Protein AF-0000000081193911 (afdb_homodimer)

Sequence (460 aa):
MNVLQNLQEMVPVNVVPTVTNDYMSQNQTNSQPGEFNNGGADVTDILIKLEADDESKVNFSDFAGLDGERITLGRYSFPHSLRPIVTKIVYAYGDVSTSSKMNQNIVETVYIIFCASIKEMSDLRLEQVTEDRILKWRDAIKDALRINFKVDFAMKHLKKIASAYIGLIERQKLNNVASRISDLETELSAEKQKHAKICERSKVFMDATEEFNSKPVGSVMFPTLPTLKCMNVLQNLQEMVPVNVVPTVTNDYMSQNQTNSQPGEFNNGGADVTDILIKLEADDESKVNFSDFAGLDGERITLGRYSFPHSLRPIVTKIVYAYGDVSTSSKMNQNIVETVYIIFCASIKEMSDLRLEQVTEDRILKWRDAIKDALRINFKVDFAMKHLKKIASAYIGLIERQKLNNVASRISDLETELSAEKQKHAKICERSKVFMDATEEFNSKPVGSVMFPTLPTLKC

Radius of gyration: 45.84 Å; Cα contacts (8 Å, |Δi|>4): 427; chains: 2; bound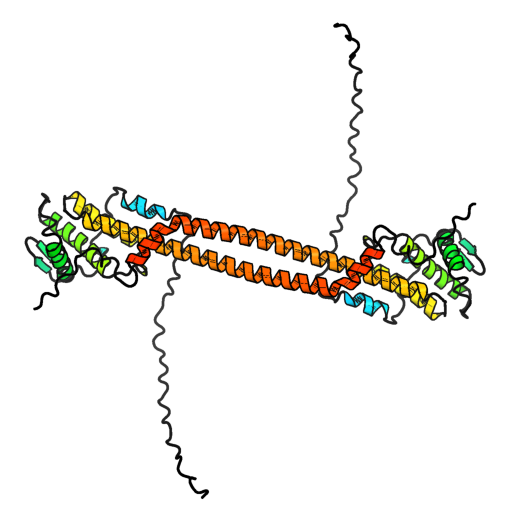ing box: 128×122×82 Å

pLDDT: mean 80.83, std 27.45, range [17.97, 98.75]

Organism: Hibiscus trionum (NCBI:txid183268)

Nearest PDB structures (foldseek):
  1t6p-assembly2_F  TM=3.466E-01  e=1.416E+00  Rhodotorula toruloides
  1t6p-assembly2_F  TM=3.453E-01  e=1.377E+00  Rhodotorula toruloides
  1t6p-assembly1_D  TM=2.979E-01  e=2.588E+00  Rhodotorula toruloides

Foldseek 3Di:
DDPPDDDPDDPPPPPPPPPPPPPPPPCPVPPPPPPPPPPPPPLCVLVVLLPDPDAFPADPVVFPQQDDDWDDDPPEIGRPVLVVQVVVCCVVPNQQCVPFPDDPVLSRRLVRQQSRLVVVVVVDDLVRDDSVSLSNNSSSQVSCVVRPGNVVVSSVVSSVSSVVNSVVVVVVVVVVVVVVVVVVVVVVVVVVVVVVVCCVVCVVVVVVVVVCPPHDPCVPVDDDPDPPDD/DPPPDDDPDDPPPPPPPPPPPPPPPPPPVPPPPPPPPPPPPPLCVLVVLLPDPDAFPADPVVFPQQDDDWDDDPPEIGRPVLVVQVVVCCVVPNQQCVPFPDDPVLSRRLVHQQSRLVVVVVVDDLVRDDSVSLSNNSSSQVSCVVRPGNVVVSSVVSSVSSVVNSVVVVVVVVVVVVVVVVVVVVVVVVVVVVVVVCCVVCVVVVVVVVVCPPHDPCVPVDDDDDPPPD

Structure (mmCIF, N/CA/C/O backbone):
data_AF-0000000081193911-model_v1
#
loop_
_entity.id
_entity.type
_entity.pdbx_description
1 polymer 'FRIGIDA-like protein'
#
loop_
_atom_site.group_PDB
_atom_site.id
_atom_site.type_symbol
_atom_site.label_atom_id
_atom_site.label_alt_id
_atom_site.label_comp_id
_atom_site.label_asym_id
_atom_site.label_entity_id
_atom_site.label_seq_id
_atom_site.pdbx_PDB_ins_code
_atom_site.Cartn_x
_atom_site.Cartn_y
_atom_site.Cartn_z
_atom_site.occupancy
_atom_site.B_iso_or_equiv
_atom_site.auth_seq_id
_atom_site.auth_comp_id
_atom_site.auth_asym_id
_atom_site.auth_atom_id
_atom_site.pdbx_PDB_model_num
ATOM 1 N N . MET A 1 1 ? 70.125 -9.266 -3.475 1 21.12 1 MET A N 1
ATOM 2 C CA . MET A 1 1 ? 70.125 -10.508 -4.242 1 21.12 1 MET A CA 1
ATOM 3 C C . MET A 1 1 ? 69.062 -10.5 -5.324 1 21.12 1 MET A C 1
ATOM 5 O O . MET A 1 1 ? 67.875 -10.609 -5.027 1 21.12 1 MET A O 1
ATOM 9 N N . ASN A 1 2 ? 69.25 -9.703 -6.422 1 20.38 2 ASN A N 1
ATOM 10 C CA . ASN A 1 2 ? 68.812 -8.633 -7.309 1 20.38 2 ASN A CA 1
ATOM 11 C C . ASN A 1 2 ? 68.188 -9.188 -8.594 1 20.38 2 ASN A C 1
ATOM 13 O O . ASN A 1 2 ? 67.625 -8.438 -9.398 1 20.38 2 ASN A O 1
ATOM 17 N N . VAL A 1 3 ? 68.688 -10.469 -9 1 19.77 3 VAL A N 1
ATOM 18 C CA . VAL A 1 3 ? 68.938 -10.664 -10.422 1 19.77 3 VAL A CA 1
ATOM 19 C C . VAL A 1 3 ? 67.625 -10.93 -11.172 1 19.77 3 VAL A C 1
ATOM 21 O O . VAL A 1 3 ? 67.625 -11.172 -12.375 1 19.77 3 VAL A O 1
ATOM 24 N N . LEU A 1 4 ? 66.625 -11.445 -10.398 1 23.77 4 LEU A N 1
ATOM 25 C CA . LEU A 1 4 ? 65.625 -12.25 -11.141 1 23.77 4 LEU A CA 1
ATOM 26 C C . LEU A 1 4 ? 64.938 -11.414 -12.219 1 23.77 4 LEU A C 1
ATOM 28 O O . LEU A 1 4 ? 64 -10.672 -11.914 1 23.77 4 LEU A O 1
ATOM 32 N N . GLN A 1 5 ? 65.875 -10.891 -13.125 1 19.06 5 GLN A N 1
ATOM 33 C CA . GLN A 1 5 ? 65.625 -9.766 -14.023 1 19.06 5 GLN A CA 1
ATOM 34 C C . GLN A 1 5 ? 64.5 -10.047 -14.969 1 19.06 5 GLN A C 1
ATOM 36 O O . GLN A 1 5 ? 63.562 -9.234 -15.07 1 19.06 5 GLN A O 1
ATOM 41 N N . ASN A 1 6 ? 64.812 -10.57 -16.125 1 17.98 6 ASN A N 1
ATOM 42 C CA . ASN A 1 6 ? 64.688 -9.914 -17.422 1 17.98 6 ASN A CA 1
ATOM 43 C C . ASN A 1 6 ? 63.312 -10.242 -18.062 1 17.98 6 ASN A C 1
ATOM 45 O O . ASN A 1 6 ? 62.688 -9.367 -18.672 1 17.98 6 ASN A O 1
ATOM 49 N N . LEU A 1 7 ? 63.125 -11.5 -18.516 1 20.12 7 LEU A N 1
ATOM 50 C CA . LEU A 1 7 ? 62.75 -11.742 -19.906 1 20.12 7 LEU A CA 1
ATOM 51 C C . LEU A 1 7 ? 61.25 -11.492 -20.109 1 20.12 7 LEU A C 1
ATOM 53 O O . LEU A 1 7 ? 60.438 -12.359 -19.812 1 20.12 7 LEU A O 1
ATOM 57 N N . GLN A 1 8 ? 60.656 -10.344 -19.656 1 21.14 8 GLN A N 1
ATOM 58 C CA . GLN A 1 8 ? 59.219 -10.062 -19.594 1 21.14 8 GLN A CA 1
ATOM 59 C C . GLN A 1 8 ? 58.625 -9.891 -20.984 1 21.14 8 GLN A C 1
ATOM 61 O O . GLN A 1 8 ? 58.125 -8.82 -21.312 1 21.14 8 GLN A O 1
ATOM 66 N N . GLU A 1 9 ? 59.438 -10.422 -22.047 1 21.12 9 GLU A N 1
ATOM 67 C CA . GLU A 1 9 ? 59.125 -9.797 -23.328 1 21.12 9 GLU A CA 1
ATOM 68 C C . GLU A 1 9 ? 57.625 -9.953 -23.656 1 21.12 9 GLU A C 1
ATOM 70 O O . GLU A 1 9 ? 57 -10.898 -23.188 1 21.12 9 GLU A O 1
ATOM 75 N N . MET A 1 10 ? 57.094 -8.984 -24.469 1 21.56 10 MET A N 1
ATOM 76 C CA . MET A 1 10 ? 55.938 -8.281 -24.984 1 21.56 10 MET A CA 1
ATOM 77 C C . MET A 1 10 ? 55.156 -9.164 -25.953 1 21.56 10 MET A C 1
ATOM 79 O O . MET A 1 10 ? 55.531 -9.32 -27.109 1 21.56 10 MET A O 1
ATOM 83 N N . VAL A 1 11 ? 54.969 -10.477 -25.656 1 24.5 11 VAL A N 1
ATOM 84 C CA . VAL A 1 11 ? 54.406 -11.242 -26.75 1 24.5 11 VAL A CA 1
ATOM 85 C C . VAL A 1 11 ? 53.188 -10.508 -27.297 1 24.5 11 VAL A C 1
ATOM 87 O O . VAL A 1 11 ? 52.344 -9.992 -26.531 1 24.5 11 VAL A O 1
ATOM 90 N N . PRO A 1 12 ? 53.281 -10.008 -28.562 1 21.86 12 PRO A N 1
ATOM 91 C CA . PRO A 1 12 ? 52.281 -9.203 -29.266 1 21.86 12 PRO A CA 1
ATOM 92 C C . PRO A 1 12 ? 50.875 -9.852 -29.281 1 21.86 12 PRO A C 1
ATOM 94 O O . PRO A 1 12 ? 50.75 -11.047 -29.578 1 21.86 12 PRO A O 1
ATOM 97 N N . VAL A 1 13 ? 50.031 -9.508 -28.344 1 23.31 13 VAL A N 1
ATOM 98 C CA . VAL A 1 13 ? 48.688 -10.055 -28.172 1 23.31 13 VAL A CA 1
ATOM 99 C C . VAL A 1 13 ? 47.875 -9.859 -29.469 1 23.31 13 VAL A C 1
ATOM 101 O O . VAL A 1 13 ? 47.688 -8.727 -29.922 1 23.31 13 VAL A O 1
ATOM 104 N N . ASN A 1 14 ? 48.25 -10.75 -30.422 1 21.42 14 ASN A N 1
ATOM 105 C CA . ASN A 1 14 ? 47.5 -10.672 -31.672 1 21.42 14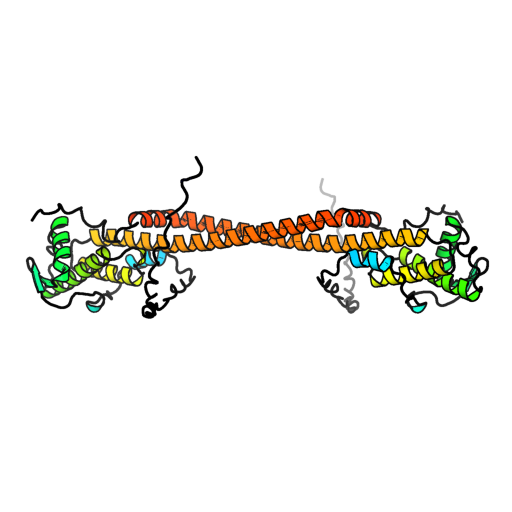 ASN A CA 1
ATOM 106 C C . ASN A 1 14 ? 46.031 -10.469 -31.422 1 21.42 14 ASN A C 1
ATOM 108 O O . ASN A 1 14 ? 45.438 -11.18 -30.609 1 21.42 14 ASN A O 1
ATOM 112 N N . VAL A 1 15 ? 45.562 -9.234 -31.734 1 26.08 15 VAL A N 1
ATOM 113 C CA . VAL A 1 15 ? 44.219 -8.672 -31.672 1 26.08 15 VAL A CA 1
ATOM 114 C C . VAL A 1 15 ? 43.25 -9.594 -32.406 1 26.08 15 VAL A C 1
ATOM 116 O O . VAL A 1 15 ? 43.375 -9.82 -33.594 1 26.08 15 VAL A O 1
ATOM 119 N N . VAL A 1 16 ? 42.969 -10.789 -31.797 1 24.83 16 VAL A N 1
ATOM 120 C CA . VAL A 1 16 ? 42 -11.656 -32.438 1 24.83 16 VAL A CA 1
ATOM 121 C C . VAL A 1 16 ? 40.781 -10.836 -32.906 1 24.83 16 VAL A C 1
ATOM 123 O O . VAL A 1 16 ? 40.281 -10 -32.156 1 24.83 16 VAL A O 1
ATOM 126 N N . PRO A 1 17 ? 40.688 -10.656 -34.156 1 26.03 17 PRO A N 1
ATOM 127 C CA . PRO A 1 17 ? 39.625 -9.859 -34.75 1 26.03 17 PRO A CA 1
ATOM 128 C C . PRO A 1 17 ? 38.25 -10.18 -34.125 1 26.03 17 PRO A C 1
ATOM 130 O O . PRO A 1 17 ? 38 -11.328 -33.75 1 26.03 17 PRO A O 1
ATOM 133 N N . THR A 1 18 ? 37.781 -9.219 -33.312 1 24.2 18 THR A N 1
ATOM 134 C CA . THR A 1 18 ? 36.469 -9.242 -32.656 1 24.2 18 THR A CA 1
ATOM 135 C C . THR A 1 18 ? 35.344 -9.562 -33.656 1 24.2 18 THR A C 1
ATOM 137 O O . THR A 1 18 ? 35.094 -8.789 -34.562 1 24.2 18 THR A O 1
ATOM 140 N N . VAL A 1 19 ? 35.406 -10.789 -34.188 1 27.38 19 VAL A N 1
ATOM 141 C CA . VAL A 1 19 ? 34.281 -11.18 -35.062 1 27.38 19 VAL A CA 1
ATOM 142 C C . VAL A 1 19 ? 32.969 -10.711 -34.438 1 27.38 19 VAL A C 1
ATOM 144 O O . VAL A 1 19 ? 32.688 -10.992 -33.281 1 27.38 19 VAL A O 1
ATOM 147 N N . THR A 1 20 ? 32.531 -9.547 -34.875 1 25.03 20 THR A N 1
ATOM 1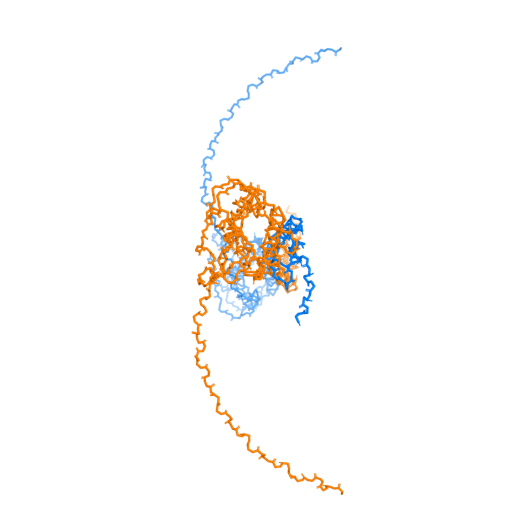48 C CA . THR A 1 20 ? 31.25 -8.914 -34.625 1 25.03 20 THR A CA 1
ATOM 149 C C . THR A 1 20 ? 30.125 -9.93 -34.781 1 25.03 20 THR A C 1
ATOM 151 O O . THR A 1 20 ? 29.922 -10.484 -35.844 1 25.03 20 THR A O 1
ATOM 154 N N . ASN A 1 21 ? 30.016 -10.805 -33.781 1 21.19 21 ASN A N 1
ATOM 155 C CA . ASN A 1 21 ? 28.969 -11.805 -33.688 1 21.19 21 ASN A CA 1
ATOM 156 C C . ASN A 1 21 ? 27.594 -11.219 -34.031 1 21.19 21 ASN A C 1
ATOM 158 O O . ASN A 1 21 ? 27 -10.539 -33.188 1 21.19 21 ASN A O 1
ATOM 162 N N . ASP A 1 22 ? 27.453 -10.602 -35.156 1 26.5 22 ASP A N 1
ATOM 163 C CA . ASP A 1 22 ? 26.188 -10.062 -35.625 1 26.5 22 ASP A CA 1
ATOM 164 C C . ASP A 1 22 ? 25.078 -11.102 -35.531 1 26.5 22 ASP A C 1
ATOM 166 O O . ASP A 1 22 ? 23.922 -10.828 -35.844 1 26.5 22 ASP A O 1
ATOM 170 N N . TYR A 1 23 ? 25.484 -12.406 -35.656 1 22.12 23 TYR A N 1
ATOM 171 C CA . TYR A 1 23 ? 24.406 -13.234 -36.188 1 22.12 23 TYR A CA 1
ATOM 172 C C . TYR A 1 23 ? 23.203 -13.227 -35.25 1 22.12 23 TYR A C 1
ATOM 174 O O . TYR A 1 23 ? 22.078 -13.523 -35.656 1 22.12 23 TYR A O 1
ATOM 182 N N . MET A 1 24 ? 23.5 -13.484 -33.969 1 24.3 24 MET A N 1
ATOM 183 C CA . MET A 1 24 ? 22.422 -14.219 -33.312 1 24.3 24 MET A CA 1
ATOM 184 C C . MET A 1 24 ? 21.219 -13.312 -33.062 1 24.3 24 MET A C 1
ATOM 186 O O . MET A 1 24 ? 21.016 -12.836 -31.953 1 24.3 24 MET A O 1
ATOM 190 N N . SER A 1 25 ? 21.062 -12.289 -33.812 1 24.42 25 SER A N 1
ATOM 191 C CA . SER A 1 25 ? 19.844 -11.578 -33.469 1 24.42 25 SER A CA 1
ATOM 192 C C . SER A 1 25 ? 18.625 -12.492 -33.562 1 24.42 25 SER A C 1
ATOM 194 O O . SER A 1 25 ? 17.953 -12.57 -34.594 1 24.42 25 SER A O 1
ATOM 196 N N . GLN A 1 26 ? 18.859 -13.812 -33.531 1 22.86 26 GLN A N 1
ATOM 197 C CA . GLN A 1 26 ? 17.625 -14.57 -33.75 1 22.86 26 GLN A CA 1
ATOM 198 C C . GLN A 1 26 ? 16.5 -14.031 -32.844 1 22.86 26 GLN A C 1
ATOM 200 O O . GLN A 1 26 ? 16.766 -13.516 -31.766 1 22.86 26 GLN A O 1
ATOM 205 N N . ASN A 1 27 ? 15.336 -13.797 -33.5 1 22.5 27 ASN A N 1
ATOM 206 C CA . ASN A 1 27 ? 14.008 -13.391 -33.031 1 22.5 27 ASN A CA 1
ATOM 207 C C . ASN A 1 27 ? 13.602 -14.102 -31.75 1 22.5 27 ASN A C 1
ATOM 209 O O . ASN A 1 27 ? 13.336 -15.305 -31.766 1 22.5 27 ASN A O 1
ATOM 213 N N . GLN A 1 28 ? 14.375 -13.938 -30.703 1 25.84 28 GLN A N 1
ATOM 214 C CA . GLN A 1 28 ? 13.789 -14.328 -29.422 1 25.84 28 GLN A CA 1
ATOM 215 C C . GLN A 1 28 ? 12.344 -13.844 -29.312 1 25.84 28 GLN A C 1
ATOM 217 O O . GLN A 1 28 ? 12.094 -12.648 -29.125 1 25.84 28 GLN A O 1
ATOM 222 N N . THR A 1 29 ? 11.547 -14.312 -30.25 1 27.55 29 THR A N 1
ATOM 223 C CA . THR A 1 29 ? 10.148 -14.086 -29.906 1 27.55 29 THR A CA 1
ATOM 224 C C . THR A 1 29 ? 9.93 -14.258 -28.406 1 27.55 29 THR A C 1
ATOM 226 O O . THR A 1 29 ? 10.195 -15.336 -27.859 1 27.55 29 THR A O 1
ATOM 229 N N . ASN A 1 30 ? 10.352 -13.289 -27.672 1 26.39 30 ASN A N 1
ATOM 230 C CA . ASN A 1 30 ? 9.883 -13.133 -26.297 1 26.39 30 ASN A CA 1
ATOM 231 C C . ASN A 1 30 ? 8.445 -13.617 -26.141 1 26.39 30 ASN A C 1
ATOM 233 O O . ASN A 1 30 ? 7.5 -12.898 -26.484 1 26.39 30 ASN A O 1
ATOM 237 N N . SER A 1 31 ? 8.18 -14.797 -26.609 1 26.53 31 SER A N 1
ATOM 238 C CA . SER A 1 31 ? 6.863 -15.211 -26.141 1 26.53 31 SER A CA 1
ATOM 239 C C . SER A 1 31 ? 6.637 -14.797 -24.688 1 26.53 31 SER A C 1
ATOM 241 O O . SER A 1 31 ? 7.406 -15.18 -23.812 1 26.53 31 SER A O 1
ATOM 243 N N . GLN A 1 32 ? 6.23 -13.594 -24.469 1 29 32 GLN A N 1
ATOM 244 C CA . GLN A 1 32 ? 5.688 -13.242 -23.156 1 29 32 GLN A CA 1
ATOM 245 C C . GLN A 1 32 ? 5.086 -14.461 -22.469 1 29 32 GLN A C 1
ATOM 247 O O . GLN A 1 32 ? 4.418 -15.273 -23.094 1 29 32 GLN A O 1
ATOM 252 N N . PRO A 1 33 ? 5.805 -14.852 -21.469 1 29.69 33 PRO A N 1
ATOM 253 C CA . PRO A 1 33 ? 4.992 -15.852 -20.766 1 29.69 33 PRO A CA 1
ATOM 254 C C . PRO A 1 33 ? 3.496 -15.555 -20.844 1 29.69 33 PRO A C 1
ATOM 256 O O . PRO A 1 33 ? 3.09 -14.391 -20.812 1 29.69 33 PRO A O 1
ATOM 259 N N . GLY A 1 34 ? 2.748 -16.156 -21.719 1 29.72 34 GLY A N 1
ATOM 260 C CA . GLY A 1 34 ? 1.301 -16.016 -21.734 1 29.72 34 GLY A CA 1
ATOM 261 C C . GLY A 1 34 ? 0.742 -15.539 -20.406 1 29.72 34 GLY A C 1
ATOM 262 O O . GLY A 1 34 ? 1.282 -15.859 -19.344 1 29.72 34 GLY A O 1
ATOM 263 N N . GLU A 1 35 ? 0.33 -14.328 -20.328 1 31.59 35 GLU A N 1
ATOM 264 C CA . GLU A 1 35 ? -0.553 -13.883 -19.25 1 31.59 35 GLU A CA 1
ATOM 265 C C . GLU A 1 35 ? -1.39 -15.039 -18.703 1 31.59 35 GLU A C 1
ATOM 267 O O . GLU A 1 35 ? -2.18 -15.641 -19.438 1 31.59 35 GLU A O 1
ATOM 272 N N . PHE A 1 36 ? -0.772 -15.797 -17.812 1 32.81 36 PHE A N 1
ATOM 273 C CA . PHE A 1 36 ? -1.668 -16.656 -17.062 1 32.81 36 PHE A CA 1
ATOM 274 C C . PHE A 1 36 ? -2.996 -15.969 -16.781 1 32.81 36 PHE A C 1
ATOM 276 O O . PHE A 1 36 ? -3.027 -14.898 -16.172 1 32.81 36 PHE A O 1
ATOM 283 N N . ASN A 1 37 ? -3.797 -15.922 -17.734 1 33.31 37 ASN A N 1
ATOM 284 C CA . ASN A 1 37 ? -5.152 -15.484 -17.422 1 33.31 37 ASN A CA 1
ATOM 285 C C . ASN A 1 37 ? -5.531 -15.82 -15.984 1 33.31 37 ASN A C 1
ATOM 287 O O . ASN A 1 37 ? -5.418 -16.969 -15.562 1 33.31 37 ASN A O 1
ATOM 291 N N . ASN A 1 38 ? -5.309 -14.969 -15.117 1 35.34 38 ASN A N 1
ATOM 292 C CA . ASN A 1 38 ? -5.852 -14.961 -13.766 1 35.34 38 ASN A CA 1
ATOM 293 C C . ASN A 1 38 ? -7.285 -15.484 -13.734 1 35.34 38 ASN A C 1
ATOM 295 O O . ASN A 1 38 ? -8.102 -15.031 -12.93 1 35.34 38 ASN A O 1
ATOM 299 N N . GLY A 1 39 ? -7.871 -15.945 -14.883 1 36.19 39 GLY A N 1
ATOM 300 C CA . GLY A 1 39 ? -9.148 -16.594 -14.609 1 36.19 39 GLY A CA 1
ATOM 301 C C . GLY A 1 39 ? -9.062 -17.641 -13.516 1 36.19 39 GLY A C 1
ATOM 302 O O . GLY A 1 39 ? -8.078 -18.359 -13.422 1 36.19 39 GLY A O 1
ATOM 303 N N . GLY A 1 40 ? -9.477 -17.406 -12.359 1 39.91 40 GLY A N 1
ATOM 304 C CA . GLY A 1 40 ? -9.828 -18.438 -11.406 1 39.91 40 GLY A CA 1
ATOM 305 C C . GLY A 1 40 ? -10.203 -19.766 -12.062 1 39.91 40 GLY A C 1
ATOM 306 O O . GLY A 1 40 ? -11.102 -20.453 -11.594 1 39.91 40 GLY A O 1
ATOM 307 N N . ALA A 1 41 ? -10.141 -19.859 -13.305 1 45.59 41 ALA A N 1
ATOM 308 C CA . ALA A 1 41 ? -10.383 -21.266 -13.641 1 45.59 41 ALA A CA 1
ATOM 309 C C . ALA A 1 41 ? -9.547 -22.188 -12.758 1 45.59 41 ALA A C 1
ATOM 311 O O . ALA A 1 41 ? -8.328 -22.016 -12.648 1 45.59 41 ALA A O 1
ATOM 312 N N . ASP A 1 42 ? -10.094 -22.766 -11.648 1 55.12 42 ASP A N 1
ATOM 313 C CA . ASP A 1 42 ? -9.672 -23.609 -10.539 1 55.12 42 ASP A CA 1
ATOM 314 C C . ASP A 1 42 ? -8.602 -24.609 -10.992 1 55.12 42 ASP A C 1
ATOM 316 O O . ASP A 1 42 ? -8.766 -25.281 -12.016 1 55.12 42 ASP A O 1
ATOM 320 N N . VAL A 1 43 ? -7.309 -24.281 -10.789 1 58.44 43 VAL A N 1
ATOM 321 C CA . VAL A 1 43 ? -6.184 -25.219 -10.883 1 58.44 43 VAL A CA 1
ATOM 322 C C . VAL A 1 43 ? -6.691 -26.656 -10.836 1 58.44 43 VAL A C 1
ATOM 324 O O . VAL A 1 43 ? -6.148 -27.531 -11.516 1 58.44 43 VAL A O 1
ATOM 327 N N . THR A 1 44 ? -7.879 -26.781 -10.141 1 64.56 44 THR A N 1
ATOM 328 C CA . THR A 1 44 ? -8.344 -28.156 -9.992 1 64.56 44 THR A CA 1
ATOM 329 C C . THR A 1 44 ? -9.062 -28.625 -11.25 1 64.56 44 THR A C 1
ATOM 331 O O . THR A 1 44 ? -9.352 -29.812 -11.406 1 64.56 44 THR A O 1
ATOM 334 N N . ASP A 1 45 ? -9.031 -27.703 -12.227 1 85.62 45 ASP A N 1
ATOM 335 C CA . ASP A 1 45 ? -9.75 -28.031 -13.453 1 85.62 45 ASP A CA 1
ATOM 336 C C . ASP A 1 45 ? -9.023 -29.109 -14.258 1 85.62 45 ASP A C 1
ATOM 338 O O . ASP A 1 45 ? -9.648 -30.016 -14.789 1 85.62 45 ASP A O 1
ATOM 342 N N . ILE A 1 46 ? -7.746 -29.141 -14.164 1 91.88 46 ILE A N 1
ATOM 343 C CA . ILE A 1 46 ? -6.984 -30.078 -14.984 1 91.88 46 ILE A CA 1
ATOM 344 C C . ILE A 1 46 ? -7.195 -31.5 -14.469 1 91.88 46 ILE A C 1
ATOM 346 O O . ILE A 1 46 ? -7.258 -32.438 -15.258 1 91.88 46 ILE A O 1
ATOM 350 N N . LEU A 1 47 ? -7.355 -31.641 -13.18 1 92.12 47 LEU A N 1
ATOM 351 C CA . LEU A 1 47 ? -7.586 -32.969 -12.609 1 92.12 47 LEU A CA 1
ATOM 352 C C . LEU A 1 47 ? -8.953 -33.5 -13.008 1 92.12 47 LEU A C 1
ATOM 354 O O . LEU A 1 47 ? -9.109 -34.688 -13.273 1 92.12 47 LEU A O 1
ATOM 358 N N . ILE A 1 48 ? -9.852 -32.594 -13.055 1 92.12 48 ILE A N 1
ATOM 359 C CA . ILE A 1 48 ? -11.195 -32.969 -13.492 1 92.12 48 ILE A CA 1
ATOM 360 C C . ILE A 1 48 ? -11.156 -33.375 -14.961 1 92.12 48 ILE A C 1
ATOM 362 O O . ILE A 1 48 ? -11.758 -34.406 -15.344 1 92.12 48 ILE A O 1
ATOM 366 N N . LYS A 1 49 ? -10.484 -32.688 -15.758 1 93.69 49 LYS A N 1
ATOM 367 C CA . LYS A 1 49 ? -10.375 -33 -17.188 1 93.69 49 LYS A CA 1
ATOM 368 C C . LYS A 1 49 ? -9.688 -34.344 -17.406 1 93.69 49 LYS A C 1
ATOM 370 O O . LYS A 1 49 ? -10.016 -35.062 -18.359 1 93.69 49 LYS A O 1
ATOM 375 N N . LEU A 1 50 ? -8.734 -34.656 -16.516 1 95 50 LEU A N 1
ATOM 376 C CA . LEU A 1 50 ? -8.016 -35.906 -16.656 1 95 50 LEU A CA 1
ATOM 377 C C . LEU A 1 50 ? -8.953 -37.094 -16.469 1 95 50 LEU A C 1
ATOM 379 O O . LEU A 1 50 ? -8.773 -38.156 -17.078 1 95 50 LEU A O 1
ATOM 383 N N . GLU A 1 51 ? -9.961 -36.906 -15.672 1 92.69 51 GLU A N 1
ATOM 384 C CA . GLU A 1 51 ? -10.883 -38 -15.352 1 92.69 51 GLU A CA 1
ATOM 385 C C . GLU A 1 51 ? -12.023 -38.062 -16.359 1 92.69 51 GLU A C 1
ATOM 387 O O . GLU A 1 51 ? -12.727 -39.062 -16.438 1 92.69 51 GLU A O 1
ATOM 392 N N . ALA A 1 52 ? -12.195 -37.031 -17.109 1 91.31 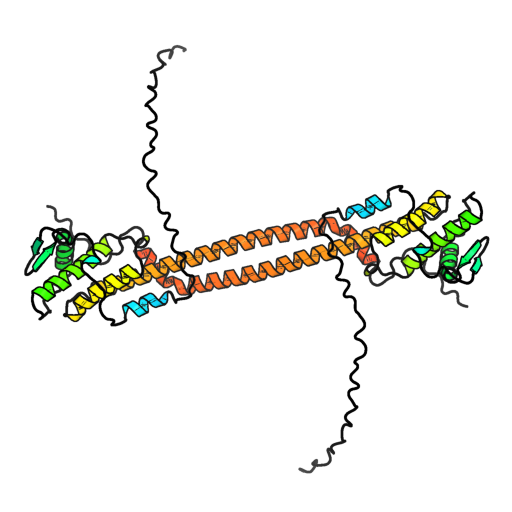52 ALA A N 1
ATOM 393 C CA . ALA A 1 52 ? -13.305 -36.969 -18.047 1 91.31 52 ALA A CA 1
ATOM 394 C C . ALA A 1 52 ? -13.133 -38 -19.156 1 91.31 52 ALA A C 1
ATOM 396 O O . ALA A 1 52 ? -12 -38.344 -19.531 1 91.31 52 ALA A O 1
ATOM 397 N N . ASP A 1 53 ? -14.211 -38.625 -19.562 1 91.12 53 ASP A N 1
ATOM 398 C CA . ASP A 1 53 ? -14.195 -39.562 -20.672 1 91.12 53 ASP A CA 1
ATOM 399 C C . ASP A 1 53 ? -14.625 -38.906 -21.984 1 91.12 53 ASP A C 1
ATOM 401 O O . ASP A 1 53 ? -15.641 -39.281 -22.562 1 91.12 53 ASP A O 1
ATOM 405 N N . ASP A 1 54 ? -13.883 -38.031 -22.453 1 90.38 54 ASP A N 1
ATOM 406 C CA . ASP A 1 54 ? -14.133 -37.281 -23.672 1 90.38 54 ASP A CA 1
ATOM 407 C C . ASP A 1 54 ? -13.562 -38 -24.891 1 90.38 54 ASP A C 1
ATOM 409 O O . ASP A 1 54 ? -12.742 -38.906 -24.75 1 90.38 54 ASP A O 1
ATOM 413 N N . GLU A 1 55 ? -14.078 -37.625 -26.016 1 95.56 55 GLU A N 1
ATOM 414 C CA . GLU A 1 55 ? -13.5 -38.094 -27.266 1 95.56 55 GLU A CA 1
ATOM 415 C C . GLU A 1 55 ? -12.023 -37.719 -27.359 1 95.56 55 GLU A C 1
ATOM 417 O O . GLU A 1 55 ? -11.641 -36.594 -27.031 1 95.56 55 GLU A O 1
ATOM 422 N N . SER A 1 56 ? -11.328 -38.656 -27.859 1 96.88 56 SER A N 1
ATOM 423 C CA . SER A 1 56 ? -9.891 -38.438 -28 1 96.88 56 SER A CA 1
ATOM 424 C C . SER A 1 56 ? -9.586 -37.406 -29.062 1 96.88 56 SER A C 1
ATOM 426 O O . SER A 1 56 ? -10.172 -37.406 -30.156 1 96.88 56 SER A O 1
ATOM 428 N N . LYS A 1 57 ? -8.648 -36.5 -28.734 1 96.19 57 LYS A N 1
ATOM 429 C CA . LYS A 1 57 ? -8.25 -35.469 -29.688 1 96.19 57 LYS A CA 1
ATOM 430 C C . LYS A 1 57 ? -6.777 -35.625 -30.062 1 96.19 57 LYS A C 1
ATOM 432 O O . LYS A 1 57 ? -6.203 -34.75 -30.719 1 96.19 57 LYS A O 1
ATOM 437 N N . VAL A 1 58 ? -6.215 -36.688 -29.688 1 97 58 VAL A N 1
ATOM 438 C CA . VAL A 1 58 ? -4.797 -36.906 -29.969 1 97 58 VAL A CA 1
ATOM 439 C C . VAL A 1 58 ? -4.625 -37.406 -31.391 1 97 58 VAL A C 1
ATOM 441 O O . VAL A 1 58 ? -5.453 -38.188 -31.875 1 97 58 VAL A O 1
ATOM 444 N N . ASN A 1 59 ? -3.607 -36.938 -32.031 1 94.25 59 ASN A N 1
ATOM 445 C CA . ASN A 1 59 ? -3.262 -37.344 -33.375 1 94.25 59 ASN A CA 1
ATOM 446 C C . ASN A 1 59 ? -1.765 -37.625 -33.5 1 94.25 59 ASN A C 1
ATOM 448 O O . ASN A 1 59 ? -0.975 -37.219 -32.656 1 94.25 59 ASN A O 1
ATOM 452 N N . PHE A 1 60 ? -1.494 -38.344 -34.625 1 93.56 60 PHE A N 1
ATOM 453 C CA . PHE A 1 60 ? -0.101 -38.656 -34.906 1 93.56 60 PHE A CA 1
ATOM 454 C C . PHE A 1 60 ? 0.72 -37.375 -35.031 1 93.56 60 PHE A C 1
ATOM 456 O O . PHE A 1 60 ? 1.871 -37.312 -34.594 1 93.56 60 PHE A O 1
ATOM 463 N N . SER A 1 61 ? 0.116 -36.312 -35.5 1 93.81 61 SER A N 1
ATOM 464 C CA . SER A 1 61 ? 0.797 -35.031 -35.781 1 93.81 6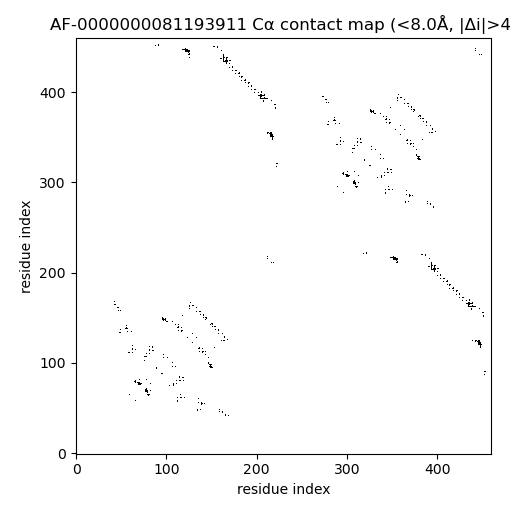1 SER A CA 1
ATOM 465 C C . SER A 1 61 ? 1.113 -34.281 -34.5 1 93.81 61 SER A C 1
ATOM 467 O O . SER A 1 61 ? 1.885 -33.312 -34.531 1 93.81 61 SER A O 1
ATOM 469 N N . ASP A 1 62 ? 0.576 -34.719 -33.469 1 96.38 62 ASP A N 1
ATOM 470 C CA . ASP A 1 62 ? 0.827 -34.031 -32.188 1 96.38 62 ASP A CA 1
ATOM 471 C C . ASP A 1 62 ? 2.223 -34.375 -31.672 1 96.38 62 ASP A C 1
ATOM 473 O O . ASP A 1 62 ? 2.719 -33.719 -30.75 1 96.38 62 ASP A O 1
ATOM 477 N N . PHE A 1 63 ? 2.838 -35.406 -32.25 1 96.62 63 PHE A N 1
ATOM 478 C CA . PHE A 1 63 ? 4.141 -35.875 -31.781 1 96.62 63 PHE A CA 1
ATOM 479 C C . PHE A 1 63 ? 5.18 -35.781 -32.875 1 96.62 63 PHE A C 1
ATOM 481 O O . PHE A 1 63 ? 4.867 -36.031 -34.062 1 96.62 63 PHE A O 1
ATOM 488 N N . ALA A 1 64 ? 6.305 -35.531 -32.438 1 92.31 64 ALA A N 1
ATOM 489 C CA . ALA A 1 64 ? 7.391 -35.406 -33.406 1 92.31 64 ALA A CA 1
ATOM 490 C C . ALA A 1 64 ? 8.172 -36.719 -33.531 1 92.31 64 ALA A C 1
ATOM 492 O O . ALA A 1 64 ? 8.141 -37.531 -32.594 1 92.31 64 ALA A O 1
ATOM 493 N N . GLY A 1 65 ? 8.766 -36.906 -34.688 1 90.19 65 GLY A N 1
ATOM 494 C CA . GLY A 1 65 ? 9.734 -37.969 -34.844 1 90.19 65 GLY A CA 1
ATOM 495 C C . GLY A 1 65 ? 9.102 -39.312 -35.188 1 90.19 65 GLY A C 1
ATOM 496 O O . GLY A 1 65 ? 9.695 -40.344 -34.969 1 90.19 65 GLY A O 1
ATOM 497 N N . LEU A 1 66 ? 7.895 -39.219 -35.656 1 93.75 66 LEU A N 1
ATOM 498 C CA . LEU A 1 66 ? 7.215 -40.469 -35.906 1 93.75 66 LEU A CA 1
ATOM 499 C C . LEU A 1 66 ? 7.309 -40.844 -37.375 1 93.75 66 LEU A C 1
ATOM 501 O O . LEU A 1 66 ? 6.852 -41.906 -37.781 1 93.75 66 LEU A O 1
ATOM 505 N N . ASP A 1 67 ? 7.977 -39.906 -38.062 1 85.81 67 ASP A N 1
ATOM 506 C CA . ASP A 1 67 ? 8.172 -40.188 -39.469 1 85.81 67 ASP A CA 1
ATOM 507 C C . ASP A 1 67 ? 9.492 -40.906 -39.75 1 85.81 67 ASP A C 1
ATOM 509 O O . ASP A 1 67 ? 10.383 -40.875 -38.906 1 85.81 67 ASP A O 1
ATOM 513 N N . GLY A 1 68 ? 9.523 -41.844 -40.781 1 82.44 68 GLY A N 1
ATOM 514 C CA . GLY A 1 68 ? 10.789 -42.469 -41.156 1 82.44 68 GLY A CA 1
ATOM 515 C C . GLY A 1 68 ? 10.742 -43.969 -41.156 1 82.44 68 GLY A C 1
ATOM 516 O O . GLY A 1 68 ? 9.68 -44.562 -41.312 1 82.44 68 GLY A O 1
ATOM 517 N N . GLU A 1 69 ? 11.961 -44.469 -40.875 1 90.5 69 GLU A N 1
ATOM 518 C CA . GLU A 1 69 ? 12.117 -45.938 -40.969 1 90.5 69 GLU A CA 1
ATOM 519 C C . GLU A 1 69 ? 11.422 -46.625 -39.781 1 90.5 69 GLU A C 1
ATOM 521 O O . GLU A 1 69 ? 11.32 -46.062 -38.688 1 90.5 69 GLU A O 1
ATOM 526 N N . ARG A 1 70 ? 10.859 -47.719 -40.094 1 94.19 70 ARG A N 1
ATOM 527 C CA . ARG A 1 70 ? 10.172 -48.5 -39.094 1 94.19 70 ARG A CA 1
ATOM 528 C C . ARG A 1 70 ? 10.992 -49.719 -38.688 1 94.19 70 ARG A C 1
ATOM 530 O O . ARG A 1 70 ? 11.812 -50.219 -39.469 1 94.19 70 ARG A O 1
ATOM 537 N N . ILE A 1 71 ? 10.812 -50.094 -37.5 1 93.38 71 ILE A N 1
ATOM 538 C CA . ILE A 1 71 ? 11.445 -51.312 -36.969 1 93.38 71 ILE A CA 1
ATOM 539 C C . ILE A 1 71 ? 10.375 -52.25 -36.406 1 93.38 71 ILE A C 1
ATOM 541 O O . ILE A 1 71 ? 9.391 -51.781 -35.812 1 93.38 71 ILE A O 1
ATOM 545 N N . THR A 1 72 ? 10.617 -53.5 -36.594 1 93.38 72 THR A N 1
ATOM 546 C CA . THR A 1 72 ? 9.672 -54.469 -36.062 1 93.38 72 THR A CA 1
ATOM 547 C C . THR A 1 72 ? 10.094 -54.938 -34.656 1 93.38 72 THR A C 1
ATOM 549 O O . THR A 1 72 ? 11.234 -55.344 -34.469 1 93.38 72 THR A O 1
ATOM 552 N N . LEU A 1 73 ? 9.234 -54.75 -33.75 1 90.19 73 LEU A N 1
ATOM 553 C CA . LEU A 1 73 ? 9.398 -55.219 -32.375 1 90.19 73 LEU A CA 1
ATOM 554 C C . LEU A 1 73 ? 8.219 -56.094 -31.953 1 90.19 73 LEU A C 1
ATOM 556 O O . LEU A 1 73 ? 7.102 -55.594 -31.797 1 90.19 73 LEU A O 1
ATOM 560 N N . GLY A 1 74 ? 8.531 -57.406 -31.781 1 86.31 74 GLY A N 1
ATOM 561 C CA . GLY A 1 74 ? 7.426 -58.312 -31.547 1 86.31 74 GLY A CA 1
ATOM 562 C C . GLY A 1 74 ? 6.457 -58.406 -32.719 1 86.31 74 GLY A C 1
ATOM 563 O O . GLY A 1 74 ? 6.863 -58.656 -33.844 1 86.31 74 GLY A O 1
ATOM 564 N N . ARG A 1 75 ? 5.219 -58.031 -32.438 1 88.5 75 ARG A N 1
ATOM 565 C CA . ARG A 1 75 ? 4.152 -58.219 -33.438 1 88.5 75 ARG A CA 1
ATOM 566 C C . ARG A 1 75 ? 3.934 -56.938 -34.219 1 88.5 75 ARG A C 1
ATOM 568 O O . ARG A 1 75 ? 3.166 -56.938 -35.188 1 88.5 75 ARG A O 1
ATOM 575 N N . TYR A 1 76 ? 4.727 -55.906 -33.812 1 94.19 76 TYR A N 1
ATOM 576 C CA . TYR A 1 76 ? 4.359 -54.625 -34.375 1 94.19 76 TYR A CA 1
ATOM 577 C C . TYR A 1 76 ? 5.574 -53.906 -34.969 1 94.19 76 TYR A C 1
ATOM 579 O O . TYR A 1 76 ? 6.715 -54.281 -34.656 1 94.19 76 TYR A O 1
ATOM 587 N N . SER A 1 77 ? 5.234 -52.969 -35.812 1 95.5 77 SER A N 1
ATOM 588 C CA . SER A 1 77 ? 6.246 -52.125 -36.438 1 95.5 77 SER A CA 1
ATOM 589 C C . SER A 1 77 ? 6.184 -50.719 -35.844 1 95.5 77 SER A C 1
ATOM 591 O O . SER A 1 77 ? 5.109 -50.094 -35.781 1 95.5 77 SER A O 1
ATOM 593 N N . PHE A 1 78 ? 7.316 -50.219 -35.438 1 96.62 78 PHE A N 1
ATOM 594 C CA . PHE A 1 78 ? 7.379 -48.906 -34.781 1 96.62 78 PHE A CA 1
ATOM 595 C C . PHE A 1 78 ? 8.344 -48 -35.531 1 96.62 78 PHE A C 1
ATOM 597 O O . PHE A 1 78 ? 9.312 -48.438 -36.125 1 96.62 78 PHE A O 1
ATOM 604 N N . PRO A 1 79 ? 8.016 -46.656 -35.438 1 96.19 79 PRO A N 1
ATOM 605 C CA . PRO A 1 79 ? 9.078 -45.75 -35.844 1 96.19 79 PRO A CA 1
ATOM 606 C C . PRO A 1 79 ? 10.367 -45.938 -35.031 1 96.19 79 PRO A C 1
ATOM 608 O O . PRO A 1 79 ? 10.32 -46.219 -33.844 1 96.19 79 PRO A O 1
ATOM 611 N N . HIS A 1 80 ? 11.5 -45.75 -35.688 1 95.44 80 HIS A N 1
ATOM 612 C CA . HIS A 1 80 ? 12.805 -46.031 -35.094 1 95.44 80 HIS A CA 1
ATOM 613 C C . HIS A 1 80 ? 13.016 -45.188 -33.844 1 95.44 80 HIS A C 1
ATOM 615 O O . HIS A 1 80 ? 13.625 -45.656 -32.875 1 95.44 80 HIS A O 1
ATOM 621 N N . SER A 1 81 ? 12.523 -44.031 -33.844 1 94.69 81 SER A N 1
ATOM 622 C CA . SER A 1 81 ? 12.711 -43.094 -32.719 1 94.69 81 SER A CA 1
ATOM 623 C C . SER A 1 81 ? 12.055 -43.594 -31.453 1 94.69 81 SER A C 1
ATOM 625 O O . SER A 1 81 ? 12.352 -43.094 -30.359 1 94.69 81 SER A O 1
ATOM 627 N N . LEU A 1 82 ? 11.18 -44.594 -31.578 1 96.94 82 LEU A N 1
ATOM 628 C CA . LEU A 1 82 ? 10.422 -45.094 -30.422 1 96.94 82 LEU A CA 1
ATOM 629 C C . LEU A 1 82 ? 11.039 -46.344 -29.859 1 96.94 82 LEU A C 1
ATOM 631 O O . LEU A 1 82 ? 10.594 -46.875 -28.812 1 96.94 82 LEU A O 1
ATOM 635 N N . ARG A 1 83 ? 12.047 -46.844 -30.469 1 95.06 83 ARG A N 1
ATOM 636 C CA . ARG A 1 83 ? 12.641 -48.125 -30.062 1 95.06 83 ARG A CA 1
ATOM 637 C C . ARG A 1 83 ? 13.031 -48.094 -28.594 1 95.06 83 ARG A C 1
ATOM 639 O O . ARG A 1 83 ? 12.68 -49 -27.828 1 95.06 83 ARG A O 1
ATOM 646 N N . PRO A 1 84 ? 13.734 -47 -28.141 1 93.81 84 PRO A N 1
ATOM 647 C CA . PRO A 1 84 ? 14.156 -47.031 -26.734 1 93.81 84 PRO A CA 1
ATOM 648 C C . PRO A 1 84 ? 12.977 -47.062 -25.766 1 93.81 84 PRO A C 1
ATOM 650 O O . PRO A 1 84 ? 13.039 -47.75 -24.734 1 93.81 84 PRO A O 1
ATOM 653 N N . ILE A 1 85 ? 11.875 -46.438 -26.109 1 95.25 85 ILE A N 1
ATOM 654 C CA . ILE A 1 85 ? 10.727 -46.344 -25.219 1 95.25 85 ILE A CA 1
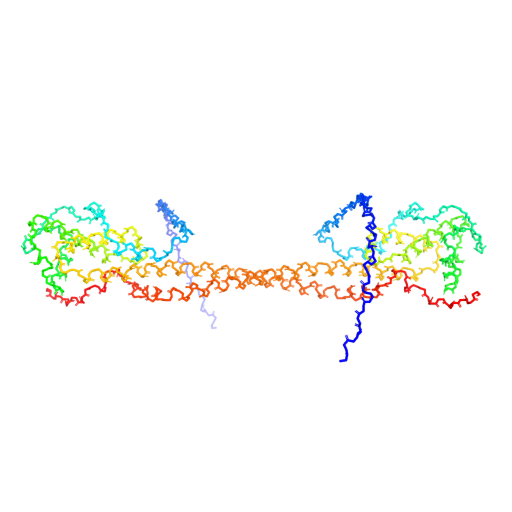ATOM 655 C C . ILE A 1 85 ? 9.984 -47.688 -25.219 1 95.25 85 ILE A C 1
ATOM 657 O O . ILE A 1 85 ? 9.578 -48.156 -24.156 1 95.25 85 ILE A O 1
ATOM 661 N N . VAL A 1 86 ? 9.828 -48.312 -26.375 1 95.94 86 VAL A N 1
ATOM 662 C CA . VAL A 1 86 ? 9.141 -49.594 -26.469 1 95.94 86 VAL A CA 1
ATOM 663 C C . VAL A 1 86 ? 9.906 -50.656 -25.656 1 95.94 86 VAL A C 1
ATOM 665 O O . VAL A 1 86 ? 9.312 -51.406 -24.891 1 95.94 86 VAL A O 1
ATOM 668 N N . THR A 1 87 ? 11.188 -50.562 -25.781 1 94.19 87 THR A N 1
ATOM 669 C CA . THR A 1 87 ? 12.039 -51.531 -25.078 1 94.19 87 THR A CA 1
ATOM 670 C C . THR A 1 87 ? 11.898 -51.344 -23.562 1 94.19 87 THR A C 1
ATOM 672 O O . THR A 1 87 ? 11.773 -52.312 -22.828 1 94.19 87 THR A O 1
ATOM 675 N N . LYS A 1 88 ? 11.883 -50.125 -23.125 1 94.06 88 LYS A N 1
ATOM 676 C CA . LYS A 1 88 ? 11.734 -49.812 -21.703 1 94.06 88 LYS A CA 1
ATOM 677 C C . LYS A 1 88 ? 10.391 -50.312 -21.172 1 94.06 88 LYS A C 1
ATOM 679 O O . LYS A 1 88 ? 10.32 -50.875 -20.094 1 94.06 88 LYS A O 1
ATOM 684 N N . ILE A 1 89 ? 9.352 -50.094 -21.922 1 95.5 89 ILE A N 1
ATOM 685 C CA . ILE A 1 89 ? 8.008 -50.5 -21.5 1 95.5 89 ILE A CA 1
ATOM 686 C C . ILE A 1 89 ? 7.91 -52 -21.406 1 95.5 89 ILE A C 1
ATOM 688 O O . ILE A 1 89 ? 7.422 -52.562 -20.406 1 95.5 89 ILE A O 1
ATOM 692 N N . VAL A 1 90 ? 8.43 -52.656 -22.375 1 94.44 90 VAL A N 1
ATOM 693 C CA . VAL A 1 90 ? 8.359 -54.125 -22.406 1 94.44 90 VAL A CA 1
ATOM 694 C C . VAL A 1 90 ? 9.18 -54.688 -21.25 1 94.44 90 VAL A C 1
ATOM 696 O O . VAL A 1 90 ? 8.758 -55.656 -20.609 1 94.44 90 VAL A O 1
ATOM 699 N N . TYR A 1 91 ? 10.273 -54.125 -21 1 93 91 TYR A N 1
ATOM 700 C CA . TYR A 1 91 ? 11.125 -54.562 -19.922 1 93 91 TYR A CA 1
ATOM 701 C C . TYR A 1 91 ? 10.438 -54.406 -18.578 1 93 91 TYR A C 1
ATOM 703 O O . TYR A 1 91 ? 10.445 -55.312 -17.75 1 93 91 TYR A O 1
ATOM 711 N N . ALA A 1 92 ? 9.836 -53.312 -18.406 1 93.75 92 ALA A N 1
ATOM 712 C CA . ALA A 1 92 ? 9.281 -52.969 -17.109 1 93.75 92 ALA A CA 1
ATOM 713 C C . ALA A 1 92 ? 7.914 -53.625 -16.906 1 93.75 92 ALA A C 1
ATOM 715 O O . ALA A 1 92 ? 7.57 -54.031 -15.789 1 93.75 92 ALA A O 1
ATOM 716 N N . TYR A 1 93 ? 7.145 -53.75 -18.016 1 94.38 93 TYR A N 1
ATOM 717 C CA . TYR A 1 93 ? 5.738 -54.094 -17.828 1 94.38 93 TYR A CA 1
ATOM 718 C C . TYR A 1 93 ? 5.316 -55.25 -18.734 1 94.38 93 TYR A C 1
ATOM 720 O O . TYR A 1 93 ? 4.164 -55.688 -18.688 1 94.38 93 TYR A O 1
ATOM 728 N N . GLY A 1 94 ? 6.258 -55.75 -19.547 1 93.12 94 GLY A N 1
ATOM 729 C CA . GLY A 1 94 ? 5.887 -56.719 -20.547 1 93.12 94 GLY A CA 1
ATOM 730 C C . GLY A 1 94 ? 5.121 -56.156 -21.719 1 93.12 94 GLY A C 1
ATOM 731 O O . GLY A 1 94 ? 5.109 -54.938 -21.922 1 93.12 94 GLY A O 1
ATOM 732 N N . ASP A 1 95 ? 4.586 -57.031 -22.578 1 95.06 95 ASP A N 1
ATOM 733 C CA . ASP A 1 95 ? 3.752 -56.562 -23.688 1 95.06 95 ASP A CA 1
ATOM 734 C C . ASP A 1 95 ? 2.404 -56.062 -23.188 1 95.06 95 ASP A C 1
ATOM 736 O O . ASP A 1 95 ? 1.513 -56.844 -22.875 1 95.06 95 ASP A O 1
ATOM 740 N N . VAL A 1 96 ? 2.213 -54.812 -23.219 1 96.62 96 VAL A N 1
ATOM 741 C CA . VAL A 1 96 ? 1.062 -54.156 -22.594 1 96.62 96 VAL A CA 1
ATOM 742 C C . VAL A 1 96 ? -0.17 -54.344 -23.469 1 96.62 96 VAL A C 1
ATOM 744 O O . VAL A 1 96 ? -1.292 -54.062 -23.047 1 96.62 96 VAL A O 1
ATOM 747 N N . SER A 1 97 ? -0.018 -54.781 -24.719 1 97.31 97 SER A N 1
ATOM 748 C CA . SER A 1 97 ? -1.127 -54.844 -25.672 1 97.31 97 SER A CA 1
ATOM 749 C C . SER A 1 97 ? -1.713 -56.25 -25.703 1 97.31 97 SER A C 1
ATOM 751 O O . SER A 1 97 ? -2.643 -56.531 -26.469 1 97.31 97 SER A O 1
ATOM 753 N N . THR A 1 98 ? -1.228 -57.156 -24.906 1 95.12 98 THR A N 1
ATOM 754 C CA . THR A 1 98 ? -1.533 -58.594 -25 1 95.12 98 THR A CA 1
ATOM 755 C C . THR A 1 98 ? -3.025 -58.844 -24.812 1 95.12 98 THR A C 1
ATOM 757 O O . THR A 1 98 ? -3.582 -59.781 -25.359 1 95.12 98 THR A O 1
ATOM 760 N N . SER A 1 99 ? -3.629 -58.031 -24 1 95.38 99 SER A N 1
ATOM 761 C CA . SER A 1 99 ? -5.027 -58.25 -23.641 1 95.38 99 SER A CA 1
ATOM 762 C C . SER A 1 99 ? -5.965 -57.656 -24.688 1 95.38 99 SER A C 1
ATOM 764 O O . SER A 1 99 ? -7.18 -57.875 -24.641 1 95.38 99 SER A O 1
ATOM 766 N N . SER A 1 100 ? -5.445 -56.938 -25.656 1 96.94 100 SER A N 1
ATOM 767 C CA . SER A 1 100 ? -6.301 -56.312 -26.656 1 96.94 100 SER A CA 1
ATOM 768 C C . SER A 1 100 ? -6.789 -57.312 -27.672 1 96.94 100 SER A C 1
ATOM 770 O O . SER A 1 100 ? -6.027 -58.188 -28.109 1 96.94 100 SER A O 1
ATOM 772 N N . LYS A 1 101 ? -8.016 -57.156 -28.094 1 96.44 101 LYS A N 1
ATOM 773 C CA . LYS A 1 101 ? -8.609 -58.062 -29.078 1 96.44 101 LYS A CA 1
ATOM 774 C C . LYS A 1 101 ? -8.891 -57.312 -30.391 1 96.44 101 LYS A C 1
ATOM 776 O O . LYS A 1 101 ? -9.578 -57.844 -31.266 1 96.44 101 LYS A O 1
ATOM 781 N N . MET A 1 102 ? -8.367 -56.156 -30.5 1 96.06 102 MET A N 1
ATOM 782 C CA . MET A 1 102 ? -8.578 -55.344 -31.688 1 96.06 102 MET A CA 1
ATOM 783 C C . MET A 1 102 ? -7.699 -55.812 -32.844 1 96.06 102 MET A C 1
ATOM 785 O O . MET A 1 102 ? -6.738 -56.562 -32.625 1 96.06 102 MET A O 1
ATOM 789 N N . ASN A 1 103 ? -8.102 -55.312 -34 1 95.5 103 ASN A N 1
ATOM 790 C CA . ASN A 1 103 ? -7.281 -55.594 -35.156 1 95.5 103 ASN A CA 1
ATOM 791 C C . ASN A 1 103 ? -5.867 -55.062 -35 1 95.5 103 ASN A C 1
ATOM 793 O O . ASN A 1 103 ? -5.672 -54 -34.438 1 95.5 103 ASN A O 1
ATOM 797 N N . GLN A 1 104 ? -4.895 -55.75 -35.625 1 94 104 GLN A N 1
ATOM 798 C CA . GLN A 1 104 ? -3.477 -55.469 -35.406 1 94 104 GLN A CA 1
ATOM 799 C C . GLN A 1 104 ? -3.129 -54.031 -35.844 1 94 104 GLN A C 1
ATOM 801 O O . GLN A 1 104 ? -2.295 -53.375 -35.188 1 94 104 GLN A O 1
ATOM 806 N N . ASN A 1 105 ? -3.775 -53.594 -36.844 1 93.81 105 ASN A N 1
ATOM 807 C CA . ASN A 1 105 ? -3.488 -52.25 -37.344 1 93.81 105 ASN A CA 1
ATOM 808 C C . ASN A 1 105 ? -3.908 -51.188 -36.344 1 93.81 105 ASN A C 1
ATOM 810 O O . ASN A 1 105 ? -3.191 -50.219 -36.125 1 93.81 105 ASN A O 1
ATOM 814 N N . ILE A 1 106 ? -5.039 -51.438 -35.781 1 96 106 ILE A N 1
ATOM 815 C CA . ILE A 1 106 ? -5.547 -50.531 -34.781 1 96 106 ILE A CA 1
ATOM 816 C C . ILE A 1 106 ? -4.637 -50.562 -33.531 1 96 106 ILE A C 1
ATOM 818 O O . ILE A 1 106 ? -4.246 -49.5 -33.031 1 96 106 ILE A O 1
ATOM 822 N N . VAL A 1 107 ? -4.309 -51.719 -33.125 1 97.5 107 VAL A N 1
ATOM 823 C CA . VAL A 1 107 ? -3.449 -51.875 -31.969 1 97.5 107 VAL A CA 1
ATOM 824 C C . VAL A 1 107 ? -2.109 -51.188 -32.219 1 97.5 107 VAL A C 1
ATOM 826 O O . VAL A 1 107 ? -1.63 -50.438 -31.359 1 97.5 107 VAL A O 1
ATOM 829 N N . GLU A 1 108 ? -1.541 -51.438 -33.312 1 96.75 108 GLU A N 1
ATOM 830 C CA . GLU A 1 108 ? -0.252 -50.844 -33.688 1 96.75 108 GLU A CA 1
ATOM 831 C C . GLU A 1 108 ? -0.312 -49.312 -33.625 1 96.75 108 GLU A C 1
ATOM 833 O O . GLU A 1 108 ? 0.573 -48.688 -33.062 1 96.75 108 GLU A O 1
ATOM 838 N N . THR A 1 109 ? -1.376 -48.781 -34.188 1 95.88 109 THR A N 1
ATOM 839 C CA . THR A 1 109 ? -1.548 -47.344 -34.25 1 95.88 109 THR A CA 1
ATOM 840 C C . THR A 1 109 ? -1.646 -46.75 -32.844 1 95.88 109 THR A C 1
ATOM 842 O O . THR A 1 109 ? -0.95 -45.781 -32.5 1 95.88 109 THR A O 1
ATOM 845 N N . VAL A 1 110 ? -2.494 -47.344 -32.062 1 98.06 110 VAL A N 1
ATOM 846 C CA . VAL A 1 110 ? -2.689 -46.875 -30.688 1 98.06 110 VAL A CA 1
ATOM 847 C C . VAL A 1 110 ? -1.389 -47.031 -29.891 1 98.06 110 VAL A C 1
ATOM 849 O O . VAL A 1 110 ? -1.017 -46.125 -29.125 1 98.06 110 VAL A O 1
ATOM 852 N N . TYR A 1 111 ? -0.708 -48.125 -30.125 1 98.19 111 TYR A N 1
ATOM 853 C CA . TYR A 1 111 ? 0.547 -48.406 -29.422 1 98.19 111 TYR A CA 1
ATOM 854 C C . TYR A 1 111 ? 1.596 -47.344 -29.766 1 98.19 111 TYR A C 1
ATOM 856 O O . TYR A 1 111 ? 2.299 -46.875 -28.891 1 98.19 111 TYR A O 1
ATOM 864 N N . ILE A 1 112 ? 1.696 -46.969 -30.984 1 97.88 112 ILE A N 1
ATOM 865 C CA . ILE A 1 112 ? 2.656 -45.969 -31.438 1 97.88 112 ILE A CA 1
ATOM 866 C C . ILE A 1 112 ? 2.367 -44.625 -30.75 1 97.88 112 ILE A C 1
ATOM 868 O O . ILE A 1 112 ? 3.273 -44 -30.219 1 97.88 112 ILE A O 1
ATOM 872 N N . ILE A 1 113 ? 1.177 -44.188 -30.75 1 98.06 113 ILE A N 1
ATOM 873 C CA . ILE A 1 113 ? 0.796 -42.906 -30.156 1 98.06 113 ILE A CA 1
ATOM 874 C C . ILE A 1 113 ? 1.062 -42.938 -28.656 1 98.06 113 ILE A C 1
ATOM 876 O O . ILE A 1 113 ? 1.539 -41.938 -28.094 1 98.06 113 ILE A O 1
ATOM 880 N N . PHE A 1 114 ? 0.73 -44.062 -28.031 1 98.38 114 PHE A N 1
ATOM 881 C CA . PHE A 1 114 ? 1.001 -44.25 -26.609 1 98.38 114 PHE A CA 1
ATOM 882 C C . PHE A 1 114 ? 2.488 -44.094 -26.328 1 98.38 114 PHE A C 1
ATOM 884 O O . PHE A 1 114 ? 2.879 -43.281 -25.469 1 98.38 114 PHE A O 1
ATOM 891 N N . CYS A 1 115 ? 3.285 -44.812 -27.109 1 97.81 115 CYS A N 1
ATOM 892 C CA . CYS A 1 115 ? 4.73 -44.75 -26.906 1 97.81 115 CYS A CA 1
ATOM 893 C C . CYS A 1 115 ? 5.262 -43.344 -27.188 1 97.81 115 CYS A C 1
ATOM 895 O O . CYS A 1 115 ? 6.176 -42.875 -26.5 1 97.81 115 CYS A O 1
ATOM 897 N N . ALA A 1 116 ? 4.719 -42.688 -28.172 1 98.12 116 ALA A N 1
ATOM 898 C CA . ALA A 1 116 ? 5.121 -41.312 -28.484 1 98.12 116 ALA A CA 1
ATOM 899 C C . ALA A 1 116 ? 4.855 -40.375 -27.297 1 98.12 116 ALA A C 1
ATOM 901 O O . ALA A 1 116 ? 5.664 -39.5 -27 1 98.12 116 ALA A O 1
ATOM 902 N N . SER A 1 117 ? 3.723 -40.562 -26.656 1 98.31 117 SER A N 1
ATOM 903 C CA . SER A 1 117 ? 3.389 -39.75 -25.5 1 98.31 117 SER A CA 1
ATOM 904 C C . SER A 1 117 ? 4.363 -40 -24.344 1 98.31 117 SER A C 1
ATOM 906 O O . SER A 1 117 ? 4.82 -39.062 -23.703 1 98.31 117 SER A O 1
ATOM 908 N N . ILE A 1 118 ? 4.672 -41.281 -24.125 1 97.81 118 ILE A N 1
ATOM 909 C CA . ILE A 1 118 ? 5.609 -41.625 -23.062 1 97.81 118 ILE A CA 1
ATOM 910 C C . ILE A 1 118 ? 6.988 -41.062 -23.391 1 97.81 118 ILE A C 1
ATOM 912 O O . ILE A 1 118 ? 7.695 -40.594 -22.516 1 97.81 118 ILE A O 1
ATOM 916 N N . LYS A 1 119 ? 7.402 -41.156 -24.609 1 97 119 LYS A N 1
ATOM 917 C CA . LYS A 1 119 ? 8.68 -40.594 -25.031 1 97 119 LYS A CA 1
ATOM 918 C C . LYS A 1 119 ? 8.727 -39.094 -24.75 1 97 119 LYS A C 1
ATOM 920 O O . LYS A 1 119 ? 9.711 -38.594 -24.219 1 97 119 LYS A O 1
ATOM 925 N N . GLU A 1 120 ? 7.684 -38.406 -25.094 1 97.69 120 GLU A N 1
ATOM 926 C CA . GLU A 1 120 ? 7.645 -36.969 -24.859 1 97.69 120 GLU A CA 1
ATOM 927 C C . GLU A 1 120 ? 7.75 -36.625 -23.375 1 97.69 120 GLU A C 1
ATOM 929 O O . GLU A 1 120 ? 8.453 -35.688 -22.984 1 97.69 120 GLU A O 1
ATOM 934 N N . MET A 1 121 ? 7.055 -37.438 -22.578 1 97.31 121 MET A N 1
ATOM 935 C CA . MET A 1 121 ? 7.164 -37.25 -21.125 1 97.31 121 MET A CA 1
ATOM 936 C C . MET A 1 121 ? 8.602 -37.438 -20.672 1 97.31 121 MET A C 1
ATOM 938 O O . MET A 1 121 ? 9.047 -36.781 -19.719 1 97.31 121 MET A O 1
ATOM 942 N N . SER A 1 122 ? 9.297 -38.312 -21.312 1 95.25 122 SER A N 1
ATOM 943 C CA . SER A 1 122 ? 10.672 -38.625 -20.938 1 95.25 122 SER A CA 1
ATOM 944 C C . SER A 1 122 ? 11.641 -37.562 -21.438 1 95.25 122 SER A C 1
ATOM 946 O O . SER A 1 122 ? 12.789 -37.5 -20.984 1 95.25 122 SER A O 1
ATOM 948 N N . ASP A 1 123 ? 11.188 -36.688 -22.25 1 95.25 123 ASP A N 1
ATOM 949 C CA . ASP A 1 123 ? 12.047 -35.656 -22.828 1 95.25 123 ASP A CA 1
ATOM 950 C C . ASP A 1 123 ? 11.805 -34.281 -22.172 1 95.25 123 ASP A C 1
ATOM 952 O O . ASP A 1 123 ? 12.672 -33.406 -22.219 1 95.25 123 ASP A O 1
ATOM 956 N N . LEU A 1 124 ? 10.664 -34.125 -21.609 1 96.88 124 LEU A N 1
ATOM 957 C CA . LEU A 1 124 ? 10.258 -32.781 -21.156 1 96.88 124 LEU A CA 1
ATOM 958 C C . LEU A 1 124 ? 10.469 -32.656 -19.641 1 96.88 124 LEU A C 1
ATOM 960 O O . LEU A 1 124 ? 10.266 -33.594 -18.891 1 96.88 124 LEU A O 1
ATOM 964 N N . ARG A 1 125 ? 10.867 -31.406 -19.281 1 96.12 125 ARG A N 1
ATOM 965 C CA . ARG A 1 125 ? 10.844 -30.984 -17.891 1 96.12 125 ARG A CA 1
ATOM 966 C C . ARG A 1 125 ? 9.5 -30.359 -17.516 1 96.12 125 ARG A C 1
ATOM 968 O O . ARG A 1 125 ? 8.734 -29.969 -18.406 1 96.12 125 ARG A O 1
ATOM 975 N N . LEU A 1 126 ? 9.344 -30.391 -16.297 1 96.81 126 LEU A N 1
ATOM 976 C CA . LEU A 1 126 ? 8.047 -29.922 -15.828 1 96.81 126 LEU A CA 1
ATOM 977 C C . LEU A 1 126 ? 7.75 -28.516 -16.359 1 96.81 126 LEU A C 1
ATOM 979 O O . LEU A 1 126 ? 6.609 -28.219 -16.734 1 96.81 126 LEU A O 1
ATOM 983 N N . GLU A 1 127 ? 8.75 -27.641 -16.469 1 95.75 127 GLU A N 1
ATOM 984 C CA . GLU A 1 127 ? 8.594 -26.25 -16.891 1 95.75 127 GLU A CA 1
ATOM 985 C C . GLU A 1 127 ? 8.164 -26.172 -18.344 1 95.75 127 GLU A C 1
ATOM 987 O O . GLU A 1 127 ? 7.668 -25.141 -18.797 1 95.75 127 GLU A O 1
ATOM 992 N N . GLN A 1 128 ? 8.367 -27.25 -19 1 96.62 128 GLN A N 1
ATOM 993 C CA . GLN A 1 128 ? 8.062 -27.266 -20.438 1 96.62 128 GLN A CA 1
ATOM 994 C C . GLN A 1 128 ? 6.688 -27.875 -20.703 1 96.62 128 GLN A C 1
ATOM 996 O O . GLN A 1 128 ? 6.215 -27.875 -21.844 1 96.62 128 GLN A O 1
ATOM 1001 N N . VAL A 1 129 ? 6.07 -28.359 -19.719 1 96.75 129 VAL A N 1
ATOM 1002 C CA . VAL A 1 129 ? 4.781 -29.031 -19.844 1 96.75 129 VAL A CA 1
ATOM 1003 C C . VAL A 1 129 ? 3.658 -28 -19.859 1 96.75 129 VAL A C 1
ATOM 1005 O O . VAL A 1 129 ? 3.689 -27.016 -19.109 1 96.75 129 VAL A O 1
ATOM 1008 N N . THR A 1 130 ? 2.729 -28.172 -20.672 1 95.62 130 THR A N 1
ATOM 1009 C CA . THR A 1 130 ? 1.532 -27.328 -20.734 1 95.62 130 THR A CA 1
ATOM 1010 C C . THR A 1 130 ? 0.279 -28.172 -20.484 1 95.62 130 THR A C 1
ATOM 1012 O O . THR A 1 130 ? 0.328 -29.406 -20.531 1 95.62 130 THR A O 1
ATOM 1015 N N . GLU A 1 131 ? -0.771 -27.5 -20.219 1 95 131 GLU A N 1
ATOM 1016 C CA . GLU A 1 131 ? -2.043 -28.188 -20.047 1 95 131 GLU A CA 1
ATOM 1017 C C . GLU A 1 131 ? -2.436 -28.953 -21.312 1 95 131 GLU A C 1
ATOM 1019 O O . GLU A 1 131 ? -2.908 -30.094 -21.234 1 95 131 GLU A O 1
ATOM 1024 N N . ASP A 1 132 ? -2.246 -28.297 -22.391 1 94.94 132 ASP A N 1
ATOM 1025 C CA . ASP A 1 132 ? -2.58 -28.922 -23.672 1 94.94 132 ASP A CA 1
ATOM 1026 C C . ASP A 1 132 ? -1.832 -30.25 -23.844 1 94.94 132 ASP A C 1
ATOM 1028 O O . ASP A 1 132 ? -2.41 -31.25 -24.281 1 94.94 132 ASP A O 1
ATOM 1032 N N . ARG A 1 133 ? -0.572 -30.266 -23.5 1 97.19 133 ARG A N 1
ATOM 1033 C CA . ARG A 1 133 ? 0.218 -31.484 -23.609 1 97.19 133 ARG A CA 1
ATOM 1034 C C . ARG A 1 133 ? -0.304 -32.562 -22.672 1 97.19 133 ARG A C 1
ATOM 1036 O O . ARG A 1 133 ? -0.431 -33.719 -23.062 1 97.19 133 ARG A O 1
ATOM 1043 N N . ILE A 1 134 ? -0.621 -32.156 -21.516 1 97.44 134 ILE A N 1
ATOM 1044 C CA . ILE A 1 134 ? -1.14 -33.094 -20.531 1 97.44 134 ILE A CA 1
ATOM 1045 C C . ILE A 1 134 ? -2.41 -33.75 -21.062 1 97.44 134 ILE A C 1
ATOM 1047 O O . ILE A 1 134 ? -2.588 -34.969 -20.953 1 97.44 134 ILE A O 1
ATOM 1051 N N . LEU A 1 135 ? -3.232 -32.969 -21.703 1 96.94 135 LEU A N 1
ATOM 1052 C CA . LEU A 1 135 ? -4.492 -33.5 -22.219 1 96.94 135 LEU A CA 1
ATOM 1053 C C . LEU A 1 135 ? -4.246 -34.406 -23.422 1 96.94 135 LEU A C 1
ATOM 1055 O O . LEU A 1 135 ? -4.949 -35.406 -23.609 1 96.94 135 LEU A O 1
ATOM 1059 N N . LYS A 1 136 ? -3.25 -34.062 -24.234 1 98 136 LYS A N 1
ATOM 1060 C CA . LYS A 1 136 ? -2.873 -34.969 -25.328 1 98 136 LYS A CA 1
ATOM 1061 C C . LYS A 1 136 ? -2.359 -36.312 -24.797 1 98 136 LYS A C 1
ATOM 1063 O O . LYS A 1 136 ? -2.711 -37.344 -25.328 1 98 136 LYS A O 1
ATOM 1068 N N . TRP A 1 137 ? -1.554 -36.25 -23.812 1 98.31 137 TRP A N 1
ATOM 1069 C CA . TRP A 1 137 ? -1.062 -37.469 -23.188 1 98.31 137 TRP A CA 1
ATOM 1070 C C . TRP A 1 137 ? -2.213 -38.281 -22.594 1 98.31 137 TRP A C 1
ATOM 1072 O O . TRP A 1 137 ? -2.252 -39.5 -22.75 1 98.31 137 TRP A O 1
ATOM 1082 N N . ARG A 1 138 ? -3.141 -37.562 -21.938 1 98.31 138 ARG A N 1
ATOM 1083 C CA . ARG A 1 138 ? -4.332 -38.25 -21.406 1 98.31 138 ARG A CA 1
ATOM 1084 C C . ARG A 1 138 ? -5.059 -39 -22.5 1 98.31 138 ARG A C 1
ATOM 1086 O O . ARG A 1 138 ? -5.379 -40.188 -22.328 1 98.31 138 ARG A O 1
ATOM 1093 N N . ASP A 1 139 ? -5.32 -38.344 -23.578 1 98.5 139 ASP A N 1
ATOM 1094 C CA . ASP A 1 139 ? -6.07 -38.969 -24.672 1 98.5 139 ASP A CA 1
ATOM 1095 C C . ASP A 1 139 ? -5.344 -40.219 -25.219 1 98.5 139 ASP A C 1
ATOM 1097 O O . ASP A 1 139 ? -5.969 -41.25 -25.469 1 98.5 139 ASP A O 1
ATOM 1101 N N . ALA A 1 140 ? -4.039 -40.125 -25.359 1 98.56 140 ALA A N 1
ATOM 1102 C CA . ALA A 1 140 ? -3.242 -41.25 -25.828 1 98.56 140 ALA A CA 1
ATOM 1103 C C . ALA A 1 140 ? -3.352 -42.438 -24.875 1 98.56 140 ALA A C 1
ATOM 1105 O O . ALA A 1 140 ? -3.541 -43.594 -25.312 1 98.56 140 ALA A O 1
ATOM 1106 N N . ILE A 1 141 ? -3.232 -42.156 -23.625 1 98.44 141 ILE A N 1
ATOM 1107 C CA . ILE A 1 141 ? -3.287 -43.219 -22.609 1 98.44 141 ILE A CA 1
ATOM 1108 C C . ILE A 1 141 ? -4.691 -43.812 -22.562 1 98.44 141 ILE A C 1
ATOM 1110 O O . ILE A 1 141 ? -4.855 -45.031 -22.5 1 98.44 141 ILE A O 1
ATOM 1114 N N . LYS A 1 142 ? -5.66 -42.969 -22.641 1 98.31 142 LYS A N 1
ATOM 1115 C CA . LYS A 1 142 ? -7.035 -43.438 -22.578 1 98.31 142 LYS A CA 1
ATOM 1116 C C . LYS A 1 142 ? -7.379 -44.281 -23.812 1 98.31 142 LYS A C 1
ATOM 1118 O O . LYS A 1 142 ? -8.117 -45.281 -23.719 1 98.31 142 LYS A O 1
ATOM 1123 N N . ASP A 1 143 ? -6.902 -43.906 -24.984 1 98.31 143 ASP A N 1
ATOM 1124 C CA . ASP A 1 143 ? -7.09 -44.719 -26.172 1 98.31 143 ASP A CA 1
ATOM 1125 C C . ASP A 1 143 ? -6.559 -46.156 -25.938 1 98.31 143 ASP A C 1
ATOM 1127 O O . ASP A 1 143 ? -7.215 -47.125 -26.297 1 98.31 143 ASP A O 1
ATOM 1131 N N . ALA A 1 144 ? -5.402 -46.219 -25.375 1 98.44 144 ALA A N 1
ATOM 1132 C CA . ALA A 1 144 ? -4.809 -47.5 -25.078 1 98.44 144 ALA A CA 1
ATOM 1133 C C . ALA A 1 144 ? -5.66 -48.281 -24.078 1 98.44 144 ALA A C 1
ATOM 1135 O O . ALA A 1 144 ? -5.91 -49.469 -24.25 1 98.44 144 ALA A O 1
ATOM 1136 N N . LEU A 1 145 ? -6.125 -47.594 -23.094 1 98 145 LEU A N 1
ATOM 1137 C CA . LEU A 1 145 ? -6.965 -48.219 -22.094 1 98 145 LEU A CA 1
ATOM 1138 C C . LEU A 1 145 ? -8.273 -48.719 -22.703 1 98 145 LEU A C 1
ATOM 1140 O O . LEU A 1 145 ? -8.766 -49.781 -22.359 1 98 145 LEU A O 1
ATOM 1144 N N . ARG A 1 146 ? -8.828 -47.969 -23.547 1 97.19 146 ARG A N 1
ATOM 1145 C CA . ARG A 1 146 ? -10.109 -48.281 -24.172 1 97.19 146 ARG A CA 1
ATOM 1146 C C . ARG A 1 146 ? -10.023 -49.594 -24.938 1 97.19 146 ARG A C 1
ATOM 1148 O O . ARG A 1 146 ? -11.023 -50.312 -25.094 1 97.19 146 ARG A O 1
ATOM 1155 N N . ILE A 1 147 ? -8.82 -49.969 -25.438 1 97.69 147 ILE A N 1
ATOM 1156 C CA . ILE A 1 147 ? -8.688 -51.219 -26.188 1 97.69 147 ILE A CA 1
ATOM 1157 C C . ILE A 1 147 ? -7.961 -52.25 -25.328 1 97.69 147 ILE A C 1
ATOM 1159 O O . ILE A 1 147 ? -7.281 -53.125 -25.859 1 97.69 147 ILE A O 1
ATOM 1163 N N . ASN A 1 148 ? -7.918 -52 -23.938 1 97.69 148 ASN A N 1
ATOM 1164 C CA . ASN A 1 148 ? -7.566 -52.938 -22.906 1 97.69 148 ASN A CA 1
ATOM 1165 C C . ASN A 1 148 ? -6.055 -53.156 -22.812 1 97.69 148 ASN A C 1
ATOM 1167 O O . ASN A 1 148 ? -5.586 -54.25 -22.531 1 97.69 148 ASN A O 1
ATOM 1171 N N . PHE A 1 149 ? -5.316 -52.062 -23.219 1 98.44 149 PHE A N 1
ATOM 1172 C CA . PHE A 1 149 ? -3.904 -52.094 -22.859 1 98.44 149 PHE A CA 1
ATOM 1173 C C . PHE A 1 149 ? -3.721 -52.094 -21.344 1 98.44 149 PHE A C 1
ATOM 1175 O O . PHE A 1 149 ? -4.461 -51.406 -20.641 1 98.44 149 PHE A O 1
ATOM 1182 N N . LYS A 1 150 ? -2.748 -52.781 -20.812 1 97.75 150 LYS A N 1
ATOM 1183 C CA . LYS A 1 150 ? -2.391 -52.719 -19.406 1 97.75 150 LYS A CA 1
ATOM 1184 C C . LYS A 1 150 ? -1.448 -51.531 -19.125 1 97.75 150 LYS A C 1
ATOM 1186 O O . LYS A 1 150 ? -0.263 -51.75 -18.859 1 97.75 150 LYS A O 1
ATOM 1191 N N . VAL A 1 151 ? -1.963 -50.406 -19.188 1 97.81 151 VAL A N 1
ATOM 1192 C CA . VAL A 1 151 ? -1.103 -49.219 -19.109 1 97.81 151 VAL A CA 1
ATOM 1193 C C . VAL A 1 151 ? -1.588 -48.312 -17.984 1 97.81 151 VAL A C 1
ATOM 1195 O O . VAL A 1 151 ? -1.408 -47.094 -18.047 1 97.81 151 VAL A O 1
ATOM 1198 N N . ASP A 1 152 ? -2.209 -48.844 -16.891 1 96.31 152 ASP A N 1
ATOM 1199 C CA . ASP A 1 152 ? -2.688 -48.094 -15.742 1 96.31 152 ASP A CA 1
ATOM 1200 C C . ASP A 1 152 ? -1.55 -47.281 -15.094 1 96.31 152 ASP A C 1
ATOM 1202 O O . ASP A 1 152 ? -1.769 -46.188 -14.562 1 96.31 152 ASP A O 1
ATOM 1206 N N . PHE A 1 153 ? -0.345 -47.844 -15.203 1 95.75 153 PHE A N 1
ATOM 1207 C CA . PHE A 1 153 ? 0.819 -47.188 -14.633 1 95.75 153 PHE A CA 1
ATOM 1208 C C . PHE A 1 153 ? 1.024 -45.812 -15.258 1 95.75 153 PHE A C 1
ATOM 1210 O O . PHE A 1 153 ? 1.453 -44.875 -14.586 1 95.75 153 PHE A O 1
ATOM 1217 N N . ALA A 1 154 ? 0.732 -45.719 -16.531 1 97.5 154 ALA A N 1
ATOM 1218 C CA . ALA A 1 154 ? 0.923 -44.469 -17.25 1 97.5 154 ALA A CA 1
ATOM 1219 C C . ALA A 1 154 ? -0.093 -43.406 -16.797 1 97.5 154 ALA A C 1
ATOM 1221 O O . ALA A 1 154 ? 0.242 -42.219 -16.656 1 97.5 154 ALA A O 1
ATOM 1222 N N . MET A 1 155 ? -1.311 -43.844 -16.516 1 96.5 155 MET A N 1
ATOM 1223 C CA . MET A 1 155 ? -2.338 -42.906 -16.047 1 96.5 155 MET A CA 1
ATOM 1224 C C . MET A 1 155 ? -2.023 -42.438 -14.641 1 96.5 155 MET A C 1
ATOM 1226 O O . MET A 1 155 ? -2.188 -41.25 -14.344 1 96.5 155 MET A O 1
ATOM 1230 N N . LYS A 1 156 ? -1.58 -43.312 -13.836 1 95.56 156 LYS A N 1
ATOM 1231 C CA . LYS A 1 156 ? -1.168 -42.938 -12.492 1 95.56 156 LYS A CA 1
ATOM 1232 C C . LYS A 1 156 ? -0.043 -41.906 -12.531 1 95.56 156 LYS A C 1
ATOM 1234 O O . LYS A 1 156 ? -0.06 -40.938 -11.773 1 95.56 156 LYS A O 1
ATOM 1239 N N . HIS A 1 157 ? 0.85 -42.156 -13.398 1 96.62 157 HIS A N 1
ATOM 1240 C CA . HIS A 1 157 ? 1.97 -41.219 -13.523 1 96.62 157 HIS A CA 1
ATOM 1241 C C . HIS A 1 157 ? 1.514 -39.875 -14.078 1 96.62 157 HIS A C 1
ATOM 1243 O O . HIS A 1 157 ? 1.976 -38.844 -13.625 1 96.62 157 HIS A O 1
ATOM 1249 N N . LEU A 1 158 ? 0.657 -39.906 -15.016 1 97.5 158 LEU A N 1
ATOM 1250 C CA . LEU A 1 158 ? 0.139 -38.656 -15.594 1 97.5 158 LEU A CA 1
ATOM 1251 C C . LEU A 1 158 ? -0.533 -37.812 -14.531 1 97.5 158 LEU A C 1
ATOM 1253 O O . LEU A 1 158 ? -0.403 -36.594 -14.547 1 97.5 158 LEU A O 1
ATOM 1257 N N . LYS A 1 159 ? -1.227 -38.438 -13.641 1 95.44 159 LYS A N 1
ATOM 1258 C CA . LYS A 1 159 ? -1.856 -37.688 -12.539 1 95.44 159 LYS A CA 1
ATOM 1259 C C . LYS A 1 159 ? -0.813 -37 -11.672 1 95.44 159 LYS A C 1
ATOM 1261 O O . LYS A 1 159 ? -1.036 -35.875 -11.203 1 95.44 159 LYS A O 1
ATOM 1266 N N . LYS A 1 160 ? 0.3 -37.656 -11.523 1 95.44 160 LYS A N 1
ATOM 1267 C CA . LYS A 1 160 ? 1.393 -37.031 -10.781 1 95.44 160 LYS A CA 1
ATOM 1268 C C . LYS A 1 160 ? 1.939 -35.812 -11.523 1 95.44 160 LYS A C 1
ATOM 1270 O O . LYS A 1 160 ? 2.209 -34.781 -10.906 1 95.44 160 LYS A O 1
ATOM 1275 N N . ILE A 1 161 ? 2.107 -35.969 -12.758 1 96.94 161 ILE A N 1
ATOM 1276 C CA . ILE A 1 161 ? 2.594 -34.875 -13.578 1 96.94 161 ILE A CA 1
ATOM 1277 C C . ILE A 1 161 ? 1.612 -33.688 -13.508 1 96.94 161 ILE A C 1
ATOM 1279 O O . ILE A 1 161 ? 2.021 -32.531 -13.344 1 96.94 161 ILE A O 1
ATOM 1283 N N . ALA A 1 162 ? 0.334 -34.031 -13.688 1 96.31 162 ALA A N 1
ATOM 1284 C CA . ALA A 1 162 ? -0.691 -32.969 -13.617 1 96.31 162 ALA A CA 1
ATOM 1285 C C . ALA A 1 162 ? -0.652 -32.25 -12.273 1 96.31 162 ALA A C 1
ATOM 1287 O O . ALA A 1 162 ? -0.741 -31.031 -12.219 1 96.31 162 ALA A O 1
ATOM 1288 N N . SER A 1 163 ? -0.517 -33 -11.211 1 95.44 163 SER A N 1
ATOM 1289 C CA . SER A 1 163 ? -0.413 -32.406 -9.883 1 95.44 163 SER A CA 1
ATOM 1290 C C . SER A 1 163 ? 0.81 -31.5 -9.773 1 95.44 163 SER A C 1
ATOM 1292 O O . SER A 1 163 ? 0.731 -30.391 -9.219 1 95.44 163 SER A O 1
ATOM 1294 N N . ALA A 1 164 ? 1.89 -31.984 -10.297 1 96.19 164 ALA A N 1
ATOM 1295 C CA . ALA A 1 164 ? 3.115 -31.188 -10.281 1 96.19 164 ALA A CA 1
ATOM 1296 C C . ALA A 1 164 ? 2.957 -29.922 -11.102 1 96.19 164 ALA A C 1
ATOM 1298 O O . ALA A 1 164 ? 3.457 -28.859 -10.727 1 96.19 164 ALA A O 1
ATOM 1299 N N . TYR A 1 165 ? 2.332 -30 -12.18 1 96.06 165 TYR A N 1
ATOM 1300 C CA . TYR A 1 165 ? 2.039 -28.844 -13.016 1 96.06 165 TYR A CA 1
ATOM 1301 C C . TYR A 1 165 ? 1.226 -27.797 -12.25 1 96.06 165 TYR A C 1
ATOM 1303 O O . TYR A 1 165 ? 1.537 -26.609 -12.289 1 96.06 165 TYR A O 1
ATOM 1311 N N . ILE A 1 166 ? 0.207 -28.25 -11.57 1 95.44 166 ILE A N 1
ATOM 1312 C CA . ILE A 1 166 ? -0.602 -27.359 -10.734 1 95.44 166 ILE A CA 1
ATOM 1313 C C . ILE A 1 166 ? 0.282 -26.688 -9.688 1 95.44 166 ILE A C 1
ATOM 1315 O O . ILE A 1 166 ? 0.162 -25.484 -9.445 1 95.44 166 ILE A O 1
ATOM 1319 N N . GLY A 1 167 ? 1.148 -27.516 -9.109 1 95.25 167 GLY A N 1
ATOM 1320 C CA . GLY A 1 167 ? 2.07 -26.969 -8.133 1 95.25 167 GLY A CA 1
ATOM 1321 C C . GLY A 1 167 ? 2.928 -25.844 -8.695 1 95.25 167 GLY A C 1
ATOM 1322 O O . GLY A 1 167 ? 3.168 -24.844 -8.016 1 95.25 167 GLY A O 1
ATOM 1323 N N . LEU A 1 168 ? 3.371 -26.016 -9.828 1 94.69 168 LEU A N 1
ATOM 1324 C CA . LEU A 1 168 ? 4.188 -25 -10.469 1 94.69 168 LEU A CA 1
ATOM 1325 C C . LEU A 1 168 ? 3.41 -23.703 -10.625 1 94.69 168 LEU A C 1
ATOM 1327 O O . LEU A 1 168 ? 3.932 -22.625 -10.344 1 94.69 168 LEU A O 1
ATOM 1331 N N . ILE A 1 169 ? 2.205 -23.781 -11.062 1 93.81 169 ILE A N 1
ATOM 1332 C CA . ILE A 1 169 ? 1.348 -22.609 -11.266 1 93.81 169 ILE A CA 1
ATOM 1333 C C . ILE A 1 169 ? 1.09 -21.922 -9.93 1 93.81 169 ILE A C 1
ATOM 1335 O O . ILE A 1 169 ? 1.175 -20.703 -9.836 1 93.81 169 ILE A O 1
ATOM 1339 N N . GLU A 1 170 ? 0.815 -22.766 -8.969 1 94.25 170 GLU A N 1
ATOM 1340 C CA . GLU A 1 170 ? 0.541 -22.219 -7.637 1 94.25 170 GLU A CA 1
ATOM 1341 C C . GLU A 1 170 ? 1.776 -21.547 -7.047 1 94.25 170 GLU A C 1
ATOM 1343 O O . GLU A 1 170 ? 1.666 -20.531 -6.355 1 94.25 170 GLU A O 1
ATOM 1348 N N . ARG A 1 171 ? 2.867 -22.109 -7.25 1 94.75 171 ARG A N 1
ATOM 1349 C CA . ARG A 1 171 ? 4.109 -21.5 -6.789 1 94.75 171 ARG A CA 1
ATOM 1350 C C . ARG A 1 171 ? 4.293 -20.109 -7.391 1 94.75 171 ARG A C 1
ATOM 1352 O O . ARG A 1 171 ? 4.699 -19.172 -6.695 1 94.75 171 ARG A O 1
ATOM 1359 N N . GLN A 1 172 ? 4.016 -20.031 -8.609 1 94.12 172 GLN A N 1
ATOM 1360 C CA . GLN A 1 172 ? 4.113 -18.734 -9.273 1 94.12 172 GLN A CA 1
ATOM 1361 C C . GLN A 1 172 ? 3.148 -17.734 -8.656 1 94.12 172 GLN A C 1
ATOM 1363 O O . GLN A 1 172 ? 3.51 -16.562 -8.43 1 94.12 172 GLN A O 1
ATOM 1368 N N . LYS A 1 173 ? 1.964 -18.141 -8.406 1 94.31 173 LYS A N 1
ATOM 1369 C CA . LYS A 1 173 ? 0.978 -17.281 -7.754 1 94.31 173 LYS A CA 1
ATOM 1370 C C . LYS A 1 173 ? 1.472 -16.812 -6.387 1 94.31 173 LYS A C 1
ATOM 1372 O O . LYS A 1 173 ? 1.338 -15.641 -6.039 1 94.31 173 LYS A O 1
ATOM 1377 N N . LEU A 1 174 ? 1.997 -17.719 -5.648 1 96.31 174 LEU A N 1
ATOM 1378 C CA . LEU A 1 174 ? 2.521 -17.422 -4.32 1 96.31 174 LEU A CA 1
ATOM 1379 C C . LEU A 1 174 ? 3.641 -16.391 -4.402 1 96.31 174 LEU A C 1
ATOM 1381 O O . LEU A 1 174 ? 3.693 -15.453 -3.594 1 96.31 174 LEU A O 1
ATOM 1385 N N . ASN A 1 175 ? 4.477 -16.531 -5.328 1 96.75 175 ASN A N 1
ATOM 1386 C CA . ASN A 1 175 ? 5.562 -15.578 -5.516 1 96.75 175 ASN A CA 1
ATOM 1387 C C . ASN A 1 175 ? 5.035 -14.18 -5.848 1 96.75 175 ASN A C 1
ATOM 1389 O O . ASN A 1 175 ? 5.562 -13.18 -5.359 1 96.75 175 ASN A O 1
ATOM 1393 N N . ASN A 1 176 ? 4.023 -14.133 -6.645 1 97.12 176 ASN A N 1
ATOM 1394 C CA . ASN A 1 176 ? 3.418 -12.859 -6.996 1 97.12 176 ASN A CA 1
ATOM 1395 C C . ASN A 1 176 ? 2.83 -12.156 -5.773 1 97.12 176 ASN A C 1
ATOM 1397 O O . ASN A 1 176 ? 3.035 -10.961 -5.578 1 97.12 176 ASN A O 1
ATOM 1401 N N . VAL A 1 177 ? 2.131 -12.898 -5.02 1 97.88 177 VAL A N 1
ATOM 1402 C CA . VAL A 1 177 ? 1.53 -12.344 -3.809 1 97.88 177 VAL A CA 1
ATOM 1403 C C . VAL A 1 177 ? 2.627 -11.914 -2.838 1 97.88 177 VAL A C 1
ATOM 1405 O O . VAL A 1 177 ? 2.525 -10.859 -2.209 1 97.88 177 VAL A O 1
ATOM 1408 N N . ALA A 1 178 ? 3.652 -12.711 -2.723 1 98 178 ALA A N 1
ATOM 1409 C CA . ALA A 1 178 ? 4.773 -12.383 -1.852 1 98 178 ALA A CA 1
ATOM 1410 C C . ALA A 1 178 ? 5.438 -11.07 -2.283 1 98 178 ALA A C 1
ATOM 1412 O O . ALA A 1 178 ? 5.832 -10.266 -1.44 1 98 178 ALA A O 1
ATOM 1413 N N . SER A 1 179 ? 5.574 -10.898 -3.512 1 98.44 179 SER A N 1
ATOM 1414 C CA . SER A 1 179 ? 6.145 -9.656 -4.031 1 98.44 179 SER A CA 1
ATOM 1415 C C . SER A 1 179 ? 5.277 -8.453 -3.674 1 98.44 179 SER A C 1
ATOM 1417 O O . SER A 1 179 ? 5.789 -7.406 -3.277 1 98.44 179 SER A O 1
ATOM 1419 N N . ARG A 1 180 ? 4.016 -8.586 -3.793 1 98.38 180 ARG A N 1
ATOM 1420 C CA . ARG A 1 180 ? 3.08 -7.523 -3.43 1 98.38 180 ARG A CA 1
ATOM 1421 C C . ARG A 1 180 ? 3.18 -7.191 -1.944 1 98.38 180 ARG A C 1
ATOM 1423 O O . ARG A 1 180 ? 3.15 -6.02 -1.561 1 98.38 180 ARG A O 1
ATOM 1430 N N . ILE A 1 181 ? 3.268 -8.188 -1.143 1 98.62 181 ILE A N 1
ATOM 1431 C CA . ILE A 1 181 ? 3.43 -8.008 0.296 1 98.62 181 ILE A CA 1
ATOM 1432 C C . ILE A 1 181 ? 4.695 -7.199 0.576 1 98.62 181 ILE A C 1
ATOM 1434 O O . ILE A 1 181 ? 4.668 -6.242 1.353 1 98.62 181 ILE A O 1
ATOM 1438 N N . SER A 1 182 ? 5.73 -7.602 -0.082 1 98.62 182 SER A N 1
ATOM 1439 C CA . SER A 1 182 ? 6.996 -6.891 0.09 1 98.62 182 SER A CA 1
ATOM 1440 C C . SER A 1 182 ? 6.867 -5.426 -0.303 1 98.62 182 SER A C 1
ATOM 1442 O O . SER A 1 182 ? 7.367 -4.543 0.397 1 98.62 182 SER A O 1
ATOM 1444 N N . ASP A 1 183 ? 6.23 -5.129 -1.387 1 98.56 183 ASP A N 1
ATOM 1445 C CA . ASP A 1 183 ? 6 -3.76 -1.841 1 98.56 183 ASP A CA 1
ATOM 1446 C C . ASP A 1 183 ? 5.207 -2.963 -0.808 1 98.56 183 ASP A C 1
ATOM 1448 O O . ASP A 1 183 ? 5.559 -1.826 -0.488 1 98.56 183 ASP A O 1
ATOM 1452 N N . LEU A 1 184 ? 4.195 -3.52 -0.316 1 98.56 184 LEU A N 1
ATOM 1453 C CA . LEU A 1 184 ? 3.34 -2.867 0.672 1 98.56 184 LEU A CA 1
ATOM 1454 C C . LEU A 1 184 ? 4.109 -2.594 1.96 1 98.56 184 LEU A C 1
ATOM 1456 O O . LEU A 1 184 ? 3.955 -1.53 2.564 1 98.56 184 LEU A O 1
ATOM 1460 N N . GLU A 1 185 ? 4.91 -3.545 2.352 1 98.75 185 GLU A N 1
ATOM 1461 C CA . GLU A 1 185 ? 5.723 -3.357 3.551 1 98.75 185 GLU A CA 1
ATOM 1462 C C . GLU A 1 185 ? 6.688 -2.188 3.387 1 98.75 185 GLU A C 1
ATOM 1464 O O . GLU A 1 185 ? 6.891 -1.407 4.316 1 98.75 185 GLU A O 1
ATOM 1469 N N . THR A 1 186 ? 7.246 -2.08 2.262 1 98.69 186 THR A N 1
ATOM 1470 C CA . THR A 1 186 ? 8.164 -0.982 1.968 1 98.69 186 THR A CA 1
ATOM 1471 C C . THR A 1 186 ? 7.43 0.356 2.01 1 98.69 186 THR A C 1
ATOM 1473 O O . THR A 1 186 ? 7.91 1.313 2.621 1 98.69 186 THR A O 1
ATOM 1476 N N . GLU A 1 187 ? 6.316 0.438 1.388 1 98.56 187 GLU A N 1
ATOM 1477 C CA . GLU A 1 187 ? 5.508 1.655 1.391 1 98.56 187 GLU A CA 1
ATOM 1478 C C . GLU A 1 187 ? 5.07 2.023 2.807 1 98.56 187 GLU A C 1
ATOM 1480 O O . GLU A 1 187 ? 5.125 3.191 3.195 1 98.56 187 GLU A O 1
ATOM 1485 N N . LEU A 1 188 ? 4.605 1.016 3.527 1 98.69 188 LEU A N 1
ATOM 1486 C CA . LEU A 1 188 ? 4.176 1.222 4.906 1 98.69 188 LEU A CA 1
ATOM 1487 C C . LEU A 1 188 ? 5.312 1.777 5.754 1 98.69 188 LEU A C 1
ATOM 1489 O O . LEU A 1 188 ? 5.113 2.719 6.527 1 98.69 188 LEU A O 1
ATOM 1493 N N . SER A 1 189 ? 6.461 1.225 5.578 1 98.69 189 SER A N 1
ATOM 1494 C CA . SER A 1 189 ? 7.629 1.703 6.309 1 98.69 189 SER A CA 1
ATOM 1495 C C . SER A 1 189 ? 7.945 3.154 5.957 1 98.69 189 SER A C 1
ATOM 1497 O O . SER A 1 189 ? 8.266 3.955 6.84 1 98.69 189 SER A O 1
ATOM 1499 N N . ALA A 1 190 ? 7.867 3.537 4.715 1 98.44 190 ALA A N 1
ATOM 1500 C CA . ALA A 1 190 ? 8.125 4.902 4.266 1 98.44 190 ALA A CA 1
ATOM 1501 C C . ALA A 1 190 ? 7.125 5.879 4.879 1 98.44 190 ALA A C 1
ATOM 1503 O O . ALA A 1 190 ? 7.504 6.961 5.336 1 98.44 190 ALA A O 1
ATOM 1504 N N . GLU A 1 191 ? 5.898 5.523 4.918 1 98.44 191 GLU A N 1
ATOM 1505 C CA . GLU A 1 191 ? 4.855 6.379 5.48 1 98.44 191 GLU A CA 1
ATOM 1506 C C . GLU A 1 191 ? 5.031 6.539 6.988 1 98.44 191 GLU A C 1
ATOM 1508 O O . GLU A 1 191 ? 4.793 7.617 7.535 1 98.44 191 GLU A O 1
ATOM 1513 N N . LYS A 1 192 ? 5.406 5.449 7.637 1 98.5 192 LYS A N 1
ATOM 1514 C CA . LYS A 1 192 ? 5.656 5.531 9.078 1 98.5 192 LYS A CA 1
ATOM 1515 C C . LYS A 1 192 ? 6.824 6.469 9.375 1 98.5 192 LYS A C 1
ATOM 1517 O O . LYS A 1 192 ? 6.785 7.215 10.359 1 98.5 192 LYS A O 1
ATOM 1522 N N . GLN A 1 193 ? 7.824 6.402 8.539 1 98.25 193 GLN A N 1
ATOM 1523 C CA . GLN A 1 193 ? 8.953 7.312 8.703 1 98.25 193 GLN A CA 1
ATOM 1524 C C . GLN A 1 193 ? 8.523 8.766 8.484 1 98.25 193 GLN A C 1
ATOM 1526 O O . GLN A 1 193 ? 8.922 9.648 9.234 1 98.25 193 GLN A O 1
ATOM 1531 N N . LYS A 1 194 ? 7.785 9.008 7.461 1 97.25 194 LYS A N 1
ATOM 1532 C CA . LYS A 1 194 ? 7.238 10.336 7.191 1 97.25 194 LYS A CA 1
ATOM 1533 C C . LYS A 1 194 ? 6.422 10.844 8.375 1 97.25 194 LYS A C 1
ATOM 1535 O O . LYS A 1 194 ? 6.566 12 8.781 1 97.25 194 LYS A O 1
ATOM 1540 N N . HIS A 1 195 ? 5.559 10.023 8.883 1 97.81 195 HIS A N 1
ATOM 1541 C CA . HIS A 1 195 ? 4.738 10.359 10.039 1 97.81 195 HIS A CA 1
ATOM 1542 C C . HIS A 1 195 ? 5.605 10.773 11.227 1 97.81 195 HIS A C 1
ATOM 1544 O O . HIS A 1 195 ? 5.328 11.781 11.875 1 97.81 195 HIS A O 1
ATOM 1550 N N . ALA A 1 196 ? 6.637 10.023 11.469 1 96.88 196 ALA A N 1
ATOM 1551 C CA . ALA A 1 196 ? 7.539 10.305 12.586 1 96.88 196 ALA A CA 1
ATOM 1552 C C . ALA A 1 196 ? 8.234 11.648 12.406 1 96.88 196 ALA A C 1
ATOM 1554 O O . ALA A 1 196 ? 8.359 12.422 13.352 1 96.88 196 ALA A O 1
ATOM 1555 N N . LYS A 1 197 ? 8.695 11.938 11.219 1 95.56 197 LYS A N 1
ATOM 1556 C CA . LYS A 1 197 ? 9.375 13.195 10.922 1 95.56 197 LYS A CA 1
ATOM 1557 C C . LYS A 1 197 ? 8.445 14.383 11.156 1 95.56 197 LYS A C 1
ATOM 1559 O O . LYS A 1 197 ? 8.852 15.383 11.75 1 95.56 197 LYS A O 1
ATOM 1564 N N . ILE A 1 198 ? 7.227 14.289 10.727 1 94.88 198 ILE A N 1
ATOM 1565 C CA . ILE A 1 198 ? 6.258 15.367 10.914 1 94.88 198 ILE A CA 1
ATOM 1566 C C . ILE A 1 198 ? 5.984 15.555 12.406 1 94.88 198 ILE A C 1
ATOM 1568 O O . ILE A 1 198 ? 5.922 16.688 12.891 1 94.88 198 ILE A O 1
ATOM 1572 N N . CYS A 1 199 ? 5.816 14.414 13.109 1 95.19 199 CYS A N 1
ATOM 1573 C CA . CYS A 1 199 ? 5.555 14.477 14.547 1 95.19 199 CYS A CA 1
ATOM 1574 C C . CYS A 1 199 ? 6.676 15.211 15.273 1 95.19 199 CYS A C 1
ATOM 1576 O O . CYS A 1 199 ? 6.418 16.094 16.094 1 95.19 199 CYS A O 1
ATOM 1578 N N . GLU A 1 200 ? 7.875 14.891 14.953 1 94.69 200 GLU A N 1
ATOM 1579 C CA . GLU A 1 200 ? 9.039 15.484 15.617 1 94.69 200 GLU A CA 1
ATOM 1580 C C . GLU A 1 200 ? 9.133 16.984 15.336 1 94.69 200 GLU A C 1
ATOM 1582 O O . GLU A 1 200 ? 9.312 17.781 16.25 1 94.69 200 GLU A O 1
ATOM 1587 N N . ARG A 1 201 ? 8.992 17.391 14.141 1 91.69 201 ARG A N 1
ATOM 1588 C CA . ARG A 1 201 ? 9.148 18.797 13.75 1 91.69 201 ARG A CA 1
ATOM 1589 C C . ARG A 1 201 ? 7.973 19.641 14.234 1 91.69 201 ARG A C 1
ATOM 1591 O O . ARG A 1 201 ? 8.117 20.844 14.445 1 91.69 201 ARG A O 1
ATOM 1598 N N . SER A 1 202 ? 6.793 18.969 14.438 1 93.5 202 SER A N 1
ATOM 1599 C CA . SER A 1 202 ? 5.566 19.719 14.664 1 93.5 202 SER A CA 1
ATOM 1600 C C . SER A 1 202 ? 5.23 19.797 16.156 1 93.5 202 SER A C 1
ATOM 1602 O O . SER A 1 202 ? 4.258 20.453 16.531 1 93.5 202 SER A O 1
ATOM 1604 N N . LYS A 1 203 ? 6.02 19.156 16.969 1 93.62 203 LYS A N 1
ATOM 1605 C CA . LYS A 1 203 ? 5.688 19.047 18.375 1 93.62 203 LYS A CA 1
ATOM 1606 C C . LYS A 1 203 ? 5.465 20.422 19 1 93.62 203 LYS A C 1
ATOM 1608 O O . LYS A 1 203 ? 4.461 20.641 19.688 1 93.62 203 LYS A O 1
ATOM 1613 N N . VAL A 1 204 ? 6.359 21.375 18.812 1 92.44 204 VAL A N 1
ATOM 1614 C CA . VAL A 1 204 ? 6.293 22.703 19.422 1 92.44 204 VAL A CA 1
ATOM 1615 C C . VAL A 1 204 ? 5.031 23.422 18.938 1 92.44 204 VAL A C 1
ATOM 1617 O O . VAL A 1 204 ? 4.367 24.094 19.734 1 92.44 204 VAL A O 1
ATOM 1620 N N . PHE A 1 205 ? 4.641 23.25 17.719 1 94.75 205 PHE A N 1
ATOM 1621 C CA . PHE A 1 205 ? 3.477 23.922 17.156 1 94.75 205 PHE A CA 1
ATOM 1622 C C . PHE A 1 205 ? 2.189 23.266 17.625 1 94.75 205 PHE A C 1
ATOM 1624 O O . PHE A 1 205 ? 1.193 23.953 17.891 1 94.75 205 PHE A O 1
ATOM 1631 N N . MET A 1 206 ? 2.264 22.031 17.812 1 93.62 206 MET A N 1
ATOM 1632 C CA . MET A 1 206 ? 1.091 21.312 18.312 1 93.62 206 MET A CA 1
ATOM 1633 C C . MET A 1 206 ? 0.789 21.719 19.75 1 93.62 206 MET A C 1
ATOM 1635 O O . MET A 1 206 ? -0.374 21.875 20.125 1 93.62 206 MET A O 1
ATOM 1639 N N . ASP A 1 207 ? 1.826 21.844 20.484 1 93.69 207 ASP A N 1
ATOM 1640 C CA . ASP A 1 207 ? 1.651 22.312 21.859 1 93.69 207 ASP A CA 1
ATOM 1641 C C . ASP A 1 207 ? 1.013 23.703 21.891 1 93.69 207 ASP A C 1
ATOM 1643 O O . ASP A 1 207 ? 0.15 23.969 22.734 1 93.69 207 ASP A O 1
ATOM 1647 N N . ALA A 1 208 ? 1.431 24.547 21 1 93.5 208 ALA A N 1
ATOM 1648 C CA . ALA A 1 208 ? 0.87 25.906 20.906 1 93.5 208 ALA A CA 1
ATOM 1649 C C . ALA A 1 208 ? -0.621 25.844 20.594 1 93.5 208 ALA A C 1
ATOM 1651 O O . ALA A 1 208 ? -1.397 26.672 21.094 1 93.5 208 ALA A O 1
ATOM 1652 N N . THR A 1 209 ? -0.996 24.875 19.781 1 95.31 209 THR A N 1
ATOM 1653 C CA . THR A 1 209 ? -2.4 24.719 19.422 1 95.31 209 THR A CA 1
ATOM 1654 C C . THR A 1 209 ? -3.244 24.406 20.656 1 95.31 209 THR A C 1
ATOM 1656 O O . THR A 1 209 ? -4.359 24.922 20.781 1 95.31 209 THR A O 1
ATOM 1659 N N . GLU A 1 210 ? -2.711 23.688 21.531 1 93.31 210 GLU A N 1
ATOM 1660 C CA . GLU A 1 210 ? -3.453 23.25 22.719 1 93.31 210 GLU A CA 1
ATOM 1661 C C . GLU A 1 210 ? -3.781 24.438 23.625 1 93.31 210 GLU A C 1
ATOM 1663 O O . GLU A 1 210 ? -4.781 24.422 24.344 1 93.31 210 GLU A O 1
ATOM 1668 N N . GLU A 1 211 ? -3 25.469 23.547 1 91.06 211 GLU A N 1
ATOM 1669 C CA . GLU A 1 211 ? -3.217 26.656 24.375 1 91.06 211 GLU A CA 1
ATOM 1670 C C . GLU A 1 211 ? -4.516 27.359 24 1 91.06 211 GLU A C 1
ATOM 1672 O O . GLU A 1 211 ? -5.094 28.078 24.812 1 91.06 211 GLU A O 1
ATOM 1677 N N . PHE A 1 212 ? -4.996 27.109 22.781 1 93.75 212 PHE A N 1
ATOM 1678 C CA . PHE A 1 212 ? -6.168 27.844 22.297 1 93.75 212 PHE A CA 1
ATOM 1679 C C . PHE A 1 212 ? -7.371 26.922 22.188 1 93.75 212 PHE A C 1
ATOM 1681 O O . PHE A 1 212 ? -8.383 27.281 21.594 1 93.75 212 PHE A O 1
ATOM 1688 N N . ASN A 1 213 ? -7.199 25.766 22.734 1 90.81 213 ASN A N 1
ATOM 1689 C CA . ASN A 1 213 ? -8.312 24.812 22.672 1 90.81 213 ASN A CA 1
ATOM 1690 C C . ASN A 1 213 ? -9.562 25.375 23.328 1 90.81 213 ASN A C 1
ATOM 1692 O O . ASN A 1 213 ? -9.523 25.781 24.5 1 90.81 213 ASN A O 1
ATOM 1696 N N . SER A 1 214 ? -10.641 25.453 22.641 1 89.25 214 SER A N 1
ATOM 1697 C CA . SER A 1 214 ? -11.984 25.812 23.094 1 89.25 214 SER A CA 1
ATOM 1698 C C . SER A 1 214 ? -12.047 27.25 23.562 1 89.25 214 SER A C 1
ATOM 1700 O O . SER A 1 214 ? -12.859 27.609 24.422 1 89.25 214 SER A O 1
ATOM 1702 N N . LYS A 1 215 ? -11.102 28.125 23.203 1 92.38 215 LYS A N 1
ATOM 1703 C CA . LYS A 1 215 ? -11.117 29.547 23.547 1 92.38 215 LYS A CA 1
ATOM 1704 C C . LYS A 1 215 ? -10.773 30.406 22.312 1 92.38 215 LYS A C 1
ATOM 1706 O O . LYS A 1 215 ? -10.102 29.938 21.406 1 92.38 215 LYS A O 1
ATOM 1711 N N . PRO A 1 216 ? -11.242 31.609 22.359 1 94.88 216 PRO A N 1
ATOM 1712 C CA . PRO A 1 216 ? -10.828 32.5 21.281 1 94.88 216 PRO A CA 1
ATOM 1713 C C . PRO A 1 216 ? -9.32 32.75 21.266 1 94.88 216 PRO A C 1
ATOM 1715 O O . PRO A 1 216 ? -8.664 32.656 22.297 1 94.88 216 PRO A O 1
ATOM 1718 N N . VAL A 1 217 ? -8.836 33.062 20.062 1 96.06 217 VAL A N 1
ATOM 1719 C CA . VAL A 1 217 ? -7.383 33.156 19.938 1 96.06 217 VAL A CA 1
ATOM 1720 C C . VAL A 1 217 ? -6.875 34.406 20.656 1 96.06 217 VAL A C 1
ATOM 1722 O O . VAL A 1 217 ? -5.68 34.531 20.938 1 96.06 217 VAL A O 1
ATOM 1725 N N . GLY A 1 218 ? -7.75 35.344 21.047 1 94.19 218 GLY A N 1
ATOM 1726 C CA . GLY A 1 218 ? -7.348 36.531 21.797 1 94.19 218 GLY A CA 1
ATOM 1727 C C . GLY A 1 218 ? -7.34 36.312 23.297 1 94.19 218 GLY A C 1
ATOM 1728 O O . GLY A 1 218 ? -6.969 37.219 24.047 1 94.19 218 GLY A O 1
ATOM 1729 N N . SER A 1 219 ? -7.824 35.188 23.922 1 84.94 219 SER A N 1
ATOM 1730 C CA . SER A 1 219 ? -8.117 34.969 25.328 1 84.94 219 SER A CA 1
ATOM 1731 C C . SER A 1 219 ? -6.859 35.062 26.188 1 84.94 219 SER A C 1
ATOM 1733 O O . SER A 1 219 ? -6.934 35.406 27.375 1 84.94 219 SER A O 1
ATOM 1735 N N . VAL A 1 220 ? -5.613 35 25.703 1 77.06 220 VAL A N 1
ATOM 1736 C CA . VAL A 1 220 ? -4.41 34.938 26.516 1 77.06 220 VAL A CA 1
ATOM 1737 C C . VAL A 1 220 ? -3.672 36.281 26.453 1 77.06 220 VAL A C 1
ATOM 1739 O O . VAL A 1 220 ? -2.654 36.469 27.125 1 77.06 220 VAL A O 1
ATOM 1742 N N . MET A 1 221 ? -4.336 37.188 25.953 1 86.62 221 MET A N 1
ATOM 1743 C CA . MET A 1 221 ? -3.689 38.5 25.766 1 86.62 221 MET A CA 1
ATOM 1744 C C . MET A 1 221 ? -3.988 39.406 26.953 1 86.62 221 MET A C 1
ATOM 1746 O O . MET A 1 221 ? -3.207 40.312 27.25 1 86.62 221 MET A O 1
ATOM 1750 N N . PHE A 1 222 ? -5.16 39.188 27.625 1 82.31 222 PHE A N 1
ATOM 1751 C CA . PHE A 1 222 ? -5.621 40.125 28.672 1 82.31 222 PHE A CA 1
ATOM 1752 C C . PHE A 1 222 ? -5.754 39.375 30 1 82.31 222 PHE A C 1
ATOM 1754 O O . PHE A 1 222 ? -6.129 38.219 30.047 1 82.31 222 PHE A O 1
ATOM 1761 N N . PRO A 1 223 ? -5.277 40.062 31 1 74.56 223 PRO A N 1
ATOM 1762 C CA . PRO A 1 223 ? -5.57 39.5 32.312 1 74.56 223 PRO A CA 1
ATOM 1763 C C . PRO A 1 223 ? -7.07 39.469 32.625 1 74.56 223 PRO A C 1
ATOM 1765 O O . PRO A 1 223 ? -7.855 40.188 32 1 74.56 223 PRO A O 1
ATOM 1768 N N . THR A 1 224 ? -7.582 38.375 33.156 1 62.97 224 THR A N 1
ATOM 1769 C CA . THR A 1 224 ? -8.992 38.219 33.531 1 62.97 224 THR A CA 1
ATOM 1770 C C . THR A 1 224 ? -9.492 39.469 34.25 1 62.97 224 THR A C 1
ATOM 1772 O O . THR A 1 224 ? -8.891 39.906 35.25 1 62.97 224 THR A O 1
ATOM 1775 N N . LEU A 1 225 ? -10.25 40.438 33.531 1 58.38 225 LEU A N 1
ATOM 1776 C CA . LEU A 1 225 ? -10.812 41.594 34.156 1 58.38 225 LEU A CA 1
ATOM 1777 C C . LEU A 1 225 ? -11.656 41.219 35.375 1 58.38 225 LEU A C 1
ATOM 1779 O O . LEU A 1 225 ? -12.375 40.219 35.344 1 58.38 225 LEU A O 1
ATOM 1783 N N . PRO A 1 226 ? -11.359 41.812 36.375 1 49.78 226 PRO A N 1
ATOM 1784 C CA . PRO A 1 226 ? -12.297 41.594 37.5 1 49.78 226 PRO A CA 1
ATOM 1785 C C . PRO A 1 226 ? -13.734 41.969 37.125 1 49.78 226 PRO A C 1
ATOM 1787 O O . PRO A 1 226 ? -13.953 42.844 36.281 1 49.78 226 PRO A O 1
ATOM 1790 N N . THR A 1 227 ? -14.648 41 36.906 1 46.5 227 THR A N 1
ATOM 1791 C CA . THR A 1 227 ? -16.062 41.312 36.812 1 46.5 227 THR A CA 1
ATOM 1792 C C . THR A 1 227 ? -16.359 42.656 37.5 1 46.5 227 THR A C 1
ATOM 1794 O O . THR A 1 227 ? -16.234 42.781 38.719 1 46.5 227 THR A O 1
ATOM 1797 N N . LEU A 1 228 ? -16.109 43.719 36.906 1 41.72 228 LEU A N 1
ATOM 1798 C CA . LEU A 1 228 ? -16.625 44.938 37.5 1 41.72 228 LEU A CA 1
ATOM 1799 C C . LEU A 1 228 ? -18.109 44.812 37.781 1 41.72 228 LEU A C 1
ATOM 1801 O O . LEU A 1 228 ? -18.906 44.5 36.906 1 41.72 228 LEU A O 1
ATOM 1805 N N . LYS A 1 229 ? -18.406 44.344 38.906 1 42.19 229 LYS A N 1
ATOM 1806 C CA . LYS A 1 229 ? -19.734 44.562 39.469 1 42.19 229 LYS A CA 1
ATOM 1807 C C . LYS A 1 229 ? -20.25 45.969 39.156 1 42.19 229 LYS A C 1
ATOM 1809 O O . LYS A 1 229 ? -19.672 46.938 39.625 1 42.19 229 LYS A O 1
ATOM 1814 N N . CYS A 1 230 ? -20.906 46.156 38 1 32.72 230 CYS A N 1
ATOM 1815 C CA . CYS A 1 230 ? -21.875 47.219 38.125 1 32.72 230 CYS A CA 1
ATOM 1816 C C . CYS A 1 230 ? -22.984 46.875 39.125 1 32.72 230 CYS A C 1
ATOM 1818 O O . CYS A 1 230 ? -23.391 45.719 39.156 1 32.72 230 CYS A O 1
ATOM 1820 N N . MET B 1 1 ? -56.969 -16.703 40.438 1 20.3 1 MET B N 1
ATOM 1821 C CA . MET B 1 1 ? -56.438 -15.422 40.875 1 20.3 1 MET B CA 1
ATOM 1822 C C . MET B 1 1 ? -55.844 -14.648 39.719 1 20.3 1 MET B C 1
ATOM 1824 O O . MET B 1 1 ? -54.688 -14.164 39.812 1 20.3 1 MET B O 1
ATOM 1828 N N . ASN B 1 2 ? -56.312 -14.875 38.5 1 20.12 2 ASN B N 1
ATOM 1829 C CA . ASN B 1 2 ? -56.25 -14.867 37.031 1 20.12 2 ASN B CA 1
ATOM 1830 C C . ASN B 1 2 ? -56.5 -13.469 36.469 1 20.12 2 ASN B C 1
ATOM 1832 O O . ASN B 1 2 ? -56.625 -13.305 35.25 1 20.12 2 ASN B O 1
ATOM 1836 N N . VAL B 1 3 ? -56.938 -12.422 37.375 1 19.52 3 VAL B N 1
ATOM 1837 C CA . VAL B 1 3 ? -57.906 -11.422 36.906 1 19.52 3 VAL B CA 1
ATOM 1838 C C . VAL B 1 3 ? -57.188 -10.352 36.094 1 19.52 3 VAL B C 1
ATOM 1840 O O . VAL B 1 3 ? -57.812 -9.422 35.594 1 19.52 3 VAL B O 1
ATOM 1843 N N . LEU B 1 4 ? -55.812 -10.102 36.406 1 21.81 4 LEU B N 1
ATOM 1844 C CA . LEU B 1 4 ? -55.344 -8.734 36.219 1 21.81 4 LEU B CA 1
ATOM 1845 C C . LEU B 1 4 ? -55.375 -8.359 34.719 1 21.81 4 LEU B C 1
ATOM 1847 O O . LEU B 1 4 ? -54.406 -8.625 34 1 21.81 4 LEU B O 1
ATOM 1851 N N . GLN B 1 5 ? -56.5 -8.547 34.031 1 19.23 5 GLN B N 1
ATOM 1852 C CA . GLN B 1 5 ? -56.719 -8.609 32.594 1 19.23 5 GLN B CA 1
ATOM 1853 C C . GLN B 1 5 ? -56.438 -7.262 31.922 1 19.23 5 GLN B C 1
ATOM 1855 O O . GLN B 1 5 ? -55.719 -7.199 30.906 1 19.23 5 GLN B O 1
ATOM 1860 N N . ASN B 1 6 ? -57.25 -6.258 32.125 1 17.97 6 ASN B N 1
ATOM 1861 C CA . ASN B 1 6 ? -58 -5.684 31.016 1 17.97 6 ASN B CA 1
ATOM 1862 C C . ASN B 1 6 ? -57.281 -4.512 30.375 1 17.97 6 ASN B C 1
ATOM 1864 O O . ASN B 1 6 ? -57.188 -4.422 29.156 1 17.97 6 ASN B O 1
ATOM 1868 N N . LEU B 1 7 ? -57.188 -3.309 30.953 1 19.25 7 LEU B N 1
ATOM 1869 C CA . LEU B 1 7 ? -57.781 -2.105 30.359 1 19.25 7 LEU B CA 1
ATOM 1870 C C . LEU B 1 7 ? -56.75 -1.38 29.5 1 19.25 7 LEU B C 1
ATOM 1872 O O . LEU B 1 7 ? -56.281 -0.293 29.859 1 19.25 7 LEU B O 1
ATOM 1876 N N . GLN B 1 8 ? -55.656 -2.027 28.922 1 21.78 8 GLN B N 1
ATOM 1877 C CA . GLN B 1 8 ? -54.531 -1.196 28.5 1 21.78 8 GLN B CA 1
ATOM 1878 C C . GLN B 1 8 ? -54.875 -0.374 27.266 1 21.78 8 GLN B C 1
ATOM 1880 O O . GLN B 1 8 ? -54.938 -0.904 26.156 1 21.78 8 GLN B O 1
ATOM 1885 N N . GLU B 1 9 ? -55.969 0.491 27.391 1 20.2 9 GLU B N 1
ATOM 1886 C CA . GLU B 1 9 ? -56.594 1.214 26.281 1 20.2 9 GLU B CA 1
ATOM 1887 C C . GLU B 1 9 ? -55.562 2.025 25.5 1 20.2 9 GLU B C 1
ATOM 1889 O O . GLU B 1 9 ? -54.562 2.482 26.078 1 20.2 9 GLU B O 1
ATOM 1894 N N . MET B 1 10 ? -55.719 2.156 24.141 1 21.45 10 MET B N 1
ATOM 1895 C CA . MET B 1 10 ? -55.219 2.471 22.812 1 21.45 10 MET B CA 1
ATOM 1896 C C . MET B 1 10 ? -55.062 3.979 22.625 1 21.45 10 MET B C 1
ATOM 1898 O O . MET B 1 10 ? -56.031 4.676 22.359 1 21.45 10 MET B O 1
ATOM 1902 N N . VAL B 1 11 ? -54.562 4.734 23.641 1 24.59 11 VAL B N 1
ATOM 1903 C CA . VAL B 1 11 ? -54.688 6.168 23.406 1 24.59 11 VAL B CA 1
ATOM 1904 C C . VAL B 1 11 ? -54.094 6.527 22.047 1 24.59 11 VAL B C 1
ATOM 1906 O O . VAL B 1 11 ? -53.031 6.062 21.672 1 24.59 11 VAL B O 1
ATOM 1909 N N . PRO B 1 12 ? -54.938 7.047 21.078 1 21.98 12 PRO B N 1
ATOM 1910 C CA . PRO B 1 12 ? -54.688 7.336 19.656 1 21.98 12 PRO B CA 1
ATOM 1911 C C . PRO B 1 12 ? -53.562 8.359 19.453 1 21.98 12 PRO B C 1
ATOM 1913 O O . PRO B 1 12 ? -53.562 9.406 20.094 1 21.98 12 PRO B O 1
ATOM 1916 N N . VAL B 1 13 ? -52.344 7.938 19.297 1 22.34 13 VAL B N 1
ATOM 1917 C CA . VAL B 1 13 ? -51.125 8.742 19.156 1 22.34 13 VAL B CA 1
ATOM 1918 C C . VAL B 1 13 ? -51.281 9.695 17.984 1 22.34 13 VAL B C 1
ATOM 1920 O O . VAL B 1 13 ? -51.531 9.266 16.844 1 22.34 13 VAL B O 1
ATOM 1923 N N . ASN B 1 14 ? -51.969 10.805 18.281 1 21.67 14 ASN B N 1
ATOM 1924 C CA . ASN B 1 14 ? -52.156 11.828 17.266 1 21.67 14 ASN B CA 1
ATOM 1925 C C . ASN B 1 14 ? -50.875 12.094 16.469 1 21.67 14 ASN B C 1
ATOM 1927 O O . ASN B 1 14 ? -49.812 12.273 17.062 1 21.67 14 ASN B O 1
ATOM 1931 N N . VAL B 1 15 ? -50.906 11.695 15.188 1 25.84 15 VAL B N 1
ATOM 1932 C CA . VAL B 1 15 ? -49.906 11.758 14.117 1 25.84 15 VAL B CA 1
ATOM 1933 C C . VAL B 1 15 ? -49.469 13.203 13.906 1 25.84 15 VAL B C 1
ATOM 1935 O O . VAL B 1 15 ? -50.281 14.062 13.562 1 25.84 15 VAL B O 1
ATOM 1938 N N . VAL B 1 16 ? -48.688 13.766 14.891 1 25.12 16 VAL B N 1
ATOM 1939 C CA . VAL B 1 16 ? -48.25 15.141 14.695 1 25.12 16 VAL B CA 1
ATOM 1940 C C . VAL B 1 16 ? -47.688 15.305 13.281 1 25.12 16 VAL B C 1
ATOM 1942 O O . VAL B 1 16 ? -46.938 14.461 12.797 1 25.12 16 VAL B O 1
ATOM 1945 N N . PRO B 1 17 ? -48.375 16.047 12.469 1 25.52 17 PRO B N 1
ATOM 1946 C CA . PRO B 1 17 ? -48.031 16.266 11.062 1 25.52 17 PRO B CA 1
ATOM 1947 C C . PRO B 1 17 ? -46.562 16.625 10.875 1 25.52 17 PRO B C 1
ATOM 1949 O O . PRO B 1 17 ? -45.938 17.281 11.727 1 25.52 17 PRO B O 1
ATOM 1952 N N . THR B 1 18 ? -45.781 15.688 10.312 1 24.39 18 THR B N 1
ATOM 1953 C CA . THR B 1 18 ? -44.375 15.75 9.977 1 24.39 18 THR B CA 1
ATOM 1954 C C . THR B 1 18 ? -44.062 16.984 9.125 1 24.39 18 THR B C 1
ATOM 1956 O O . THR B 1 18 ? -44.531 17.094 7.996 1 24.39 18 THR B O 1
ATOM 1959 N N . VAL B 1 19 ? -44.156 18.188 9.711 1 26.86 19 VAL B N 1
ATOM 1960 C CA . VAL B 1 19 ? -43.812 19.375 8.961 1 26.86 19 VAL B CA 1
ATOM 1961 C C . VAL B 1 19 ? -42.5 19.125 8.211 1 26.86 19 VAL B C 1
ATOM 1963 O O . VAL B 1 19 ? -41.5 18.672 8.789 1 26.86 19 VAL B O 1
ATOM 1966 N N . THR B 1 20 ? -42.594 18.844 6.914 1 25.3 20 THR B N 1
ATOM 1967 C CA . THR B 1 20 ? -41.594 18.703 5.871 1 25.3 20 THR B CA 1
ATOM 1968 C C . THR B 1 20 ? -40.625 19.875 5.898 1 25.3 20 THR B C 1
ATOM 1970 O O . THR B 1 20 ? -41 21.016 5.668 1 25.3 20 THR B O 1
ATOM 1973 N N . ASN B 1 21 ? -39.781 19.906 6.941 1 20.67 21 ASN B N 1
ATOM 1974 C CA . ASN B 1 21 ? -38.781 20.953 7.109 1 20.67 21 ASN B CA 1
ATOM 1975 C C . ASN B 1 21 ? -37.969 21.156 5.828 1 20.67 21 ASN B C 1
ATOM 1977 O O . ASN B 1 21 ? -37.094 20.344 5.488 1 20.67 21 ASN B O 1
ATOM 1981 N N . ASP B 1 22 ? -38.594 21.531 4.707 1 25.8 22 ASP B N 1
ATOM 1982 C CA . ASP B 1 22 ? -38 21.844 3.41 1 25.8 22 ASP B CA 1
ATOM 1983 C C . ASP B 1 22 ? -36.875 22.875 3.559 1 25.8 22 ASP B C 1
ATOM 1985 O O . ASP B 1 22 ? -36.156 23.156 2.598 1 25.8 22 ASP B O 1
ATOM 1989 N N . TYR B 1 23 ? -37.031 23.812 4.5 1 22.16 23 TYR B N 1
ATOM 1990 C CA . TYR B 1 23 ? -36.406 25.078 4.145 1 22.16 23 TYR B CA 1
ATOM 1991 C C . TYR B 1 23 ? -34.875 24.922 4.051 1 22.16 23 TYR B C 1
ATOM 1993 O O . TYR B 1 23 ? -34.188 25.828 3.613 1 22.16 23 TYR B O 1
ATOM 2001 N N . MET B 1 24 ? -34.312 24.172 4.957 1 24.08 24 MET B N 1
ATOM 2002 C CA . MET B 1 24 ? -32.938 24.594 5.234 1 24.08 24 MET B CA 1
ATOM 2003 C C . MET B 1 24 ? -32 24.266 4.059 1 24.08 24 MET B C 1
ATOM 2005 O O . MET B 1 24 ? -31.219 23.328 4.121 1 24.08 24 MET B O 1
ATOM 2009 N N . SER B 1 25 ? -32.531 24.188 2.873 1 24.64 25 SER B N 1
ATOM 2010 C CA . SER B 1 25 ? -31.531 23.938 1.821 1 24.64 25 SER B CA 1
ATOM 2011 C C . SER B 1 25 ? -30.453 25.016 1.802 1 24.64 25 SER B C 1
ATOM 2013 O O . SER B 1 25 ? -30.547 25.984 1.045 1 24.64 25 SER B O 1
ATOM 2015 N N . GLN B 1 26 ? -30.375 25.812 2.885 1 23.2 26 GLN B N 1
ATOM 2016 C CA . GLN B 1 26 ? -29.422 26.891 2.648 1 23.2 26 GLN B CA 1
ATOM 2017 C C . GLN B 1 26 ? -28.125 26.344 2.07 1 23.2 26 GLN B C 1
ATOM 2019 O O . GLN B 1 26 ? -27.75 25.203 2.33 1 23.2 26 GLN B O 1
ATOM 2024 N N . ASN B 1 27 ? -27.641 27.062 1.005 1 23.03 27 ASN B N 1
ATOM 2025 C CA . ASN B 1 27 ? -26.422 26.969 0.19 1 23.03 27 ASN B CA 1
ATOM 2026 C C . ASN B 1 27 ? -25.188 26.719 1.047 1 23.03 27 ASN B C 1
ATOM 2028 O O . ASN B 1 27 ? -24.703 27.625 1.724 1 23.03 27 ASN B O 1
ATOM 2032 N N . GLN B 1 28 ? -25.219 25.688 1.868 1 25.98 28 GLN B N 1
ATOM 2033 C CA . GLN B 1 28 ? -23.938 25.312 2.424 1 25.98 28 GLN B CA 1
ATOM 2034 C C . GLN B 1 28 ? -22.844 25.297 1.345 1 25.98 28 GLN B C 1
ATOM 2036 O O . GLN B 1 28 ? -22.828 24.391 0.498 1 25.98 28 GLN B O 1
ATOM 2041 N N . THR B 1 29 ? -22.672 26.453 0.763 1 27.86 29 THR B N 1
ATOM 2042 C CA . THR B 1 29 ? -21.438 26.453 -0.016 1 27.86 29 THR B CA 1
ATOM 2043 C C . THR B 1 29 ? -20.359 25.641 0.677 1 27.86 29 THR B C 1
ATOM 2045 O O . THR B 1 29 ? -19.969 25.922 1.814 1 27.86 29 THR B O 1
ATOM 2048 N N . ASN B 1 30 ? -20.5 24.375 0.575 1 26.78 30 ASN B N 1
ATOM 2049 C CA . ASN B 1 30 ? -19.375 23.469 0.833 1 26.78 30 ASN B CA 1
ATOM 2050 C C . ASN B 1 30 ? -18.047 24.109 0.45 1 26.78 30 ASN B C 1
ATOM 2052 O O . ASN B 1 30 ? -17.672 24.109 -0.723 1 26.78 30 ASN B O 1
ATOM 2056 N N . SER B 1 31 ? -17.844 25.297 0.925 1 26.09 31 SER B N 1
ATOM 2057 C CA . SER B 1 31 ? -16.438 25.641 0.703 1 26.09 31 SER B CA 1
ATOM 2058 C C . SER B 1 31 ? -15.516 24.469 0.998 1 26.09 31 SER B C 1
ATOM 2060 O O . SER B 1 31 ? -15.492 23.953 2.121 1 26.09 31 SER B O 1
ATOM 2062 N N . GLN B 1 32 ? -15.383 23.578 0.056 1 30.06 32 GLN B N 1
ATOM 2063 C CA . GLN B 1 32 ? -14.289 22.625 0.137 1 30.06 32 GLN B CA 1
ATOM 2064 C C . GLN B 1 32 ? -13.117 23.188 0.939 1 30.06 32 GLN B C 1
ATOM 2066 O O . GLN B 1 32 ? -12.781 24.359 0.808 1 30.06 32 GLN B O 1
ATOM 2071 N N . PRO B 1 33 ? -13.016 22.609 2.102 1 29.42 33 PRO B N 1
ATOM 2072 C CA . PRO B 1 33 ? -11.734 23.094 2.631 1 29.42 33 PRO B CA 1
ATOM 2073 C C . PRO B 1 33 ? -10.695 23.312 1.539 1 29.42 33 PRO B C 1
ATOM 2075 O O . PRO B 1 33 ? -10.648 22.562 0.56 1 29.42 33 PRO B O 1
ATOM 2078 N N . GLY B 1 34 ? -10.445 24.5 1.094 1 29.56 34 GLY B N 1
ATOM 2079 C CA . GLY B 1 34 ? -9.375 24.766 0.151 1 29.56 34 GLY B CA 1
ATOM 2080 C C . GLY B 1 34 ? -8.297 23.703 0.141 1 29.56 34 GLY B C 1
ATOM 2081 O O . GLY B 1 34 ? -8.023 23.078 1.17 1 29.56 34 GLY B O 1
ATOM 2082 N N . GLU B 1 35 ? -8.25 22.922 -0.865 1 31.31 35 GLU B N 1
ATOM 2083 C CA . GLU B 1 35 ? -7.059 22.141 -1.15 1 31.31 35 GLU B CA 1
ATOM 2084 C C . GLU B 1 35 ? -5.809 22.781 -0.566 1 31.31 35 GLU B C 1
ATOM 2086 O O . GLU B 1 35 ? -5.457 23.906 -0.942 1 31.31 35 GLU B O 1
ATOM 2091 N N . PHE B 1 36 ? -5.641 22.547 0.707 1 32.47 36 PHE B N 1
ATOM 2092 C CA . PHE B 1 36 ? -4.289 22.859 1.152 1 32.47 36 PHE B CA 1
ATOM 2093 C C . PHE B 1 36 ? -3.271 22.516 0.07 1 32.47 36 PHE B C 1
ATOM 2095 O O . PHE B 1 36 ? -3.162 21.359 -0.349 1 32.47 36 PHE B O 1
ATOM 2102 N N . ASN B 1 37 ? -3.174 23.312 -0.871 1 33.41 37 ASN B N 1
ATOM 2103 C CA . ASN B 1 37 ? -2.035 23.156 -1.768 1 33.41 37 ASN B CA 1
ATOM 2104 C C . ASN B 1 37 ? -0.848 22.516 -1.053 1 33.41 37 ASN B C 1
ATOM 2106 O O . ASN B 1 37 ? -0.427 22.984 0.004 1 33.41 37 ASN B O 1
ATOM 2110 N N . ASN B 1 38 ? -0.752 21.281 -1.104 1 35.53 38 ASN B N 1
ATOM 2111 C CA . ASN B 1 38 ? 0.455 20.516 -0.778 1 35.53 38 ASN B CA 1
ATOM 2112 C C . ASN B 1 38 ? 1.715 21.281 -1.195 1 35.53 38 ASN B C 1
ATOM 2114 O O . ASN B 1 38 ? 2.711 20.656 -1.581 1 35.53 38 ASN B O 1
ATOM 2118 N N . GLY B 1 39 ? 1.617 22.5 -1.77 1 36.25 39 GLY B N 1
ATOM 2119 C CA . GLY B 1 39 ? 2.918 23.141 -1.873 1 36.25 39 GLY B CA 1
ATOM 2120 C C . GLY B 1 39 ? 3.686 23.141 -0.564 1 36.25 39 GLY B C 1
ATOM 2121 O O . GLY B 1 39 ? 3.107 23.391 0.499 1 36.25 39 GLY B O 1
ATOM 2122 N N . GLY B 1 40 ? 4.566 22.297 -0.329 1 40.25 40 GLY B N 1
ATOM 2123 C CA . GLY B 1 40 ? 5.609 22.469 0.671 1 40.25 40 GLY B CA 1
ATOM 2124 C C . GLY B 1 40 ? 5.867 23.922 1.02 1 40.25 40 GLY B C 1
ATOM 2125 O O . GLY B 1 40 ? 7.02 24.328 1.206 1 40.25 40 GLY B O 1
ATOM 2126 N N . ALA B 1 41 ? 5.148 24.812 0.513 1 44.62 41 ALA B N 1
ATOM 2127 C CA . ALA B 1 41 ? 5.52 26.062 1.15 1 44.62 41 ALA B CA 1
ATOM 2128 C C . ALA B 1 41 ? 5.613 25.906 2.666 1 44.62 41 ALA B C 1
ATOM 2130 O O . ALA B 1 41 ? 4.684 25.406 3.301 1 44.62 41 ALA B O 1
ATOM 2131 N N . ASP B 1 42 ? 6.805 25.734 3.258 1 55.12 42 ASP B N 1
ATOM 2132 C CA . ASP B 1 42 ? 7.309 25.5 4.609 1 55.12 42 ASP B CA 1
ATOM 2133 C C . ASP B 1 42 ? 6.453 26.234 5.641 1 55.12 42 ASP B C 1
ATOM 2135 O O . ASP B 1 42 ? 6.164 27.422 5.48 1 55.12 42 ASP B O 1
ATOM 2139 N N . VAL B 1 43 ? 5.469 25.547 6.277 1 58.19 43 VAL B N 1
ATOM 2140 C CA . VAL B 1 43 ? 4.75 25.969 7.473 1 58.19 43 VAL B CA 1
ATOM 2141 C C . VAL B 1 43 ? 5.508 27.094 8.156 1 58.19 43 VAL B C 1
ATOM 2143 O O . VAL B 1 43 ? 4.898 28.031 8.688 1 58.19 43 VAL B O 1
ATOM 2146 N N . THR B 1 44 ? 6.871 27.047 7.91 1 64.56 44 THR B N 1
ATOM 2147 C CA . THR B 1 44 ? 7.652 28.047 8.625 1 64.56 44 THR B CA 1
ATOM 2148 C C . THR B 1 44 ? 7.613 29.391 7.895 1 64.56 44 THR B C 1
ATOM 2150 O O . THR B 1 44 ? 8.047 30.406 8.43 1 64.56 44 THR B O 1
ATOM 2153 N N . ASP B 1 45 ? 6.801 29.344 6.82 1 85.69 45 ASP B N 1
ATOM 2154 C CA . ASP B 1 45 ? 6.754 30.562 6.012 1 85.69 45 ASP B CA 1
ATOM 2155 C C . ASP B 1 45 ? 5.988 31.672 6.73 1 85.69 45 ASP B C 1
ATOM 2157 O O . ASP B 1 45 ? 6.402 32.844 6.711 1 85.69 45 ASP B O 1
ATOM 2161 N N . ILE B 1 46 ? 5.023 31.312 7.523 1 92.19 46 ILE B N 1
ATOM 2162 C CA . ILE B 1 46 ? 4.191 32.344 8.156 1 92.19 46 ILE B CA 1
ATOM 2163 C C . ILE B 1 46 ? 4.988 33.062 9.234 1 92.19 46 ILE B C 1
ATOM 2165 O O . ILE B 1 46 ? 4.828 34.25 9.43 1 92.19 46 ILE B O 1
ATOM 2169 N N . LEU B 1 47 ? 5.871 32.375 9.891 1 92.31 47 LEU B N 1
ATOM 2170 C CA . LEU B 1 47 ? 6.695 32.969 10.922 1 92.31 47 LEU B CA 1
ATOM 2171 C C . LEU B 1 47 ? 7.688 33.969 10.312 1 92.31 47 LEU B C 1
ATOM 2173 O O . LEU B 1 47 ? 7.941 35.031 10.875 1 92.31 47 LEU B O 1
ATOM 2177 N N . ILE B 1 48 ? 8.164 33.594 9.18 1 92.31 48 ILE B N 1
ATOM 2178 C CA . ILE B 1 48 ? 9.07 34.469 8.461 1 92.31 48 ILE B CA 1
ATOM 2179 C C . ILE B 1 48 ? 8.32 35.719 8.016 1 92.31 48 ILE B C 1
ATOM 2181 O O . ILE B 1 48 ? 8.828 36.844 8.156 1 92.31 48 ILE B O 1
ATOM 2185 N N . LYS B 1 49 ? 7.176 35.562 7.543 1 93.88 49 LYS B N 1
ATOM 2186 C CA . LYS B 1 49 ? 6.355 36.688 7.086 1 93.88 49 LYS B CA 1
ATOM 2187 C C . LYS B 1 49 ? 6.004 37.625 8.242 1 93.88 49 LYS B C 1
ATOM 2189 O O . LYS B 1 49 ? 5.91 38.844 8.055 1 93.88 49 LYS B O 1
ATOM 2194 N N . LEU B 1 50 ? 5.836 37.031 9.43 1 95.19 50 LEU B N 1
ATOM 2195 C CA . LEU B 1 50 ? 5.5 37.844 10.602 1 95.19 50 LEU B CA 1
ATOM 2196 C C . LEU B 1 50 ? 6.641 38.781 10.953 1 95.19 50 LEU B C 1
ATOM 2198 O O . LEU B 1 50 ? 6.402 39.906 11.438 1 95.19 50 LEU B O 1
ATOM 2202 N N . GLU B 1 51 ? 7.832 38.375 10.641 1 92.88 51 GLU B N 1
ATOM 2203 C CA . GLU B 1 51 ? 9.008 39.156 11.016 1 92.88 51 GLU B CA 1
ATOM 2204 C C . GLU B 1 51 ? 9.367 40.156 9.922 1 92.88 51 GLU B C 1
ATOM 2206 O O . GLU B 1 51 ? 10.117 41.094 10.172 1 92.88 51 GLU B O 1
ATOM 2211 N N . ALA B 1 52 ? 8.836 39.938 8.75 1 91.62 52 ALA B N 1
ATOM 2212 C CA . ALA B 1 52 ? 9.172 40.812 7.625 1 91.62 52 ALA B CA 1
ATOM 2213 C C . ALA B 1 52 ? 8.664 42.219 7.855 1 91.62 52 ALA B C 1
ATOM 2215 O O . ALA B 1 52 ? 7.641 42.438 8.516 1 91.62 52 ALA B O 1
ATOM 2216 N N . ASP B 1 53 ? 9.438 43.188 7.453 1 91.25 53 ASP B N 1
ATOM 2217 C CA . ASP B 1 53 ? 9.031 44.594 7.539 1 91.25 53 ASP B CA 1
ATOM 2218 C C . ASP B 1 53 ? 8.484 45.094 6.199 1 91.25 53 ASP B C 1
ATOM 2220 O O . ASP B 1 53 ? 9.062 46 5.586 1 91.25 53 ASP B O 1
ATOM 2224 N N . ASP B 1 54 ? 7.418 44.625 5.82 1 90.56 54 ASP B N 1
ATOM 2225 C CA . ASP B 1 54 ? 6.758 44.969 4.562 1 90.56 54 ASP B CA 1
ATOM 2226 C C . ASP B 1 54 ? 5.785 46.125 4.746 1 90.56 54 ASP B C 1
ATOM 2228 O O . ASP B 1 54 ? 5.418 46.469 5.875 1 90.56 54 ASP B O 1
ATOM 2232 N N . GLU B 1 55 ? 5.473 46.719 3.641 1 95.62 55 GLU B N 1
ATOM 2233 C CA . GLU B 1 55 ? 4.422 47.719 3.658 1 95.62 55 GLU B CA 1
ATOM 2234 C C . GLU B 1 55 ? 3.104 47.156 4.16 1 95.62 55 GLU B C 1
ATOM 2236 O O . GLU B 1 55 ? 2.732 46.031 3.797 1 95.62 55 GLU B O 1
ATOM 2241 N N . SER B 1 56 ? 2.482 47.969 4.914 1 96.88 56 SER B N 1
ATOM 2242 C CA . SER B 1 56 ? 1.216 47.531 5.496 1 96.88 56 SER B CA 1
ATOM 2243 C C . SER B 1 56 ? 0.133 47.406 4.43 1 96.88 56 SER B C 1
ATOM 2245 O O . SER B 1 56 ? 0.001 48.281 3.568 1 96.88 56 SER B O 1
ATOM 2247 N N . LYS B 1 57 ? -0.632 46.312 4.523 1 95.94 57 LYS B N 1
ATOM 2248 C CA . LYS B 1 57 ? -1.732 46.094 3.586 1 95.94 57 LYS B CA 1
ATOM 2249 C C . LYS B 1 57 ? -3.076 46.094 4.309 1 95.94 57 LYS B C 1
ATOM 2251 O O . LYS B 1 57 ? -4.105 45.75 3.717 1 95.94 57 LYS B O 1
ATOM 2256 N N . VAL B 1 58 ? -3.049 46.469 5.547 1 97.06 58 VAL B N 1
ATOM 2257 C CA . VAL B 1 58 ? -4.281 46.438 6.332 1 97.06 58 VAL B CA 1
ATOM 2258 C C . VAL B 1 58 ? -5.102 47.688 6.035 1 97.06 58 VAL B C 1
ATOM 2260 O O . VAL B 1 58 ? -4.543 48.781 5.816 1 97.06 58 VAL B O 1
ATOM 2263 N N . ASN B 1 59 ? -6.371 47.531 5.961 1 94.38 59 ASN B N 1
ATOM 2264 C CA . ASN B 1 59 ? -7.312 48.625 5.742 1 94.38 59 ASN B CA 1
ATOM 2265 C C . ASN B 1 59 ? -8.516 48.531 6.68 1 94.38 59 ASN B C 1
ATOM 2267 O O . ASN B 1 59 ? -8.766 47.469 7.258 1 94.38 59 ASN B O 1
ATOM 2271 N N . PHE B 1 60 ? -9.156 49.688 6.742 1 93.31 60 PHE B N 1
ATOM 2272 C CA . PHE B 1 60 ? -10.352 49.75 7.574 1 93.31 60 PHE B CA 1
ATOM 2273 C C . PHE B 1 60 ? -11.383 48.719 7.129 1 93.31 60 PHE B C 1
ATOM 2275 O O . PHE B 1 60 ? -12.062 48.125 7.961 1 93.31 60 PHE B O 1
ATOM 2282 N N . SER B 1 61 ? -11.438 48.406 5.867 1 93.62 61 SER B N 1
ATOM 2283 C CA . SER B 1 61 ? -12.438 47.531 5.273 1 93.62 61 SER B CA 1
ATOM 2284 C C . SER B 1 61 ? -12.148 46.062 5.594 1 93.62 61 SER B C 1
ATOM 2286 O O . SER B 1 61 ? -12.992 45.188 5.383 1 93.62 61 SER B O 1
ATOM 2288 N N . ASP B 1 62 ? -11.031 45.844 6.098 1 96.12 62 ASP B N 1
ATOM 2289 C CA . ASP B 1 62 ? -10.672 44.469 6.445 1 96.12 62 ASP B CA 1
ATOM 2290 C C . ASP B 1 62 ? -11.406 44 7.703 1 96.12 62 ASP B C 1
ATOM 2292 O O . ASP B 1 62 ? -11.43 42.812 8.008 1 96.12 62 ASP B O 1
ATOM 2296 N N . PHE B 1 63 ? -11.969 44.969 8.453 1 96.5 63 PHE B N 1
ATOM 2297 C CA . PHE B 1 63 ? -12.625 44.656 9.719 1 96.5 63 PHE B CA 1
ATOM 2298 C C . PHE B 1 63 ? -14.102 45.062 9.672 1 96.5 63 PHE B C 1
ATOM 2300 O O . PHE B 1 63 ? -14.453 46.062 9.062 1 96.5 63 PHE B O 1
ATOM 2307 N N . ALA B 1 64 ? -14.797 44.312 10.344 1 92.06 64 ALA B N 1
ATOM 2308 C CA . ALA B 1 64 ? -16.234 44.594 10.383 1 92.06 64 ALA B CA 1
ATOM 2309 C C . ALA B 1 64 ? -16.609 45.406 11.625 1 92.06 64 ALA B C 1
ATOM 2311 O O . ALA B 1 64 ? -15.875 45.375 12.625 1 92.06 64 ALA B O 1
ATOM 2312 N N . GLY B 1 65 ? -17.672 46.125 11.492 1 89.94 65 GLY B N 1
ATOM 2313 C CA . GLY B 1 65 ? -18.281 46.75 12.656 1 89.94 65 GLY B CA 1
ATOM 2314 C C . GLY B 1 65 ? -17.656 48.094 13.008 1 89.94 65 GLY B C 1
ATOM 2315 O O . GLY B 1 65 ? -17.766 48.562 14.141 1 89.94 65 GLY B O 1
ATOM 2316 N N . LEU B 1 66 ? -16.984 48.656 12.047 1 93.56 66 LEU B N 1
ATOM 2317 C CA . LEU B 1 66 ? -16.297 49.875 12.367 1 93.56 66 LEU B CA 1
ATOM 2318 C C . LEU B 1 66 ? -17.109 51.094 11.93 1 93.56 66 LEU B C 1
ATOM 2320 O O . LEU B 1 66 ? -16.734 52.25 12.188 1 93.56 66 LEU B O 1
ATOM 2324 N N . ASP B 1 67 ? -18.25 50.719 11.344 1 85.75 67 ASP B N 1
ATOM 2325 C CA . ASP B 1 67 ? -19.141 51.812 10.914 1 85.75 67 ASP B CA 1
ATOM 2326 C C . ASP B 1 67 ? -20.156 52.156 12.008 1 85.75 67 ASP B C 1
ATOM 2328 O O . ASP B 1 67 ? -20.391 51.344 12.914 1 85.75 67 ASP B O 1
ATOM 2332 N N . GLY B 1 68 ? -20.562 53.5 12.094 1 82.31 68 GLY B N 1
ATOM 2333 C CA . GLY B 1 68 ? -21.625 53.844 13.016 1 82.31 68 GLY B CA 1
ATOM 2334 C C . GLY B 1 68 ? -21.234 54.938 13.992 1 82.31 68 GLY B C 1
ATOM 2335 O O . GLY B 1 68 ? -20.328 55.75 13.711 1 82.31 68 GLY B O 1
ATOM 2336 N N . GLU B 1 69 ? -21.906 54.812 15.141 1 90.38 69 GLU B N 1
ATOM 2337 C CA . GLU B 1 69 ? -21.734 55.844 16.156 1 90.38 69 GLU B CA 1
ATOM 2338 C C . GLU B 1 69 ? -20.359 55.75 16.812 1 90.38 69 GLU B C 1
ATOM 2340 O O . GLU B 1 69 ? -19.797 54.656 16.938 1 90.38 69 GLU B O 1
ATOM 2345 N N . ARG B 1 70 ? -19.828 56.875 17.094 1 94.19 70 ARG B N 1
ATOM 2346 C CA . ARG B 1 70 ? -18.516 56.938 17.734 1 94.19 70 ARG B CA 1
ATOM 2347 C C . ARG B 1 70 ? -18.656 57.312 19.203 1 94.19 70 ARG B C 1
ATOM 2349 O O . ARG B 1 70 ? -19.641 57.969 19.609 1 94.19 70 ARG B O 1
ATOM 2356 N N . ILE B 1 71 ? -17.75 56.875 19.938 1 93.38 71 ILE B N 1
ATOM 2357 C CA . ILE B 1 71 ? -17.656 57.219 21.359 1 93.38 71 ILE B CA 1
ATOM 2358 C C . ILE B 1 71 ? -16.281 57.781 21.656 1 93.38 71 ILE B C 1
ATOM 2360 O O . ILE B 1 71 ? -15.273 57.312 21.109 1 93.38 71 ILE B O 1
ATOM 2364 N N . THR B 1 72 ? -16.281 58.719 22.531 1 93.38 72 THR B N 1
ATOM 2365 C CA . THR B 1 72 ? -15 59.312 22.922 1 93.38 72 THR B CA 1
ATOM 2366 C C . THR B 1 72 ? -14.438 58.625 24.156 1 93.38 72 THR B C 1
ATOM 2368 O O . THR B 1 72 ? -15.125 58.5 25.172 1 93.38 72 THR B O 1
ATOM 2371 N N . LEU B 1 73 ? -13.273 58.094 24.031 1 90 73 LEU B N 1
ATOM 2372 C CA . LEU B 1 73 ? -12.531 57.5 25.125 1 90 73 LEU B CA 1
ATOM 2373 C C . LEU B 1 73 ? -11.148 58.125 25.25 1 90 73 LEU B C 1
ATOM 2375 O O . LEU B 1 73 ? -10.297 57.969 24.391 1 90 73 LEU B O 1
ATOM 2379 N N . GLY B 1 74 ? -11.008 58.875 26.359 1 86.19 74 GLY B N 1
ATOM 2380 C CA . GLY B 1 74 ? -9.773 59.625 26.469 1 86.19 74 GLY B CA 1
ATOM 2381 C C . GLY B 1 74 ? -9.641 60.719 25.406 1 86.19 74 GLY B C 1
ATOM 2382 O O . GLY B 1 74 ? -10.539 61.531 25.234 1 86.19 74 GLY B O 1
ATOM 2383 N N . ARG B 1 75 ? -8.586 60.594 24.609 1 88.44 75 ARG B N 1
ATOM 2384 C CA . ARG B 1 75 ? -8.25 61.625 23.641 1 88.44 75 ARG B CA 1
ATOM 2385 C C . ARG B 1 75 ? -8.836 61.312 22.281 1 88.44 75 ARG B C 1
ATOM 2387 O O . ARG B 1 75 ? -8.789 62.156 21.359 1 88.44 75 ARG B O 1
ATOM 2394 N N . TYR B 1 76 ? -9.484 60.125 22.25 1 94.06 76 TYR B N 1
ATOM 2395 C CA . TYR B 1 76 ? -9.812 59.656 20.906 1 94.06 76 TYR B CA 1
ATOM 2396 C C . TYR B 1 76 ? -11.273 59.219 20.812 1 94.06 76 TYR B C 1
ATOM 2398 O O . TYR B 1 76 ? -11.922 59 21.844 1 94.06 76 TYR B O 1
ATOM 2406 N N . SER B 1 77 ? -11.711 59.219 19.578 1 95.44 77 SER B N 1
ATOM 2407 C CA . SER B 1 77 ? -13.055 58.75 19.25 1 95.44 77 SER B CA 1
ATOM 2408 C C . SER B 1 77 ? -13.016 57.406 18.578 1 95.44 77 SER B C 1
ATOM 2410 O O . SER B 1 77 ? -12.305 57.219 17.594 1 95.44 77 SER B O 1
ATOM 2412 N N . PHE B 1 78 ? -13.797 56.5 19.109 1 96.62 78 PHE B N 1
ATOM 2413 C CA . PHE B 1 78 ? -13.797 55.125 18.594 1 96.62 78 PHE B CA 1
ATOM 2414 C C . PHE B 1 78 ? -15.195 54.719 18.156 1 96.62 78 PHE B C 1
ATOM 2416 O O . PHE B 1 78 ? -16.188 55.188 18.703 1 96.62 78 PHE B O 1
ATOM 2423 N N . PRO B 1 79 ? -15.188 53.781 17.141 1 96.12 79 PRO B N 1
ATOM 2424 C CA . PRO B 1 79 ? -16.469 53.125 16.922 1 96.12 79 PRO B CA 1
ATOM 2425 C C . PRO B 1 79 ? -17 52.438 18.172 1 96.12 79 PRO B C 1
ATOM 2427 O O . PRO B 1 79 ? -16.219 51.844 18.922 1 96.12 79 PRO B O 1
ATOM 2430 N N . HIS B 1 80 ? -18.328 52.406 18.344 1 95.31 80 HIS B N 1
ATOM 2431 C CA . HIS B 1 80 ? -18.953 51.906 19.547 1 95.31 80 HIS B CA 1
ATOM 2432 C C . HIS B 1 80 ? -18.625 50.406 19.75 1 95.31 80 HIS B C 1
ATOM 2434 O O . HIS B 1 80 ? -18.453 49.969 20.875 1 95.31 80 HIS B O 1
ATOM 2440 N N . SER B 1 81 ? -18.5 49.719 18.703 1 94.62 81 SER B N 1
ATOM 2441 C CA . SER B 1 81 ? -18.25 48.281 18.75 1 94.62 81 SER B CA 1
ATOM 2442 C C . SER B 1 81 ? -16.891 47.969 19.359 1 94.62 81 SER B C 1
ATOM 2444 O O . SER B 1 81 ? -16.625 46.812 19.766 1 94.62 81 SER B O 1
ATOM 2446 N N . LEU B 1 82 ? -16.016 49 19.5 1 96.88 82 LEU B N 1
ATOM 2447 C CA . LEU B 1 82 ? -14.656 48.75 19.969 1 96.88 82 LEU B CA 1
ATOM 2448 C C . LEU B 1 82 ? -14.516 49.125 21.438 1 96.88 82 LEU B C 1
ATOM 2450 O O . LEU B 1 82 ? -13.469 48.938 22.047 1 96.88 82 LEU B O 1
ATOM 2454 N N . ARG B 1 83 ? -15.547 49.625 22.031 1 95 83 ARG B N 1
ATOM 2455 C CA . ARG B 1 83 ? -15.484 50.125 23.391 1 95 83 ARG B CA 1
ATOM 2456 C C . ARG B 1 83 ? -14.969 49.031 24.344 1 95 83 ARG B C 1
ATOM 2458 O O . ARG B 1 83 ? -14.047 49.281 25.125 1 95 83 ARG B O 1
ATOM 2465 N N . PRO B 1 84 ? -15.531 47.781 24.234 1 93.75 84 PRO B N 1
ATOM 2466 C CA . PRO B 1 84 ? -15.07 46.781 25.188 1 93.75 84 PRO B CA 1
ATOM 2467 C C . PRO B 1 84 ? -13.578 46.469 25.047 1 93.75 84 PRO B C 1
ATOM 2469 O O . PRO B 1 84 ? -12.891 46.281 26.047 1 93.75 84 PRO B O 1
ATOM 2472 N N . ILE B 1 85 ? -13.062 46.531 23.828 1 95.19 85 ILE B N 1
ATOM 2473 C CA . ILE B 1 85 ? -11.672 46.188 23.594 1 95.19 85 ILE B CA 1
ATOM 2474 C C . ILE B 1 85 ? -10.758 47.312 24.062 1 95.19 85 ILE B C 1
ATOM 2476 O O . ILE B 1 85 ? -9.727 47.062 24.688 1 95.19 85 ILE B O 1
ATOM 2480 N N . VAL B 1 86 ? -11.141 48.562 23.812 1 95.81 86 VAL B N 1
ATOM 2481 C CA . VAL B 1 86 ? -10.344 49.719 24.234 1 95.81 86 VAL B CA 1
ATOM 2482 C C . VAL B 1 86 ? -10.25 49.719 25.766 1 95.81 86 VAL B C 1
ATOM 2484 O O . VAL B 1 86 ? -9.164 49.906 26.328 1 95.81 86 VAL B O 1
ATOM 2487 N N . THR B 1 87 ? -11.328 49.406 26.359 1 94.06 87 THR B N 1
ATOM 2488 C CA . THR B 1 87 ? -11.375 49.406 27.828 1 94.06 87 THR B CA 1
ATOM 2489 C C . THR B 1 87 ? -10.461 48.312 28.391 1 94.06 87 THR B C 1
ATOM 2491 O O . THR B 1 87 ? -9.711 48.562 29.344 1 94.06 87 THR B O 1
ATOM 2494 N N . LYS B 1 88 ? -10.492 47.188 27.781 1 93.94 88 LYS B N 1
ATOM 2495 C CA . LYS B 1 88 ? -9.648 46.094 28.203 1 93.94 88 LYS B CA 1
ATOM 2496 C C . LYS B 1 88 ? -8.164 46.406 28.047 1 93.94 88 LYS B C 1
ATOM 2498 O O . LYS B 1 88 ? -7.355 46.125 28.922 1 93.94 88 LYS B O 1
ATOM 2503 N N . ILE B 1 89 ? -7.816 47.031 26.969 1 95.38 89 ILE B N 1
ATOM 2504 C CA . ILE B 1 89 ? -6.43 47.375 26.688 1 95.38 89 ILE B CA 1
ATOM 2505 C C . ILE B 1 89 ? -5.938 48.406 27.688 1 95.38 89 ILE B C 1
ATOM 2507 O O . ILE B 1 89 ? -4.859 48.281 28.266 1 95.38 89 ILE B O 1
ATOM 2511 N N . VAL B 1 90 ? -6.738 49.406 27.906 1 94.38 90 VAL B N 1
ATOM 2512 C CA . VAL B 1 90 ? -6.348 50.469 28.828 1 94.38 90 VAL B CA 1
ATOM 2513 C C . VAL B 1 90 ? -6.211 49.906 30.234 1 94.38 90 VAL B C 1
ATOM 2515 O O . VAL B 1 90 ? -5.281 50.281 30.969 1 94.38 90 VAL B O 1
ATOM 2518 N N . TYR B 1 91 ? -7.078 49.031 30.578 1 92.75 91 TYR B N 1
ATOM 2519 C CA . TYR B 1 91 ? -7.035 48.438 31.906 1 92.75 91 TYR B CA 1
ATOM 2520 C C . TYR B 1 91 ? -5.77 47.625 32.094 1 92.75 91 TYR B C 1
ATOM 2522 O O . TYR B 1 91 ? -5.094 47.719 33.125 1 92.75 91 TYR B O 1
ATOM 2530 N N . ALA B 1 92 ? -5.457 46.906 31.109 1 93.56 92 ALA B N 1
ATOM 2531 C CA . ALA B 1 92 ? -4.363 45.938 31.234 1 93.56 92 ALA B CA 1
ATOM 2532 C C . ALA B 1 92 ? -3.014 46.594 31 1 93.56 92 ALA B C 1
ATOM 2534 O O . ALA B 1 92 ? -2.02 46.25 31.641 1 93.56 92 ALA B O 1
ATOM 2535 N N . TYR B 1 93 ? -3.016 47.625 30.094 1 94.25 93 TYR B N 1
ATOM 2536 C CA . TYR B 1 93 ? -1.713 48.094 29.625 1 94.25 93 TYR B CA 1
ATOM 2537 C C . TYR B 1 93 ? -1.611 49.594 29.703 1 94.25 93 TYR B C 1
ATOM 2539 O O . TYR B 1 93 ? -0.57 50.188 29.375 1 94.25 93 TYR B O 1
ATOM 2547 N N . GLY B 1 94 ? -2.684 50.281 30.125 1 92.94 94 GLY B N 1
ATOM 2548 C CA . GLY B 1 94 ? -2.707 51.719 30.078 1 92.94 94 GLY B CA 1
ATOM 2549 C C . GLY B 1 94 ? -2.904 52.281 28.688 1 92.94 94 GLY B C 1
ATOM 2550 O O . GLY B 1 94 ? -3.305 51.562 27.781 1 92.94 94 GLY B O 1
ATOM 2551 N N . ASP B 1 95 ? -2.766 53.594 28.531 1 94.94 95 ASP B N 1
ATOM 2552 C CA . ASP B 1 95 ? -2.838 54.188 27.203 1 94.94 95 ASP B CA 1
ATOM 2553 C C . ASP B 1 95 ? -1.612 53.844 26.375 1 94.94 95 ASP B C 1
ATOM 2555 O O . ASP B 1 95 ? -0.541 54.438 26.547 1 94.94 95 ASP B O 1
ATOM 2559 N N . VAL B 1 96 ? -1.775 53.031 25.422 1 96.56 96 VAL B N 1
ATOM 2560 C CA . VAL B 1 96 ? -0.669 52.438 24.672 1 96.56 96 VAL B CA 1
ATOM 2561 C C . VAL B 1 96 ? -0.152 53.438 23.641 1 96.56 96 VAL B C 1
ATOM 2563 O O . VAL B 1 96 ? 0.911 53.25 23.047 1 96.56 96 VAL B O 1
ATOM 2566 N N . SER B 1 97 ? -0.871 54.531 23.406 1 97.25 97 SER B N 1
ATOM 2567 C CA . SER B 1 97 ? -0.504 55.5 22.375 1 97.25 97 SER B CA 1
ATOM 2568 C C . SER B 1 97 ? 0.279 56.688 22.953 1 97.25 97 SER B C 1
ATOM 2570 O O . SER B 1 97 ? 0.658 57.594 22.234 1 97.25 97 SER B O 1
ATOM 2572 N N . THR B 1 98 ? 0.573 56.656 24.234 1 95 98 THR B N 1
ATOM 2573 C CA . THR B 1 98 ? 1.098 57.812 24.953 1 95 98 THR B CA 1
ATOM 2574 C C . THR B 1 98 ? 2.455 58.25 24.391 1 95 98 THR B C 1
ATOM 2576 O O . THR B 1 98 ? 2.818 59.406 24.438 1 95 98 THR B O 1
ATOM 2579 N N . SER B 1 99 ? 3.184 57.281 23.906 1 95.38 99 SER B N 1
ATOM 2580 C CA . SER B 1 99 ? 4.547 57.562 23.469 1 95.38 99 SER B CA 1
ATOM 2581 C C . SER B 1 99 ? 4.566 58.062 22.016 1 95.38 99 SER B C 1
ATOM 2583 O O . SER B 1 99 ? 5.609 58.469 21.516 1 95.38 99 SER B O 1
ATOM 2585 N N . SER B 1 100 ? 3.438 58.062 21.359 1 96.94 100 SER B N 1
ATOM 2586 C CA . SER B 1 100 ? 3.404 58.469 19.969 1 96.94 100 SER B CA 1
ATOM 2587 C C . SER B 1 100 ? 3.463 60 19.859 1 96.94 100 SER B C 1
ATOM 2589 O O . SER B 1 100 ? 2.826 60.719 20.641 1 96.94 100 SER B O 1
ATOM 2591 N N . LYS B 1 101 ? 4.176 60.469 18.859 1 96.5 101 LYS B N 1
ATOM 2592 C CA . LYS B 1 101 ? 4.305 61.906 18.625 1 96.5 101 LYS B CA 1
ATOM 2593 C C . LYS B 1 101 ? 3.609 62.312 17.328 1 96.5 101 LYS B C 1
ATOM 2595 O O . LYS B 1 101 ? 3.783 63.438 16.844 1 96.5 101 LYS B O 1
ATOM 2600 N N . MET B 1 102 ? 2.852 61.406 16.797 1 96.06 102 MET B N 1
ATOM 2601 C CA . MET B 1 102 ? 2.148 61.656 15.539 1 96.06 102 MET B CA 1
ATOM 2602 C C . MET B 1 102 ? 0.92 62.531 15.781 1 96.06 102 MET B C 1
ATOM 2604 O O . MET B 1 102 ? 0.462 62.688 16.922 1 96.06 102 MET B O 1
ATOM 2608 N N . ASN B 1 103 ? 0.456 63.062 14.641 1 95.5 103 ASN B N 1
ATOM 2609 C CA . ASN B 1 103 ? -0.784 63.812 14.695 1 95.5 103 ASN B CA 1
ATOM 2610 C C . ASN B 1 103 ? -1.945 62.969 15.203 1 95.5 103 ASN B C 1
ATOM 2612 O O . ASN B 1 103 ? -2.023 61.781 14.914 1 95.5 103 ASN B O 1
ATOM 2616 N N . GLN B 1 104 ? -2.887 63.625 15.883 1 93.81 104 GLN B N 1
ATOM 2617 C CA . GLN B 1 104 ? -3.965 62.938 16.594 1 93.81 104 GLN B CA 1
ATOM 2618 C C . GLN B 1 104 ? -4.816 62.094 15.625 1 93.81 104 GLN B C 1
ATOM 2620 O O . GLN B 1 104 ? -5.281 61.031 15.977 1 93.81 104 GLN B O 1
ATOM 2625 N N . ASN B 1 105 ? -4.98 62.625 14.461 1 93.62 105 ASN B N 1
ATOM 2626 C CA . ASN B 1 105 ? -5.805 61.906 13.484 1 93.62 105 ASN B CA 1
ATOM 2627 C C . ASN B 1 105 ? -5.156 60.594 13.055 1 93.62 105 ASN B C 1
ATOM 2629 O O . ASN B 1 105 ? -5.84 59.594 12.914 1 93.62 105 ASN B O 1
ATOM 2633 N N . ILE B 1 106 ? -3.898 60.688 12.883 1 95.94 106 ILE B N 1
ATOM 2634 C CA . ILE B 1 106 ? -3.15 59.5 12.5 1 95.94 106 ILE B CA 1
ATOM 2635 C C . ILE B 1 106 ? -3.18 58.5 13.641 1 95.94 106 ILE B C 1
ATOM 2637 O O . ILE B 1 106 ? -3.453 57.312 13.414 1 95.94 106 ILE B O 1
ATOM 2641 N N . VAL B 1 107 ? -2.928 59 14.797 1 97.5 107 VAL B N 1
ATOM 2642 C CA . VAL B 1 107 ? -2.916 58.125 15.977 1 97.5 107 VAL B CA 1
ATOM 2643 C C . VAL B 1 107 ? -4.277 57.438 16.141 1 97.5 107 VAL B C 1
ATOM 2645 O O . VAL B 1 107 ? -4.359 56.25 16.344 1 97.5 107 VAL B O 1
ATOM 2648 N N . GLU B 1 108 ? -5.293 58.219 16.047 1 96.62 108 GLU B N 1
ATOM 2649 C CA . GLU B 1 108 ? -6.652 57.719 16.188 1 96.62 108 GLU B CA 1
ATOM 2650 C C . GLU B 1 108 ? -6.949 56.625 15.172 1 96.62 108 GLU B C 1
ATOM 2652 O O . GLU B 1 108 ? -7.5 55.562 15.516 1 96.62 108 GLU B O 1
ATOM 2657 N N . THR B 1 109 ? -6.543 56.844 13.953 1 95.81 109 THR B N 1
ATOM 2658 C CA . THR B 1 109 ? -6.781 55.875 12.875 1 95.81 109 THR B CA 1
ATOM 2659 C C . THR B 1 109 ? -6.051 54.562 13.148 1 95.81 109 THR B C 1
ATOM 2661 O O . THR B 1 109 ? -6.648 53.5 13.07 1 95.81 109 THR B O 1
ATOM 2664 N N . VAL B 1 110 ? -4.801 54.688 13.453 1 98.06 110 VAL B N 1
ATOM 2665 C CA . VAL B 1 110 ? -3.988 53.5 13.734 1 98.06 110 VAL B CA 1
ATOM 2666 C C . VAL B 1 110 ? -4.547 52.781 14.953 1 98.06 110 VAL B C 1
ATOM 2668 O O . VAL B 1 110 ? -4.625 51.531 14.953 1 98.06 110 VAL B O 1
ATOM 2671 N N . TYR B 1 111 ? -4.938 53.562 15.961 1 98.12 111 TYR B N 1
ATOM 2672 C CA . TYR B 1 111 ? -5.484 52.969 17.188 1 98.12 111 TYR B CA 1
ATOM 2673 C C . TYR B 1 111 ? -6.754 52.188 16.906 1 98.12 111 TYR B C 1
ATOM 2675 O O . TYR B 1 111 ? -6.93 51.062 17.422 1 98.12 111 TYR B O 1
ATOM 2683 N N . ILE B 1 112 ? -7.613 52.656 16.078 1 97.88 112 ILE B N 1
ATOM 2684 C CA . ILE B 1 112 ? -8.867 52 15.727 1 97.88 112 ILE B CA 1
ATOM 2685 C C . ILE B 1 112 ? -8.57 50.688 15.023 1 97.88 112 ILE B C 1
ATOM 2687 O O . ILE B 1 112 ? -9.141 49.656 15.375 1 97.88 112 ILE B O 1
ATOM 2691 N N . ILE B 1 113 ? -7.723 50.688 14.07 1 98 113 ILE B N 1
ATOM 2692 C CA . ILE B 1 113 ? -7.395 49.469 13.312 1 98 113 ILE B CA 1
ATOM 2693 C C . ILE B 1 113 ? -6.754 48.438 14.234 1 98 113 ILE B C 1
ATOM 2695 O O . ILE B 1 113 ? -7.051 47.25 14.133 1 98 113 ILE B O 1
ATOM 2699 N N . PHE B 1 114 ? -5.859 48.906 15.102 1 98.31 114 PHE B N 1
ATOM 2700 C CA . PHE B 1 114 ? -5.23 48.031 16.078 1 98.31 114 PHE B CA 1
ATOM 2701 C C . PHE B 1 114 ? -6.281 47.344 16.953 1 98.31 114 PHE B C 1
ATOM 2703 O O . PHE B 1 114 ? -6.293 46.125 17.078 1 98.31 114 PHE B O 1
ATOM 2710 N N . CYS B 1 115 ? -7.188 48.188 17.5 1 97.88 115 CYS B N 1
ATOM 2711 C CA . CYS B 1 115 ? -8.234 47.656 18.359 1 97.88 115 CYS B CA 1
ATOM 2712 C C . CYS B 1 115 ? -9.148 46.719 17.578 1 97.88 115 CYS B C 1
ATOM 2714 O O . CYS B 1 115 ? -9.602 45.688 18.125 1 97.88 115 CYS B O 1
ATOM 2716 N N . ALA B 1 116 ? -9.438 47 16.344 1 98.06 116 ALA B N 1
ATOM 2717 C CA . ALA B 1 116 ? -10.25 46.125 15.508 1 98.06 116 ALA B CA 1
ATOM 2718 C C . ALA B 1 116 ? -9.602 44.781 15.336 1 98.06 116 ALA B C 1
ATOM 2720 O O . ALA B 1 116 ? -10.289 43.75 15.352 1 98.06 116 ALA B O 1
ATOM 2721 N N . SER B 1 117 ? -8.305 44.781 15.148 1 98.31 117 SER B N 1
ATOM 2722 C CA . SER B 1 117 ? -7.578 43.5 15.008 1 98.31 117 SER B CA 1
ATOM 2723 C C . SER B 1 117 ? -7.648 42.688 16.281 1 98.31 117 SER B C 1
ATOM 2725 O O . SER B 1 117 ? -7.875 41.469 16.25 1 98.31 117 SER B O 1
ATOM 2727 N N . ILE B 1 118 ? -7.461 43.375 17.422 1 97.81 118 ILE B N 1
ATOM 2728 C CA . ILE B 1 118 ? -7.527 42.688 18.719 1 97.81 118 ILE B CA 1
ATOM 2729 C C . ILE B 1 118 ? -8.938 42.156 18.938 1 97.81 118 ILE B C 1
ATOM 2731 O O . ILE B 1 118 ? -9.117 41.062 19.453 1 97.81 118 ILE B O 1
ATOM 2735 N N . LYS B 1 119 ? -9.93 42.906 18.609 1 96.88 119 LYS B N 1
ATOM 2736 C CA . LYS B 1 119 ? -11.312 42.469 18.719 1 96.88 119 LYS B CA 1
ATOM 2737 C C . LYS B 1 119 ? -11.547 41.188 17.906 1 96.88 119 LYS B C 1
ATOM 2739 O O . LYS B 1 119 ? -12.156 40.25 18.375 1 96.88 119 LYS B O 1
ATOM 2744 N N . GLU B 1 120 ? -11.078 41.188 16.703 1 97.69 120 GLU B N 1
ATOM 2745 C CA . GLU B 1 120 ? -11.258 40.031 15.836 1 97.69 120 GLU B CA 1
ATOM 2746 C C . GLU B 1 120 ? -10.586 38.781 16.438 1 97.69 120 GLU B C 1
ATOM 2748 O O . GLU B 1 120 ? -11.148 37.688 16.406 1 97.69 120 GLU B O 1
ATOM 2753 N N . MET B 1 121 ? -9.383 39 16.984 1 97.31 121 MET B N 1
ATOM 2754 C CA . MET B 1 121 ? -8.703 37.906 17.656 1 97.31 121 MET B CA 1
ATOM 2755 C C . MET B 1 121 ? -9.539 37.375 18.828 1 97.31 121 MET B C 1
ATOM 2757 O O . MET B 1 121 ? -9.508 36.188 19.125 1 97.31 121 MET B O 1
ATOM 2761 N N . SER B 1 122 ? -10.242 38.25 19.453 1 95.25 122 SER B N 1
ATOM 2762 C CA . SER B 1 122 ? -11.039 37.875 20.625 1 95.25 122 SER B CA 1
ATOM 2763 C C . SER B 1 122 ? -12.344 37.219 20.203 1 95.25 122 SER B C 1
ATOM 2765 O O . SER B 1 122 ? -13.016 36.594 21.031 1 95.25 122 SER B O 1
ATOM 2767 N N . ASP B 1 123 ? -12.664 37.219 18.953 1 95.31 123 ASP B N 1
ATOM 2768 C CA . ASP B 1 123 ? -13.914 36.656 18.469 1 95.31 123 ASP B CA 1
ATOM 2769 C C . ASP B 1 123 ? -13.68 35.344 17.766 1 95.31 123 ASP B C 1
ATOM 2771 O O . ASP B 1 123 ? -14.594 34.5 17.672 1 95.31 123 ASP B O 1
ATOM 2775 N N . LEU B 1 124 ? -12.5 35.125 17.312 1 96.88 124 LEU B N 1
ATOM 2776 C CA . LEU B 1 124 ? -12.25 33.969 16.438 1 96.88 124 LEU B CA 1
ATOM 2777 C C . LEU B 1 124 ? -11.609 32.844 17.203 1 96.88 124 LEU B C 1
ATOM 2779 O O . LEU B 1 124 ? -10.789 33.062 18.109 1 96.88 124 LEU B O 1
ATOM 2783 N N . ARG B 1 125 ? -12.016 31.625 16.797 1 96.06 125 ARG B N 1
ATOM 2784 C CA . ARG B 1 125 ? -11.312 30.406 17.219 1 96.06 125 ARG B CA 1
ATOM 2785 C C . ARG B 1 125 ? -10.195 30.062 16.234 1 96.06 125 ARG B C 1
ATOM 2787 O O . ARG B 1 125 ? -10.172 30.562 15.117 1 96.06 125 ARG B O 1
ATOM 2794 N N . LEU B 1 126 ? -9.391 29.328 16.781 1 96.75 126 LEU B N 1
ATOM 2795 C CA . LEU B 1 126 ? -8.211 29.016 15.977 1 96.75 126 LEU B CA 1
ATOM 2796 C C . LEU B 1 126 ? -8.609 28.438 14.625 1 96.75 126 LEU B C 1
ATOM 2798 O O . LEU B 1 126 ? -7.992 28.766 13.602 1 96.75 126 LEU B O 1
ATOM 2802 N N . GLU B 1 127 ? -9.68 27.641 14.555 1 95.69 127 GLU B N 1
ATOM 2803 C CA . GLU B 1 127 ? -10.125 26.969 13.336 1 95.69 127 GLU B CA 1
ATOM 2804 C C . GLU B 1 127 ? -10.625 27.969 12.305 1 95.69 127 GLU B C 1
ATOM 2806 O O . GLU B 1 127 ? -10.719 27.656 11.117 1 95.69 127 GLU B O 1
ATOM 2811 N N . GLN B 1 128 ? -10.898 29.125 12.797 1 96.62 128 GLN B N 1
ATOM 2812 C CA . GLN B 1 128 ? -11.453 30.156 11.922 1 96.62 128 GLN B CA 1
ATOM 2813 C C . GLN B 1 128 ? -10.367 31.094 11.422 1 96.62 128 GLN B C 1
ATOM 2815 O O . GLN B 1 128 ? -10.633 31.969 10.594 1 96.62 128 GLN B O 1
ATOM 2820 N N . VAL B 1 129 ? -9.188 30.938 11.891 1 96.69 129 VAL B N 1
ATOM 2821 C CA . VAL B 1 129 ? -8.078 31.828 11.555 1 96.69 129 VAL B CA 1
ATOM 2822 C C . VAL B 1 129 ? -7.453 31.375 10.234 1 96.69 129 VAL B C 1
ATOM 2824 O O . VAL B 1 129 ? -7.297 30.188 9.984 1 96.69 129 VAL B O 1
ATOM 2827 N N . THR B 1 130 ? -7.125 32.25 9.422 1 95.5 130 THR B N 1
ATOM 2828 C CA . THR B 1 130 ? -6.414 32 8.172 1 95.5 130 THR B CA 1
ATOM 2829 C C . THR B 1 130 ? -5.082 32.75 8.148 1 95.5 130 THR B C 1
ATOM 2831 O O . THR B 1 130 ? -4.852 33.625 8.969 1 95.5 130 THR B O 1
ATOM 2834 N N . GLU B 1 131 ? -4.262 32.375 7.25 1 95.06 131 GLU B N 1
ATOM 2835 C CA . GLU B 1 131 ? -2.99 33.062 7.086 1 95.06 131 GLU B CA 1
ATOM 2836 C C . GLU B 1 131 ? -3.207 34.531 6.734 1 95.06 131 GLU B C 1
ATOM 2838 O O . GLU B 1 131 ? -2.516 35.406 7.258 1 95.06 131 GLU B O 1
ATOM 2843 N N . ASP B 1 132 ? -4.121 34.75 5.887 1 94.81 132 ASP B N 1
ATOM 2844 C CA . ASP B 1 132 ? -4.422 36.125 5.473 1 94.81 132 ASP B CA 1
ATOM 2845 C C . ASP B 1 132 ? -4.797 36.969 6.672 1 94.81 132 ASP B C 1
ATOM 2847 O O . ASP B 1 132 ? -4.352 38.125 6.781 1 94.81 132 ASP B O 1
ATOM 2851 N N . ARG B 1 133 ? -5.598 36.438 7.562 1 97.06 133 ARG B N 1
ATOM 2852 C CA . ARG B 1 133 ? -5.992 37.188 8.75 1 97.06 133 ARG B CA 1
ATOM 2853 C C . ARG B 1 133 ? -4.789 37.469 9.648 1 97.06 133 ARG B C 1
ATOM 2855 O O . ARG B 1 133 ? -4.633 38.562 10.156 1 97.06 133 ARG B O 1
ATOM 2862 N N . ILE B 1 134 ? -3.982 36.469 9.758 1 97.5 134 ILE B N 1
ATOM 2863 C CA . ILE B 1 134 ? -2.795 36.625 10.586 1 97.5 134 ILE B CA 1
ATOM 2864 C C . ILE B 1 134 ? -1.93 37.75 10.047 1 97.5 134 ILE B C 1
ATOM 2866 O O . ILE B 1 134 ? -1.431 38.594 10.812 1 97.5 134 ILE B O 1
ATOM 2870 N N . LEU B 1 135 ? -1.835 37.844 8.75 1 96.94 135 LEU B N 1
ATOM 2871 C CA . LEU B 1 135 ? -0.999 38.875 8.148 1 96.94 135 LEU B CA 1
ATOM 2872 C C . LEU B 1 135 ? -1.647 40.25 8.273 1 96.94 135 LEU B C 1
ATOM 2874 O O . LEU B 1 135 ? -0.955 41.25 8.438 1 96.94 135 LEU B O 1
ATOM 2878 N N . LYS B 1 136 ? -2.961 40.281 8.219 1 98 136 LYS B N 1
ATOM 2879 C CA . LYS B 1 136 ? -3.662 41.562 8.461 1 98 136 LYS B CA 1
ATOM 2880 C C . LYS B 1 136 ? -3.459 42.031 9.898 1 98 136 LYS B C 1
ATOM 2882 O O . LYS B 1 136 ? -3.232 43.219 10.133 1 98 136 LYS B O 1
ATOM 2887 N N . TRP B 1 137 ? -3.551 41.125 10.797 1 98.38 137 TRP B N 1
ATOM 2888 C CA . TRP B 1 137 ? -3.297 41.469 12.195 1 98.38 137 TRP B CA 1
ATOM 2889 C C . TRP B 1 137 ? -1.864 41.938 12.383 1 98.38 137 TRP B C 1
ATOM 2891 O O . TRP B 1 137 ? -1.625 42.938 13.094 1 98.38 137 TRP B O 1
ATOM 2901 N N . ARG B 1 138 ? -0.929 41.25 11.727 1 98.38 138 ARG B N 1
ATOM 2902 C CA . ARG B 1 138 ? 0.469 41.656 11.766 1 98.38 138 ARG B CA 1
ATOM 2903 C C . ARG B 1 138 ? 0.62 43.125 11.32 1 98.38 138 ARG B C 1
ATOM 2905 O O . ARG B 1 138 ? 1.256 43.906 12 1 98.38 138 ARG B O 1
ATOM 2912 N N . ASP B 1 139 ? 0.056 43.438 10.211 1 98.5 139 ASP B N 1
ATOM 2913 C CA . ASP B 1 139 ? 0.183 44.781 9.648 1 98.5 139 ASP B CA 1
ATOM 2914 C C . ASP B 1 139 ? -0.399 45.844 10.594 1 98.5 139 ASP B C 1
ATOM 2916 O O . ASP B 1 139 ? 0.192 46.906 10.797 1 98.5 139 ASP B O 1
ATOM 2920 N N . ALA B 1 140 ? -1.531 45.531 11.203 1 98.56 140 ALA B N 1
ATOM 2921 C CA . ALA B 1 140 ? -2.156 46.469 12.148 1 98.56 140 ALA B CA 1
ATOM 2922 C C . ALA B 1 140 ? -1.25 46.688 13.352 1 98.56 140 ALA B C 1
ATOM 2924 O O . ALA B 1 140 ? -1.072 47.844 13.781 1 98.56 140 ALA B O 1
ATOM 2925 N N . ILE B 1 141 ? -0.698 45.656 13.867 1 98.44 141 ILE B N 1
ATOM 2926 C CA . ILE B 1 141 ? 0.166 45.75 15.039 1 98.44 141 ILE B CA 1
ATOM 2927 C C . ILE B 1 141 ? 1.45 46.5 14.672 1 98.44 141 ILE B C 1
ATOM 2929 O O . ILE B 1 141 ? 1.906 47.344 15.422 1 98.44 141 ILE B O 1
ATOM 2933 N N . LYS B 1 142 ? 1.953 46.188 13.555 1 98.31 142 LYS B N 1
ATOM 2934 C CA . LYS B 1 142 ? 3.191 46.844 13.125 1 98.31 142 LYS B CA 1
ATOM 2935 C C . LYS B 1 142 ? 2.969 48.344 12.867 1 98.31 142 LYS B C 1
ATOM 2937 O O . LYS B 1 142 ? 3.842 49.156 13.141 1 98.31 142 LYS B O 1
ATOM 2942 N N . ASP B 1 143 ? 1.851 48.719 12.305 1 98.31 143 ASP B N 1
ATOM 2943 C CA . ASP B 1 143 ? 1.524 50.125 12.141 1 98.31 143 ASP B CA 1
ATOM 2944 C C . ASP B 1 143 ? 1.564 50.844 13.477 1 98.31 143 ASP B C 1
ATOM 2946 O O . ASP B 1 143 ? 2.109 51.938 13.578 1 98.31 143 ASP B O 1
ATOM 2950 N N . ALA B 1 144 ? 0.999 50.219 14.453 1 98.44 144 ALA B N 1
ATOM 2951 C CA . ALA B 1 144 ? 1.004 50.781 15.789 1 98.44 144 ALA B CA 1
ATOM 2952 C C . ALA B 1 144 ? 2.426 50.906 16.328 1 98.44 144 ALA B C 1
ATOM 2954 O O . ALA B 1 144 ? 2.803 51.938 16.891 1 98.44 144 ALA B O 1
ATOM 2955 N N . LEU B 1 145 ? 3.172 49.906 16.109 1 98.06 145 LEU B N 1
ATOM 2956 C CA . LEU B 1 145 ? 4.559 49.906 16.562 1 98.06 145 LEU B CA 1
ATOM 2957 C C . LEU B 1 145 ? 5.363 50.969 15.844 1 98.06 145 LEU B C 1
ATOM 2959 O O . LEU B 1 145 ? 6.203 51.656 16.453 1 98.06 145 LEU B O 1
ATOM 2963 N N . ARG B 1 146 ? 5.141 51.156 14.633 1 97.19 146 ARG B N 1
ATOM 2964 C CA . ARG B 1 146 ? 5.875 52.094 13.812 1 97.19 146 ARG B CA 1
ATOM 2965 C C . ARG B 1 146 ? 5.684 53.531 14.336 1 97.19 146 ARG B C 1
ATOM 2967 O O . ARG B 1 146 ? 6.566 54.375 14.18 1 97.19 146 ARG B O 1
ATOM 2974 N N . ILE B 1 147 ? 4.543 53.812 14.977 1 97.69 147 ILE B N 1
ATOM 2975 C CA . ILE B 1 147 ? 4.316 55.156 15.5 1 97.69 147 ILE B CA 1
ATOM 2976 C C . ILE B 1 147 ? 4.48 55.156 17.016 1 97.69 147 ILE B C 1
ATOM 2978 O O . ILE B 1 147 ? 3.863 55.969 17.719 1 97.69 147 ILE B O 1
ATOM 2982 N N . ASN B 1 148 ? 5.156 54.031 17.578 1 97.69 148 ASN B N 1
ATOM 2983 C CA . ASN B 1 148 ? 5.699 53.969 18.922 1 97.69 148 ASN B CA 1
ATOM 2984 C C . ASN B 1 148 ? 4.609 53.656 19.953 1 97.69 148 ASN B C 1
ATOM 2986 O O . ASN B 1 148 ? 4.664 54.156 21.078 1 97.69 148 ASN B O 1
ATOM 2990 N N . PHE B 1 149 ? 3.533 52.969 19.438 1 98.38 149 PHE B N 1
ATOM 2991 C CA . PHE B 1 149 ? 2.625 52.406 20.438 1 98.38 149 PHE B CA 1
ATOM 2992 C C . PHE B 1 149 ? 3.328 51.344 21.281 1 98.38 149 PHE B C 1
ATOM 2994 O O . PHE B 1 149 ? 4.148 50.594 20.766 1 98.38 149 PHE B O 1
ATOM 3001 N N . LYS B 1 150 ? 3.027 51.25 22.547 1 97.75 150 LYS B N 1
ATOM 3002 C CA . LYS B 1 150 ? 3.523 50.188 23.406 1 97.75 150 LYS B CA 1
ATOM 3003 C C . LYS B 1 150 ? 2.646 48.938 23.312 1 97.75 150 LYS B C 1
ATOM 3005 O O . LYS B 1 150 ? 1.904 48.625 24.234 1 97.75 150 LYS B O 1
ATOM 3010 N N . VAL B 1 151 ? 2.744 48.281 22.234 1 97.75 151 VAL B N 1
ATOM 3011 C CA . VAL B 1 151 ? 1.829 47.156 21.984 1 97.75 151 VAL B CA 1
ATOM 3012 C C . VAL B 1 151 ? 2.625 45.906 21.672 1 97.75 151 VAL B C 1
ATOM 3014 O O . VAL B 1 151 ? 2.154 45.031 20.938 1 97.75 151 VAL B O 1
ATOM 3017 N N . ASP B 1 152 ? 3.863 45.719 22.234 1 96.25 152 ASP B N 1
ATOM 3018 C CA . ASP B 1 152 ? 4.699 44.562 22.031 1 96.25 152 ASP B CA 1
ATOM 3019 C C . ASP B 1 152 ? 3.973 43.281 22.453 1 96.25 152 ASP B C 1
ATOM 3021 O O . ASP B 1 152 ? 4.188 42.219 21.891 1 96.25 152 ASP B O 1
ATOM 3025 N N . PHE B 1 153 ? 3.104 43.469 23.453 1 95.62 153 PHE B N 1
ATOM 3026 C CA . PHE B 1 153 ? 2.348 42.312 23.953 1 95.62 153 PHE B CA 1
ATOM 3027 C C . PHE B 1 153 ? 1.502 41.688 22.844 1 95.62 153 PHE B C 1
ATOM 3029 O O . PHE B 1 153 ? 1.318 40.469 22.812 1 95.62 153 PHE B O 1
ATOM 3036 N N . ALA B 1 154 ? 0.99 42.531 21.969 1 97.5 154 ALA B N 1
ATOM 3037 C CA . ALA B 1 154 ? 0.133 42.062 20.875 1 97.5 154 ALA B CA 1
ATOM 3038 C C . ALA B 1 154 ? 0.938 41.25 19.844 1 97.5 154 ALA B C 1
ATOM 3040 O O . ALA B 1 154 ? 0.472 40.25 19.328 1 97.5 154 ALA B O 1
ATOM 3041 N N . MET B 1 155 ? 2.172 41.688 19.609 1 96.5 155 MET B N 1
ATOM 3042 C CA . MET B 1 155 ? 3.023 40.969 18.656 1 96.5 155 MET B CA 1
ATOM 3043 C C . MET B 1 155 ? 3.447 39.625 19.219 1 96.5 155 MET B C 1
ATOM 3045 O O . MET B 1 155 ? 3.463 38.625 18.5 1 96.5 155 MET B O 1
ATOM 3049 N N . LYS B 1 156 ? 3.768 39.625 20.469 1 95.44 156 LYS B N 1
ATOM 3050 C CA . LYS B 1 156 ? 4.109 38.375 21.125 1 95.44 156 LYS B CA 1
ATOM 3051 C C . LYS B 1 156 ? 2.947 37.375 21.062 1 95.44 156 LYS B C 1
ATOM 3053 O O . LYS B 1 156 ? 3.15 36.188 20.781 1 95.44 156 LYS B O 1
ATOM 3058 N N . HIS B 1 157 ? 1.812 37.906 21.281 1 96.56 157 HIS B N 1
ATOM 3059 C CA . HIS B 1 157 ? 0.633 37.031 21.234 1 96.56 157 HIS B CA 1
ATOM 3060 C C . HIS B 1 157 ? 0.365 36.562 19.812 1 96.56 157 HIS B C 1
ATOM 3062 O O . HIS B 1 157 ? 0.006 35.406 19.594 1 96.56 157 HIS B O 1
ATOM 3068 N N . LEU B 1 158 ? 0.515 37.406 18.859 1 97.5 158 LEU B N 1
ATOM 3069 C CA . LEU B 1 158 ? 0.302 37.031 17.469 1 97.5 158 LEU B CA 1
ATOM 3070 C C . LEU B 1 158 ? 1.222 35.906 17.062 1 97.5 158 LEU B C 1
ATOM 3072 O O . LEU B 1 158 ? 0.814 35 16.312 1 97.5 158 LEU B O 1
ATOM 3076 N N . LYS B 1 159 ? 2.424 35.938 17.531 1 95.5 159 LYS B N 1
ATOM 3077 C CA . LYS B 1 159 ? 3.361 34.844 17.25 1 95.5 159 LYS B CA 1
ATOM 3078 C C . LYS B 1 159 ? 2.852 33.531 17.797 1 95.5 159 LYS B C 1
ATOM 3080 O O . LYS B 1 159 ? 3.021 32.469 17.172 1 95.5 159 LYS B O 1
ATOM 3085 N N . LYS B 1 160 ? 2.213 33.594 18.938 1 95.44 160 LYS B N 1
ATOM 3086 C CA . LYS B 1 160 ? 1.615 32.406 19.516 1 95.44 160 LYS B CA 1
ATOM 3087 C C . LYS B 1 160 ? 0.474 31.891 18.641 1 95.44 160 LYS B C 1
ATOM 3089 O O . LYS B 1 160 ? 0.356 30.672 18.406 1 95.44 160 LYS B O 1
ATOM 3094 N N . ILE B 1 161 ? -0.318 32.75 18.203 1 96.88 161 ILE B N 1
ATOM 3095 C CA . ILE B 1 161 ? -1.43 32.406 17.328 1 96.88 161 ILE B CA 1
ATOM 3096 C C . ILE B 1 161 ? -0.893 31.75 16.047 1 96.88 161 ILE B C 1
ATOM 3098 O O . ILE B 1 161 ? -1.4 30.734 15.602 1 96.88 161 ILE B O 1
ATOM 3102 N N . ALA B 1 162 ? 0.095 32.438 15.453 1 96.31 162 ALA B N 1
ATOM 3103 C CA . ALA B 1 162 ? 0.695 31.891 14.227 1 96.31 162 ALA B CA 1
ATOM 3104 C C . ALA B 1 162 ? 1.245 30.484 14.453 1 96.31 162 ALA B C 1
ATOM 3106 O O . ALA B 1 162 ? 1.049 29.609 13.625 1 96.31 162 ALA B O 1
ATOM 3107 N N . SER B 1 163 ? 1.92 30.281 15.555 1 95.44 163 SER B N 1
ATOM 3108 C CA . SER B 1 163 ? 2.439 28.969 15.891 1 95.44 163 SER B CA 1
ATOM 3109 C C . SER B 1 163 ? 1.313 27.953 16.031 1 95.44 163 SER B C 1
ATOM 3111 O O . SER B 1 163 ? 1.422 26.812 15.539 1 95.44 163 SER B O 1
ATOM 3113 N N . ALA B 1 164 ? 0.279 28.359 16.688 1 96.12 164 ALA B N 1
ATOM 3114 C CA . ALA B 1 164 ? -0.871 27.469 16.859 1 96.12 164 ALA B CA 1
ATOM 3115 C C . ALA B 1 164 ? -1.519 27.141 15.516 1 96.12 164 ALA B C 1
ATOM 3117 O O . ALA B 1 164 ? -1.955 26.016 15.289 1 96.12 164 ALA B O 1
ATOM 3118 N N . TYR B 1 165 ? -1.614 28.078 14.672 1 96 165 TYR B N 1
ATOM 3119 C CA . TYR B 1 165 ? -2.135 27.875 13.328 1 96 165 TYR B CA 1
ATOM 3120 C C . TYR B 1 165 ? -1.311 26.844 12.57 1 96 165 TYR B C 1
ATOM 3122 O O . TYR B 1 165 ? -1.864 25.938 11.945 1 96 165 TYR B O 1
ATOM 3130 N N . ILE B 1 166 ? -0.011 26.969 12.641 1 95.44 166 ILE B N 1
ATOM 3131 C CA . ILE B 1 166 ? 0.883 26 12.023 1 95.44 166 ILE B CA 1
ATOM 3132 C C . ILE B 1 166 ? 0.614 24.609 12.602 1 95.44 166 ILE B C 1
ATOM 3134 O O . ILE B 1 166 ? 0.552 23.625 11.859 1 95.44 166 ILE B O 1
ATOM 3138 N N . GLY B 1 167 ? 0.462 24.594 13.938 1 95.25 167 GLY B N 1
ATOM 3139 C CA . GLY B 1 167 ? 0.149 23.328 14.578 1 95.25 167 GLY B CA 1
ATOM 3140 C C . GLY B 1 167 ? -1.112 22.688 14.039 1 95.25 167 GLY B C 1
ATOM 3141 O O . GLY B 1 167 ? -1.159 21.469 13.852 1 95.25 167 GLY B O 1
ATOM 3142 N N . LEU B 1 168 ? -2.066 23.453 13.828 1 94.69 168 LEU B N 1
ATOM 3143 C CA . LEU B 1 168 ? -3.322 22.938 13.297 1 94.69 168 LEU B CA 1
ATOM 3144 C C . LEU B 1 168 ? -3.111 22.312 11.922 1 94.69 168 LEU B C 1
ATOM 3146 O O . LEU B 1 168 ? -3.625 21.219 11.641 1 94.69 168 LEU B O 1
ATOM 3150 N N . ILE B 1 169 ? -2.391 22.969 11.062 1 93.69 169 ILE B N 1
ATOM 3151 C CA . ILE B 1 169 ? -2.113 22.484 9.719 1 93.69 169 ILE B CA 1
ATOM 3152 C C . ILE B 1 169 ? -1.325 21.188 9.789 1 93.69 169 ILE B C 1
ATOM 3154 O O . ILE B 1 169 ? -1.641 20.219 9.078 1 93.69 169 ILE B O 1
ATOM 3158 N N . GLU B 1 170 ? -0.34 21.203 10.672 1 94.19 170 GLU B N 1
ATOM 3159 C CA . GLU B 1 170 ? 0.491 20.016 10.82 1 94.19 170 GLU B CA 1
ATOM 3160 C C . GLU B 1 170 ? -0.322 18.844 11.359 1 94.19 170 GLU B C 1
ATOM 3162 O O . GLU B 1 170 ? -0.098 17.688 10.969 1 94.19 170 GLU B O 1
ATOM 3167 N N . ARG B 1 171 ? -1.17 19.125 12.258 1 94.75 171 ARG B N 1
ATOM 3168 C CA . ARG B 1 171 ? -2.041 18.078 12.781 1 94.75 171 ARG B CA 1
ATOM 3169 C C . ARG B 1 171 ? -2.859 17.438 11.664 1 94.75 171 ARG B C 1
ATOM 3171 O O . ARG B 1 171 ? -3.018 16.219 11.625 1 94.75 171 ARG B O 1
ATOM 3178 N N . GLN B 1 172 ? -3.348 18.234 10.844 1 94.19 172 GLN B N 1
ATOM 3179 C CA . GLN B 1 172 ? -4.109 17.719 9.711 1 94.19 172 GLN B CA 1
ATOM 3180 C C . GLN B 1 172 ? -3.24 16.828 8.812 1 94.19 172 GLN B C 1
ATOM 3182 O O . GLN B 1 172 ? -3.678 15.773 8.367 1 94.19 172 GLN B O 1
ATOM 3187 N N . LYS B 1 173 ? -2.061 17.266 8.531 1 94.25 173 LYS B N 1
ATOM 3188 C CA . LYS B 1 173 ? -1.121 16.469 7.746 1 94.25 173 LYS B CA 1
ATOM 3189 C C . LYS B 1 173 ? -0.86 15.117 8.406 1 94.25 173 LYS B C 1
ATOM 3191 O O . LYS B 1 173 ? -0.851 14.086 7.73 1 94.25 173 LYS B O 1
ATOM 3196 N N . LEU B 1 174 ? -0.632 15.156 9.68 1 96.25 174 LEU B N 1
ATOM 3197 C CA . LEU B 1 174 ? -0.376 13.938 10.438 1 96.25 174 LEU B CA 1
ATOM 3198 C C . LEU B 1 174 ? -1.558 12.977 10.344 1 96.25 174 LEU B C 1
ATOM 3200 O O . LEU B 1 174 ? -1.372 11.766 10.172 1 96.25 174 LEU B O 1
ATOM 3204 N N . ASN B 1 175 ? -2.709 1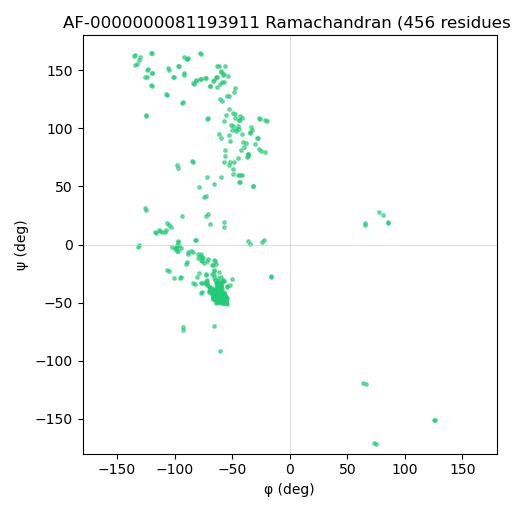3.492 10.445 1 96.69 175 ASN B N 1
ATOM 3205 C CA . ASN B 1 175 ? -3.906 12.664 10.336 1 96.69 175 ASN B CA 1
ATOM 3206 C C . ASN B 1 175 ? -4.012 12.016 8.953 1 96.69 175 ASN B C 1
ATOM 3208 O O . ASN B 1 175 ? -4.402 10.852 8.836 1 96.69 175 ASN B O 1
ATOM 3212 N N . ASN B 1 176 ? -3.693 12.758 7.961 1 97.19 176 ASN B N 1
ATOM 3213 C CA . ASN B 1 176 ? -3.727 12.219 6.602 1 97.19 176 ASN B CA 1
ATOM 3214 C C . ASN B 1 176 ? -2.742 11.062 6.434 1 97.19 176 ASN B C 1
ATOM 3216 O O . ASN B 1 176 ? -3.088 10.031 5.859 1 97.19 176 ASN B O 1
ATOM 3220 N N . VAL B 1 177 ? -1.568 11.273 6.898 1 97.81 177 VAL B N 1
ATOM 3221 C CA . VAL B 1 177 ? -0.551 10.227 6.809 1 97.81 177 VAL B CA 1
ATOM 3222 C C . VAL B 1 177 ? -0.98 9.016 7.629 1 97.81 177 VAL B C 1
ATOM 3224 O O . VAL B 1 177 ? -0.813 7.875 7.191 1 97.81 177 VAL B O 1
ATOM 3227 N N . ALA B 1 178 ? -1.526 9.266 8.789 1 98 178 ALA B N 1
ATOM 3228 C CA . ALA B 1 178 ? -2.006 8.18 9.641 1 98 178 ALA B CA 1
ATOM 3229 C C . ALA B 1 178 ? -3.088 7.363 8.938 1 98 178 ALA B C 1
ATOM 3231 O O . ALA B 1 178 ? -3.123 6.137 9.047 1 98 178 ALA B O 1
ATOM 3232 N N . SER B 1 179 ? -3.938 8.008 8.273 1 98.44 179 SER B N 1
ATOM 3233 C CA . SER B 1 179 ? -4.98 7.32 7.52 1 98.44 179 SER B CA 1
ATOM 3234 C C . SER B 1 179 ? -4.383 6.441 6.422 1 98.44 179 SER B C 1
ATOM 3236 O O . SER B 1 179 ? -4.816 5.305 6.227 1 98.44 179 SER B O 1
ATOM 3238 N N . ARG B 1 180 ? -3.436 6.934 5.734 1 98.38 180 ARG B N 1
ATOM 3239 C CA . ARG B 1 180 ? -2.754 6.164 4.695 1 98.38 180 ARG B CA 1
ATOM 3240 C C . ARG B 1 180 ? -2.08 4.93 5.281 1 98.38 180 ARG B C 1
ATOM 3242 O O . ARG B 1 180 ? -2.131 3.848 4.691 1 98.38 180 ARG B O 1
ATOM 3249 N N . ILE B 1 181 ? -1.442 5.078 6.395 1 98.62 181 ILE B N 1
ATOM 3250 C CA . ILE B 1 181 ? -0.807 3.965 7.09 1 98.62 181 ILE B CA 1
ATOM 3251 C C . ILE B 1 181 ? -1.849 2.895 7.406 1 98.62 181 ILE B C 1
ATOM 3253 O O . ILE B 1 181 ? -1.626 1.707 7.16 1 98.62 181 ILE B O 1
ATOM 3257 N N . SER B 1 182 ? -2.936 3.371 7.922 1 98.62 182 SER B N 1
ATOM 3258 C CA . SER B 1 182 ? -4.012 2.441 8.25 1 98.62 182 SER B CA 1
ATOM 3259 C C . SER B 1 182 ? -4.484 1.684 7.016 1 98.62 182 SER B C 1
ATOM 3261 O O . SER B 1 182 ? -4.703 0.472 7.07 1 98.62 182 SER B O 1
ATOM 3263 N N . ASP B 1 183 ? -4.672 2.33 5.914 1 98.56 183 ASP B N 1
ATOM 3264 C CA . ASP B 1 183 ? -5.078 1.704 4.66 1 98.56 183 ASP B CA 1
ATOM 3265 C C . ASP B 1 183 ? -4.062 0.654 4.219 1 98.56 183 ASP B C 1
ATOM 3267 O O . ASP B 1 183 ? -4.434 -0.456 3.832 1 98.56 183 ASP B O 1
ATOM 3271 N N . LEU B 1 184 ? -2.844 0.988 4.258 1 98.56 184 LEU B N 1
ATOM 3272 C CA . LEU B 1 184 ? -1.774 0.084 3.848 1 98.56 184 LEU B CA 1
ATOM 3273 C C . LEU B 1 184 ? -1.727 -1.145 4.75 1 98.56 184 LEU B C 1
ATOM 3275 O O . LEU B 1 184 ? -1.524 -2.264 4.27 1 98.56 184 LEU B O 1
ATOM 3279 N N . GLU B 1 185 ? -1.897 -0.927 6.031 1 98.75 185 GLU B N 1
ATOM 3280 C CA . GLU B 1 185 ? -1.911 -2.049 6.965 1 98.75 185 GLU B CA 1
ATOM 3281 C C . GLU B 1 185 ? -3.055 -3.012 6.656 1 98.75 185 GLU B C 1
ATOM 3283 O O . GLU B 1 185 ? -2.881 -4.23 6.723 1 98.75 185 GLU B O 1
ATOM 3288 N N . THR B 1 186 ? -4.156 -2.475 6.344 1 98.69 186 THR B N 1
ATOM 3289 C CA . THR B 1 186 ? -5.309 -3.291 5.988 1 98.69 186 THR B CA 1
ATOM 3290 C C . THR B 1 186 ? -5.035 -4.094 4.719 1 98.69 186 THR B C 1
ATOM 3292 O O . THR B 1 186 ? -5.305 -5.297 4.668 1 98.69 186 THR B O 1
ATOM 3295 N N . GLU B 1 187 ? -4.539 -3.484 3.729 1 98.62 187 GLU B N 1
ATOM 3296 C CA . GLU B 1 187 ? -4.199 -4.156 2.48 1 98.62 187 GLU B CA 1
ATOM 3297 C C . GLU B 1 187 ? -3.152 -5.242 2.705 1 98.62 187 GLU B C 1
ATOM 3299 O O . GLU B 1 187 ? -3.266 -6.344 2.162 1 98.62 187 GLU B O 1
ATOM 3304 N N . LEU B 1 188 ? -2.115 -4.867 3.455 1 98.69 188 LEU B N 1
ATOM 3305 C CA . LEU B 1 188 ? -1.051 -5.816 3.77 1 98.69 188 LEU B CA 1
ATOM 3306 C C . LEU B 1 188 ? -1.611 -7.051 4.469 1 98.69 188 LEU B C 1
ATOM 3308 O O . LEU B 1 188 ? -1.259 -8.18 4.125 1 98.69 188 LEU B O 1
ATOM 3312 N N . SER B 1 189 ? -2.473 -6.812 5.395 1 98.69 189 SER B N 1
ATOM 3313 C CA . SER B 1 189 ? -3.102 -7.918 6.105 1 98.69 189 SER B CA 1
ATOM 3314 C C . SER B 1 189 ? -3.906 -8.805 5.156 1 98.69 189 SER B C 1
ATOM 3316 O O . SER B 1 189 ? -3.859 -10.031 5.25 1 98.69 189 SER B O 1
ATOM 3318 N N . ALA B 1 190 ? -4.652 -8.25 4.246 1 98.5 190 ALA B N 1
ATOM 3319 C CA . ALA B 1 190 ? -5.445 -8.992 3.27 1 98.5 190 ALA B CA 1
ATOM 3320 C C . ALA B 1 190 ? -4.551 -9.844 2.375 1 98.5 190 ALA B C 1
ATOM 3322 O O . ALA B 1 190 ? -4.859 -11.008 2.113 1 98.5 190 ALA B O 1
ATOM 3323 N N . GLU B 1 191 ? -3.479 -9.32 1.928 1 98.44 191 GLU B N 1
ATOM 3324 C CA . GLU B 1 191 ? -2.551 -10.047 1.067 1 98.44 191 GLU B CA 1
ATOM 3325 C C . GLU B 1 191 ? -1.886 -11.195 1.82 1 98.44 191 GLU B C 1
ATOM 3327 O O . GLU B 1 191 ? -1.664 -12.266 1.256 1 98.44 191 GLU B O 1
ATOM 3332 N N . LYS B 1 192 ? -1.546 -10.938 3.068 1 98.56 192 LYS B N 1
ATOM 3333 C CA . LYS B 1 192 ? -0.961 -12 3.877 1 98.56 192 LYS B CA 1
ATOM 3334 C C . LYS B 1 192 ? -1.945 -13.148 4.066 1 98.56 192 LYS B C 1
ATOM 3336 O O . LYS B 1 192 ? -1.554 -14.32 4.051 1 98.56 192 LYS B O 1
ATOM 3341 N N . GLN B 1 193 ? -3.176 -12.797 4.258 1 98.31 193 GLN B N 1
ATOM 3342 C CA . GLN B 1 193 ? -4.199 -13.828 4.375 1 98.31 193 GLN B CA 1
ATOM 3343 C C . GLN B 1 193 ? -4.34 -14.609 3.072 1 98.31 193 GLN B C 1
ATOM 3345 O O . GLN B 1 193 ? -4.449 -15.836 3.088 1 98.31 193 GLN B O 1
ATOM 3350 N N . LYS B 1 194 ? -4.41 -13.938 1.987 1 97.38 194 LYS B N 1
ATOM 3351 C CA . LYS B 1 194 ? -4.465 -14.578 0.675 1 97.38 194 LYS B CA 1
ATOM 3352 C C . LYS B 1 194 ? -3.281 -15.516 0.474 1 97.38 194 LYS B C 1
ATOM 3354 O O . LYS B 1 194 ? -3.453 -16.641 0.01 1 97.38 194 LYS B O 1
ATOM 3359 N N . HIS B 1 195 ? -2.107 -15.047 0.771 1 97.88 195 HIS B N 1
ATOM 3360 C CA . HIS B 1 195 ? -0.895 -15.852 0.673 1 97.88 195 HIS B CA 1
ATOM 3361 C C . HIS B 1 195 ? -1.019 -17.141 1.48 1 97.88 195 HIS B C 1
ATOM 3363 O O . HIS B 1 195 ? -0.684 -18.219 0.99 1 97.88 195 HIS B O 1
ATOM 3369 N N . ALA B 1 196 ? -1.506 -17.016 2.689 1 96.94 196 ALA B N 1
ATOM 3370 C CA . ALA B 1 196 ? -1.665 -18.156 3.572 1 96.94 196 ALA B CA 1
ATOM 3371 C C . ALA B 1 196 ? -2.652 -19.172 2.988 1 96.94 196 ALA B C 1
ATOM 3373 O O . ALA B 1 196 ? -2.41 -20.375 3.027 1 96.94 196 ALA B O 1
ATOM 3374 N N . LYS B 1 197 ? -3.738 -18.719 2.471 1 95.69 197 LYS B N 1
ATOM 3375 C CA . LYS B 1 197 ? -4.75 -19.578 1.882 1 95.69 197 LYS B CA 1
ATOM 3376 C C . LYS B 1 197 ? -4.18 -20.359 0.698 1 95.69 197 LYS B C 1
ATOM 3378 O O . LYS B 1 197 ? -4.414 -21.562 0.568 1 95.69 197 LYS B O 1
ATOM 3383 N N . ILE B 1 198 ? -3.449 -19.703 -0.157 1 94.88 198 ILE B N 1
ATOM 3384 C CA . ILE B 1 198 ? -2.844 -20.375 -1.31 1 94.88 198 ILE B CA 1
ATOM 3385 C C . ILE B 1 198 ? -1.845 -21.422 -0.835 1 94.88 198 ILE B C 1
ATOM 3387 O O . ILE B 1 198 ? -1.807 -22.531 -1.365 1 94.88 198 ILE B O 1
ATOM 3391 N N . CYS B 1 199 ? -1.026 -21.031 0.175 1 95.31 199 CYS B N 1
ATOM 3392 C CA . CYS B 1 199 ? -0.034 -21.953 0.71 1 95.31 199 CYS B CA 1
ATOM 3393 C C . CYS B 1 199 ? -0.697 -23.234 1.225 1 95.31 199 CYS B C 1
ATOM 3395 O O . CYS B 1 199 ? -0.248 -24.344 0.918 1 95.31 199 CYS B O 1
ATOM 3397 N N . GLU B 1 200 ? -1.741 -23.094 1.948 1 94.75 200 GLU B N 1
ATOM 3398 C CA . GLU B 1 200 ? -2.436 -24.234 2.545 1 94.75 200 GLU B CA 1
ATOM 3399 C C . GLU B 1 200 ? -3.037 -25.125 1.472 1 94.75 200 GLU B C 1
ATOM 3401 O O . GLU B 1 200 ? -2.863 -26.344 1.511 1 94.75 200 GLU B O 1
ATOM 3406 N N . ARG B 1 201 ? -3.688 -24.609 0.521 1 91.75 201 ARG B N 1
ATOM 3407 C CA . ARG B 1 201 ? -4.379 -25.375 -0.505 1 91.75 201 ARG B CA 1
ATOM 3408 C C . ARG B 1 201 ? -3.391 -26.016 -1.477 1 91.75 201 ARG B C 1
ATOM 3410 O O . ARG B 1 201 ? -3.684 -27.047 -2.082 1 91.75 201 ARG B O 1
ATOM 3417 N N . SER B 1 202 ? -2.195 -25.375 -1.604 1 93.75 202 SER B N 1
ATOM 3418 C CA . SER B 1 202 ? -1.291 -25.766 -2.68 1 93.75 202 SER B CA 1
ATOM 3419 C C . SER B 1 202 ? -0.213 -26.719 -2.172 1 93.75 202 SER B C 1
ATOM 3421 O O . SER B 1 202 ? 0.608 -27.203 -2.951 1 93.75 202 SER B O 1
ATOM 3423 N N . LYS B 1 203 ? -0.2 -27 -0.892 1 93.81 203 LYS B N 1
ATOM 3424 C CA . LYS B 1 203 ? 0.887 -27.766 -0.29 1 93.81 203 LYS B CA 1
ATOM 3425 C C . LYS B 1 203 ? 1.073 -29.094 -0.999 1 93.81 203 LYS B C 1
ATOM 3427 O O . LYS B 1 203 ? 2.193 -29.469 -1.367 1 93.81 203 LYS B O 1
ATOM 3432 N N . VAL B 1 204 ? 0.016 -29.875 -1.228 1 92.69 204 VAL B N 1
ATOM 3433 C CA . VAL B 1 204 ? 0.076 -31.203 -1.832 1 92.69 204 VAL B CA 1
ATOM 3434 C C . VAL B 1 204 ? 0.634 -31.109 -3.25 1 92.69 204 VAL B C 1
ATOM 3436 O O . VAL B 1 204 ? 1.421 -31.953 -3.678 1 92.69 204 VAL B O 1
ATOM 3439 N N . PHE B 1 205 ? 0.286 -30.078 -3.973 1 94.88 205 PHE B N 1
ATOM 3440 C CA . PHE B 1 205 ? 0.731 -29.906 -5.352 1 94.88 205 PHE B CA 1
ATOM 3441 C C . PHE B 1 205 ? 2.182 -29.438 -5.395 1 94.88 205 PHE B C 1
ATOM 3443 O O . PHE B 1 205 ? 2.943 -29.859 -6.273 1 94.88 205 PHE B O 1
ATOM 3450 N N . MET B 1 206 ? 2.527 -28.688 -4.449 1 93.81 206 MET B N 1
ATOM 3451 C CA . MET B 1 206 ? 3.912 -28.234 -4.383 1 93.81 206 MET B CA 1
ATOM 3452 C C . MET B 1 206 ? 4.852 -29.391 -4.086 1 93.81 206 MET B C 1
ATOM 3454 O O . MET B 1 206 ? 5.945 -29.469 -4.652 1 93.81 206 MET B O 1
ATOM 3458 N N . ASP B 1 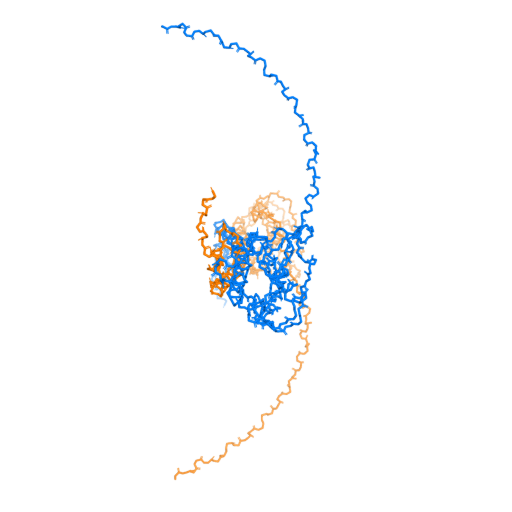207 ? 4.41 -30.234 -3.227 1 93.81 207 ASP B N 1
ATOM 3459 C CA . ASP B 1 207 ? 5.199 -31.438 -2.938 1 93.81 207 ASP B CA 1
ATOM 3460 C C . ASP B 1 207 ? 5.375 -32.281 -4.191 1 93.81 207 ASP B C 1
ATOM 3462 O O . ASP B 1 207 ? 6.457 -32.812 -4.434 1 93.81 207 ASP B O 1
ATOM 3466 N N . ALA B 1 208 ? 4.34 -32.406 -4.969 1 93.75 208 ALA B N 1
ATOM 3467 C CA . ALA B 1 208 ? 4.398 -33.156 -6.219 1 93.75 208 ALA B CA 1
ATOM 3468 C C . ALA B 1 208 ? 5.414 -32.562 -7.18 1 93.75 208 ALA B C 1
ATOM 3470 O O . ALA B 1 208 ? 6.113 -33.281 -7.898 1 93.75 208 ALA B O 1
ATOM 3471 N N . THR B 1 209 ? 5.477 -31.234 -7.176 1 95.44 209 THR B N 1
ATOM 3472 C CA . THR B 1 209 ? 6.426 -30.547 -8.039 1 95.44 209 THR B CA 1
ATOM 3473 C C . THR B 1 209 ? 7.859 -30.938 -7.688 1 95.44 209 THR B C 1
ATOM 3475 O O . THR B 1 209 ? 8.688 -31.109 -8.578 1 95.44 209 THR B O 1
ATOM 3478 N N . GLU B 1 210 ? 8.109 -31.109 -6.453 1 93.62 210 GLU B N 1
ATOM 3479 C CA . GLU B 1 210 ? 9.469 -31.406 -5.996 1 93.62 210 GLU B CA 1
ATOM 3480 C C . GLU B 1 210 ? 9.938 -32.75 -6.504 1 93.62 210 GLU B C 1
ATOM 3482 O O . GLU B 1 210 ? 11.133 -32.969 -6.688 1 93.62 210 GLU B O 1
ATOM 3487 N N . GLU B 1 211 ? 9.031 -33.625 -6.773 1 91.19 211 GLU B N 1
ATOM 3488 C CA . GLU B 1 211 ? 9.375 -34.969 -7.25 1 91.19 211 GLU B CA 1
ATOM 3489 C C . GLU B 1 211 ? 10.016 -34.906 -8.633 1 91.19 211 GLU B C 1
ATOM 3491 O O . GLU B 1 211 ? 10.75 -35.844 -9.016 1 91.19 211 GLU B O 1
ATOM 3496 N N . PHE B 1 212 ? 9.758 -33.844 -9.352 1 93.75 212 PHE B N 1
ATOM 3497 C CA . PHE B 1 212 ? 10.234 -33.75 -10.727 1 93.75 212 PHE B CA 1
ATOM 3498 C C . PHE B 1 212 ? 11.359 -32.75 -10.859 1 93.75 212 PHE B C 1
ATOM 3500 O O . PHE B 1 212 ? 11.75 -32.375 -11.969 1 93.75 212 PHE B O 1
ATOM 3507 N N . ASN B 1 213 ? 11.828 -32.344 -9.719 1 90.81 213 ASN B N 1
ATOM 3508 C CA . ASN B 1 213 ? 12.914 -31.359 -9.766 1 90.81 213 ASN B CA 1
ATOM 3509 C C . ASN B 1 213 ? 14.133 -31.906 -10.5 1 90.81 213 ASN B C 1
ATOM 3511 O O . ASN B 1 213 ? 14.633 -33 -10.164 1 90.81 213 ASN B O 1
ATOM 3515 N N . SER B 1 214 ? 14.594 -31.234 -11.492 1 89.38 214 SER B N 1
ATOM 3516 C CA . SER B 1 214 ? 15.812 -31.469 -12.25 1 89.38 214 SER B CA 1
ATOM 3517 C C . SER B 1 214 ? 15.75 -32.781 -13.016 1 89.38 214 SER B C 1
ATOM 3519 O O . SER B 1 214 ? 16.781 -33.406 -13.297 1 89.38 214 SER B O 1
ATOM 3521 N N . LYS B 1 215 ? 14.594 -33.406 -13.234 1 92.38 215 LYS B N 1
ATOM 3522 C CA . LYS B 1 215 ? 14.43 -34.625 -14.016 1 92.38 215 LYS B CA 1
ATOM 3523 C C . LYS B 1 215 ? 13.266 -34.5 -15 1 92.38 215 LYS B C 1
ATOM 3525 O O . LYS B 1 215 ? 12.336 -33.719 -14.773 1 92.38 215 LYS B O 1
ATOM 3530 N N . PRO B 1 216 ? 13.352 -35.281 -16.047 1 94.94 216 PRO B N 1
ATOM 3531 C CA . PRO B 1 216 ? 12.203 -35.312 -16.953 1 94.94 216 PRO B CA 1
ATOM 3532 C C . PRO B 1 216 ? 10.938 -35.812 -16.281 1 94.94 216 PRO B C 1
ATOM 3534 O O . PRO B 1 216 ? 11.016 -36.594 -15.32 1 94.94 216 PRO B O 1
ATOM 3537 N N . VAL B 1 217 ? 9.805 -35.375 -16.812 1 96.12 217 VAL B N 1
ATOM 3538 C CA . VAL B 1 217 ? 8.555 -35.688 -16.125 1 96.12 217 VAL B CA 1
ATOM 3539 C C . VAL B 1 217 ? 8.25 -37.156 -16.297 1 96.12 217 VAL B C 1
ATOM 3541 O O . VAL B 1 217 ? 7.43 -37.719 -15.555 1 96.12 217 VAL B O 1
ATOM 3544 N N . GLY B 1 218 ? 8.922 -37.875 -17.219 1 94.5 218 GLY B N 1
ATOM 3545 C CA . GLY B 1 218 ? 8.711 -39.312 -17.391 1 94.5 218 GLY B CA 1
ATOM 3546 C C . GLY B 1 218 ? 9.602 -40.156 -16.5 1 94.5 218 GLY B C 1
ATOM 3547 O O . GLY B 1 218 ? 9.508 -41.406 -16.5 1 94.5 218 GLY B O 1
ATOM 3548 N N . SER B 1 219 ? 10.586 -39.656 -15.727 1 85.94 219 SER B N 1
ATOM 3549 C CA . SER B 1 219 ? 11.656 -40.344 -15.016 1 85.94 219 SER B CA 1
ATOM 3550 C C . SER B 1 219 ? 11.094 -41.312 -13.953 1 85.94 219 SER B C 1
ATOM 3552 O O . SER B 1 219 ? 11.719 -42.312 -13.625 1 85.94 219 SER B O 1
ATOM 3554 N N . VAL B 1 220 ? 9.898 -41.156 -13.422 1 77.75 220 VAL B N 1
ATOM 3555 C CA . VAL B 1 220 ? 9.438 -41.969 -12.289 1 77.75 220 VAL B CA 1
ATOM 3556 C C . VAL B 1 220 ? 8.484 -43.031 -12.781 1 77.75 220 VAL B C 1
ATOM 3558 O O . VAL B 1 220 ? 8 -43.844 -11.984 1 77.75 220 VAL B O 1
ATOM 3561 N N . MET B 1 221 ? 8.492 -43.219 -14.008 1 87.06 221 MET B N 1
ATOM 3562 C CA . MET B 1 221 ? 7.562 -44.188 -14.586 1 87.06 221 MET B CA 1
ATOM 3563 C C . MET B 1 221 ? 8.227 -45.562 -14.766 1 87.06 221 MET B C 1
ATOM 3565 O O . MET B 1 221 ? 7.551 -46.594 -14.766 1 87.06 221 MET B O 1
ATOM 3569 N N . PHE B 1 222 ? 9.57 -45.562 -14.969 1 82.75 222 PHE B N 1
ATOM 3570 C CA . PHE B 1 222 ? 10.281 -46.812 -15.305 1 82.75 222 PHE B CA 1
ATOM 3571 C C . PHE B 1 222 ? 11.328 -47.125 -14.242 1 82.75 222 PHE B C 1
ATOM 3573 O O . PHE B 1 222 ? 11.945 -46.219 -13.672 1 82.75 222 PHE B O 1
ATOM 3580 N N . PRO B 1 223 ? 11.352 -48.375 -13.898 1 75.19 223 PRO B N 1
ATOM 3581 C CA . PRO B 1 223 ? 12.477 -48.781 -13.047 1 75.19 223 PRO B CA 1
ATOM 3582 C C . PRO B 1 223 ? 13.828 -48.562 -13.719 1 75.19 223 PRO B C 1
ATOM 3584 O O . PRO B 1 223 ? 13.906 -48.5 -14.945 1 75.19 223 PRO B O 1
ATOM 3587 N N . THR B 1 224 ? 14.836 -48.062 -13.016 1 63.41 224 THR B N 1
ATOM 3588 C CA . THR B 1 224 ? 16.172 -47.844 -13.547 1 63.41 224 THR B CA 1
ATOM 3589 C C . THR B 1 224 ? 16.672 -49.094 -14.266 1 63.41 224 THR B C 1
ATOM 3591 O O . THR B 1 224 ? 16.641 -50.219 -13.703 1 63.41 224 THR B O 1
ATOM 3594 N N . LEU B 1 225 ? 16.641 -49.125 -15.656 1 59.84 225 LEU B N 1
ATOM 3595 C CA . LEU B 1 225 ? 17.141 -50.25 -16.422 1 59.84 225 LEU B CA 1
ATOM 3596 C C . LEU B 1 225 ? 18.578 -50.562 -16.047 1 59.84 225 LEU B C 1
ATOM 3598 O O . LEU B 1 225 ? 19.391 -49.656 -15.836 1 59.84 225 LEU B O 1
ATOM 3602 N N . PRO B 1 226 ? 18.797 -51.75 -15.742 1 52.97 226 PRO B N 1
ATOM 3603 C CA . PRO B 1 226 ? 20.203 -52.125 -15.594 1 52.97 226 PRO B CA 1
ATOM 3604 C C . PRO B 1 226 ? 21.031 -51.812 -16.844 1 52.97 226 PRO B C 1
ATOM 3606 O O . PRO B 1 226 ? 20.5 -51.844 -17.953 1 52.97 226 PRO B O 1
ATOM 3609 N N . THR B 1 227 ? 21.938 -50.844 -16.766 1 48.84 227 THR B N 1
ATOM 3610 C CA . THR B 1 227 ? 22.906 -50.688 -17.844 1 48.84 227 THR B CA 1
ATOM 3611 C C . THR B 1 227 ? 23.203 -52.031 -18.5 1 48.84 227 THR B C 1
ATOM 3613 O O . THR B 1 227 ? 23.766 -52.938 -17.859 1 48.84 227 THR B O 1
ATOM 3616 N N . LEU B 1 228 ? 22.516 -52.406 -19.359 1 37.62 228 LEU B N 1
ATOM 3617 C CA . LEU B 1 228 ? 23.078 -53.531 -20.109 1 37.62 228 LEU B CA 1
ATOM 3618 C C . LEU B 1 228 ? 24.391 -53.156 -20.781 1 37.62 228 LEU B C 1
ATOM 3620 O O . LEU B 1 228 ? 24.453 -52.156 -21.516 1 37.62 228 LEU B O 1
ATOM 3624 N N . LYS B 1 229 ? 25.453 -53.5 -20.047 1 47.34 229 LYS B N 1
ATOM 3625 C CA . LYS B 1 229 ? 26.719 -53.594 -20.781 1 47.34 229 LYS B CA 1
ATOM 3626 C C . LYS B 1 229 ? 26.5 -54.25 -22.141 1 47.34 229 LYS B C 1
ATOM 3628 O O . LYS B 1 229 ? 26.078 -55.375 -22.25 1 47.34 229 LYS B O 1
ATOM 3633 N N . CYS B 1 230 ? 26.172 -53.188 -23.047 1 30.55 230 CYS B N 1
ATOM 3634 C CA . CYS B 1 230 ? 26.609 -53.812 -24.297 1 30.55 230 CYS B CA 1
ATOM 3635 C C . CYS B 1 230 ? 28.109 -54.062 -24.297 1 30.55 230 CYS B C 1
ATOM 3637 O O . CYS B 1 230 ? 28.875 -53.25 -23.766 1 30.55 230 CYS B O 1
#

Secondary structure (DSSP, 8-state):
------------------------------------------TTHHHHHHH--PPP---GGGSSS--S-EEEETTEEEEGGGHHHHHHHHHHH--TTTT--S-HHHHHHHHHHHHHHHHHHHH--GGG--HHHHHHHHHHHHHHHHTT-S-HHHHHHHHHHHHHHHHHHHHHHHHHHHHHHHHHHHHHHHHHHHHHHHHHHHHHHHHHHHTTTTS-TTTTSS--------/------------------------------------------TTHHHHHHH--PPP---GGGSSS--S-EEEETTEEEEGGGHHHHHHHHHHH--TTTT--S-HHHHHHHHHHHHHHHHHHHH--GGG--HHHHHHHHHHHHHHHHTT-S-HHHHHHHHHHHHHHHHHHHHHHHHHHHHHHHHHHHHHHHHHHHHHHHHHHHHHHHHHHHTTTTS-TTTTSS--------

Solvent-accessible surface area (backbone atoms only — not comparable to full-atom values): 27142 Å² total; per-residue (Å²): 145,80,67,93,65,74,89,72,74,77,75,78,74,72,75,68,74,76,72,75,77,67,70,78,67,63,80,69,71,70,68,60,75,69,75,70,67,77,60,75,70,53,72,63,49,59,61,53,57,68,69,52,87,67,84,68,81,57,55,76,82,77,48,82,64,64,72,76,62,67,40,77,57,91,97,35,71,37,32,56,75,44,48,71,50,53,52,50,44,35,70,71,67,39,74,39,58,72,71,34,84,64,58,67,68,58,48,40,53,42,48,49,48,33,45,50,40,52,44,49,33,51,69,32,39,63,91,71,61,48,71,68,54,52,52,39,41,48,28,27,50,48,54,31,43,74,52,44,29,70,50,65,68,57,54,57,46,47,52,45,50,53,35,14,49,43,14,51,54,46,49,51,51,48,52,53,48,50,51,52,43,51,51,45,52,52,53,41,51,52,47,53,50,51,44,50,54,52,50,66,75,36,45,72,22,40,54,40,30,60,75,35,63,96,37,33,60,32,64,83,76,54,73,86,68,73,80,71,79,123,144,81,68,94,69,75,83,82,75,77,75,78,76,76,77,70,78,76,74,76,81,68,70,79,67,62,81,68,69,70,68,60,75,69,75,70,65,77,60,74,70,53,73,63,48,59,61,52,58,67,69,50,89,66,83,69,80,57,54,77,83,75,48,81,66,65,72,76,63,67,38,78,58,90,94,35,70,37,35,57,77,44,47,69,49,53,50,52,44,35,70,71,67,38,74,38,57,72,69,34,85,65,57,67,68,57,48,41,52,43,49,49,49,32,47,49,41,52,45,49,32,50,68,32,39,62,90,72,60,47,70,68,54,53,51,39,41,46,28,28,50,47,54,33,44,76,52,43,28,70,50,64,69,56,55,57,46,48,53,46,50,52,36,15,50,43,14,52,54,47,50,53,53,46,50,52,48,50,51,50,42,52,52,45,51,51,53,41,52,52,47,52,51,52,43,50,53,51,51,65,75,35,46,71,23,41,55,41,31,60,75,36,63,96,37,33,60,33,61,84,74,54,72,86,70,73,78,69,81,122